Protein AF-A0A4Y7T1L7-F1 (afdb_monomer_lite)

Foldseek 3Di:
DDDDDDDDDDDDDDDDDDDDDDDDDPQDPPQQPFLVVFAFPDFQDPPDPDPPDPDPDDDPDPVSVLVVLLVVLNVVLDRTFTDTDVSNVVSVCPPLDDPVLVVVLLPDVQLQHDPVQRFRHQQDLADPDDVSRLVSVLSNVQSVCCSSPVDDPPFKDWHKDQQQVPWAAAPVRPHTDGFRIFTFITDPQADQDPPQPDPVSDYLRGTQATEHEDEVVVVDPVSSVVSSVSSSFVRNCVNRVVDQFYFYFYHYSVQRRDPDDDDDDDDDDDPPPDDLDPPDDAVLVVLLVVLVVLVCVQQQALDPPHGDPPGDPLVVQLPDPPPVSNVVSSLVCLLDDPPLVSGHCQCPPLSSQLNVQLSVLNNVLVVQLCCLVPPPVDDSVRSSVSVVVSSVCSVVSVVSNVVSNVSSVVVCVVVDHDPSRVVRCVVCPDPPDPPPPPPPPPPPDDDDDDDDDDDDDDDDDDDDDDDDDDDDDDDDDDDDDDDDDDDDDDDDDDDDDDDDDDDDDDDDDDDPDDDDDRDGPRPGRRD

Structure (mmCIF, N/CA/C/O backbone):
data_AF-A0A4Y7T1L7-F1
#
_entry.id   AF-A0A4Y7T1L7-F1
#
loop_
_atom_site.group_PDB
_atom_site.id
_atom_site.type_symbol
_atom_site.label_atom_id
_atom_site.label_alt_id
_atom_site.label_comp_id
_atom_site.label_asym_id
_atom_site.label_entity_id
_atom_site.label_seq_id
_atom_site.pdbx_PDB_ins_code
_atom_site.Cartn_x
_atom_site.Cartn_y
_atom_site.Cartn_z
_atom_site.occupancy
_atom_site.B_iso_or_equiv
_atom_site.auth_seq_id
_atom_site.auth_comp_id
_atom_site.auth_asym_id
_atom_site.auth_atom_id
_atom_site.pdbx_PDB_model_num
ATOM 1 N N . MET A 1 1 ? 37.940 -4.759 72.956 1.00 43.38 1 MET A N 1
ATOM 2 C CA . MET A 1 1 ? 38.416 -6.156 72.943 1.00 43.38 1 MET A CA 1
ATOM 3 C C . MET A 1 1 ? 37.622 -6.902 71.882 1.00 43.38 1 MET A C 1
ATOM 5 O O . MET A 1 1 ? 36.420 -7.043 72.042 1.00 43.38 1 MET A O 1
ATOM 9 N N . SER A 1 2 ? 38.275 -7.265 70.775 1.00 38.12 2 SER A N 1
ATOM 10 C CA . SER A 1 2 ? 37.839 -8.273 69.780 1.00 38.12 2 SER A CA 1
ATOM 11 C C . SER A 1 2 ? 37.661 -9.660 70.447 1.00 38.12 2 SER A C 1
ATOM 13 O O . SER A 1 2 ? 38.105 -9.765 71.596 1.00 38.12 2 SER A O 1
ATOM 15 N N . PRO A 1 3 ? 37.135 -10.740 69.805 1.00 59.94 3 PRO A N 1
ATOM 16 C CA . PRO A 1 3 ? 36.920 -11.038 68.363 1.00 59.94 3 PRO A CA 1
ATOM 17 C C . PRO A 1 3 ? 35.475 -11.577 68.076 1.00 59.94 3 PRO A C 1
ATOM 19 O O . PRO A 1 3 ? 34.640 -11.496 68.963 1.00 59.94 3 PRO A O 1
ATOM 22 N N . SER A 1 4 ? 35.001 -12.071 66.918 1.00 38.78 4 SER A N 1
ATOM 23 C CA . SER A 1 4 ? 35.562 -12.951 65.880 1.00 38.78 4 SER A CA 1
ATOM 24 C C . SER A 1 4 ? 34.602 -13.086 64.670 1.00 38.78 4 SER A C 1
ATOM 26 O O . SER A 1 4 ? 33.408 -13.281 64.864 1.00 38.78 4 SER A O 1
ATOM 28 N N . ASN A 1 5 ? 35.175 -13.040 63.459 1.00 41.25 5 ASN A N 1
ATOM 29 C CA . ASN A 1 5 ? 34.887 -13.743 62.189 1.00 41.25 5 ASN A CA 1
ATOM 30 C C . ASN A 1 5 ? 33.507 -14.370 61.890 1.00 41.25 5 ASN A C 1
ATOM 32 O O . ASN A 1 5 ? 33.087 -15.290 62.584 1.00 41.25 5 ASN A O 1
ATOM 36 N N . ALA A 1 6 ? 32.964 -14.067 60.699 1.00 36.16 6 ALA A N 1
ATOM 37 C CA . ALA A 1 6 ? 32.980 -14.983 59.538 1.00 36.16 6 ALA A CA 1
ATOM 38 C C . ALA A 1 6 ? 32.326 -14.337 58.292 1.00 36.16 6 ALA A C 1
ATOM 40 O O . ALA A 1 6 ? 31.174 -13.916 58.334 1.00 36.16 6 ALA A O 1
ATOM 41 N N . SER A 1 7 ? 33.061 -14.307 57.176 1.00 38.28 7 SER A N 1
ATOM 42 C CA . SER A 1 7 ? 32.561 -13.999 55.825 1.00 38.28 7 SER A CA 1
ATOM 43 C C . SER A 1 7 ? 32.241 -15.293 55.066 1.00 38.28 7 SER A C 1
ATOM 45 O O . SER A 1 7 ? 32.977 -16.265 55.248 1.00 38.28 7 SER A O 1
ATOM 47 N N . PRO A 1 8 ? 31.268 -15.308 54.134 1.00 46.00 8 PRO A N 1
ATOM 48 C CA . PRO A 1 8 ? 31.211 -16.314 53.087 1.00 46.00 8 PRO A CA 1
ATOM 49 C C . PRO A 1 8 ? 31.636 -15.747 51.725 1.00 46.00 8 PRO A C 1
ATOM 51 O O . PRO A 1 8 ? 31.198 -14.691 51.269 1.00 46.00 8 PRO A O 1
ATOM 54 N N . SER A 1 9 ? 32.511 -16.510 51.086 1.00 35.97 9 SER A N 1
ATOM 55 C CA . SER A 1 9 ? 33.048 -16.368 49.739 1.00 35.97 9 SER A CA 1
ATOM 56 C C . SER A 1 9 ? 31.954 -16.596 48.689 1.00 35.97 9 SER A C 1
ATOM 58 O O . SER A 1 9 ? 31.306 -17.640 48.698 1.00 35.97 9 SER A O 1
ATOM 60 N N . SER A 1 10 ? 31.780 -15.660 47.755 1.00 39.03 10 SER A N 1
ATOM 61 C CA . SER A 1 10 ? 30.961 -15.863 46.551 1.00 39.03 10 SER A CA 1
ATOM 62 C C . SER A 1 10 ? 31.859 -16.317 45.401 1.00 39.03 10 SER A C 1
ATOM 64 O O . SER A 1 10 ? 32.809 -15.623 45.044 1.00 39.03 10 SER A O 1
ATOM 66 N N . GLN A 1 11 ? 31.580 -17.502 44.857 1.00 37.25 11 GLN A N 1
ATOM 67 C CA . GLN A 1 11 ? 32.229 -18.043 43.665 1.00 37.25 11 GLN A CA 1
ATOM 68 C C . GLN A 1 11 ? 31.556 -17.480 42.407 1.00 37.25 11 GLN A C 1
ATOM 70 O O . GLN A 1 11 ? 30.334 -17.514 42.278 1.00 37.25 11 GLN A O 1
ATOM 75 N N . SER A 1 12 ? 32.369 -16.967 41.487 1.00 34.66 12 SER A N 1
ATOM 76 C CA . SER A 1 12 ? 31.983 -16.532 40.148 1.00 34.66 12 SER A CA 1
ATOM 77 C C . SER A 1 12 ? 31.831 -17.738 39.217 1.00 34.66 12 SER A C 1
ATOM 79 O O . SER A 1 12 ? 32.800 -18.466 39.001 1.00 34.66 12 SER A O 1
ATOM 81 N N . LEU A 1 13 ? 30.646 -17.918 38.633 1.00 33.69 13 LEU A N 1
ATOM 82 C CA . LEU A 1 13 ? 30.423 -18.793 37.481 1.00 33.69 13 LEU A CA 1
ATOM 83 C C . LEU A 1 13 ? 30.445 -17.941 36.209 1.00 33.69 13 LEU A C 1
ATOM 85 O O . LEU A 1 13 ? 29.581 -17.097 35.995 1.00 33.69 13 LEU A O 1
ATOM 89 N N . THR A 1 14 ? 31.464 -18.161 35.387 1.00 33.03 14 THR A N 1
ATOM 90 C CA . THR A 1 14 ? 31.585 -17.648 34.022 1.00 33.03 14 THR A CA 1
ATOM 91 C C . THR A 1 14 ? 30.814 -18.565 33.077 1.00 33.03 14 THR A C 1
ATOM 93 O O . THR A 1 14 ? 31.232 -19.701 32.849 1.00 33.03 14 THR A O 1
ATOM 96 N N . THR A 1 15 ? 29.703 -18.084 32.524 1.00 33.53 15 THR A N 1
ATOM 97 C CA . THR A 1 15 ? 29.021 -18.690 31.376 1.00 33.53 15 THR A CA 1
ATOM 98 C C . THR A 1 15 ? 29.541 -18.055 30.091 1.00 33.53 15 THR A C 1
ATOM 100 O O . THR A 1 15 ? 29.417 -16.853 29.874 1.00 33.53 15 THR A O 1
ATOM 103 N N . THR A 1 16 ? 30.177 -18.878 29.264 1.00 38.88 16 THR A N 1
ATOM 104 C CA . THR A 1 16 ? 30.551 -18.589 27.879 1.00 38.88 16 THR A CA 1
ATOM 105 C C . THR A 1 16 ? 29.333 -18.796 26.987 1.00 38.88 16 THR A C 1
ATOM 107 O O . THR A 1 16 ? 28.993 -19.944 26.698 1.00 38.88 16 THR A O 1
ATOM 110 N N . ASP A 1 17 ? 28.698 -17.712 26.546 1.00 32.78 17 ASP A N 1
ATOM 111 C CA . ASP A 1 17 ? 27.679 -17.772 25.499 1.00 32.78 17 ASP A CA 1
ATOM 112 C C . ASP A 1 17 ? 28.313 -17.542 24.129 1.00 32.78 17 ASP A C 1
ATOM 114 O O . ASP A 1 17 ? 29.103 -16.625 23.907 1.00 32.78 17 ASP A O 1
ATOM 118 N N . SER A 1 18 ? 27.992 -18.478 23.243 1.00 36.84 18 SER A N 1
ATOM 119 C CA . SER A 1 18 ? 28.512 -18.618 21.892 1.00 36.84 18 SER A CA 1
ATOM 120 C C . SER A 1 18 ? 27.734 -17.728 20.927 1.00 36.84 18 SER A C 1
ATOM 122 O O . SER A 1 18 ? 26.504 -17.709 20.923 1.00 36.84 18 SER A O 1
ATOM 124 N N . GLU A 1 19 ? 28.481 -17.014 20.093 1.00 36.91 19 GLU A N 1
ATOM 125 C CA . GLU A 1 19 ? 27.997 -16.179 19.002 1.00 36.91 19 GLU A CA 1
ATOM 126 C C . GLU A 1 19 ? 27.159 -16.988 17.999 1.00 36.91 19 GLU A C 1
ATOM 128 O O . GLU A 1 19 ? 27.603 -17.996 17.451 1.00 36.91 19 GLU A O 1
ATOM 133 N N . SER A 1 20 ? 25.954 -16.502 17.703 1.00 34.25 20 SER A N 1
ATOM 134 C CA . SER A 1 20 ? 25.217 -16.849 16.484 1.00 34.25 20 SER A CA 1
ATOM 135 C C . SER A 1 20 ? 24.661 -15.571 15.853 1.00 34.25 20 SER A C 1
ATOM 137 O O . SER A 1 20 ? 23.473 -15.266 15.907 1.00 34.25 20 SER A O 1
ATOM 139 N N . SER A 1 21 ? 25.565 -14.791 15.257 1.00 30.98 21 SER A N 1
ATOM 140 C CA . SER A 1 21 ? 25.216 -13.679 14.368 1.00 30.98 21 SER A CA 1
ATOM 141 C C . SER A 1 21 ? 24.580 -14.232 13.095 1.00 30.98 21 SER A C 1
ATOM 143 O O . SER A 1 21 ? 25.266 -14.775 12.231 1.00 30.98 21 SER A O 1
ATOM 145 N N . SER A 1 22 ? 23.259 -14.097 12.990 1.00 30.70 22 SER A N 1
ATOM 146 C CA . SER A 1 22 ? 22.513 -14.323 11.753 1.00 30.70 22 SER A CA 1
ATOM 147 C C . SER A 1 22 ? 22.394 -13.000 11.003 1.00 30.70 22 SER A C 1
ATOM 149 O O . SER A 1 22 ? 21.803 -12.037 11.485 1.00 30.70 22 SER A O 1
ATOM 151 N N . THR A 1 23 ? 23.006 -12.953 9.828 1.00 32.03 23 THR A N 1
ATOM 152 C CA . THR A 1 23 ? 23.003 -11.837 8.888 1.00 32.03 23 THR A CA 1
ATOM 153 C C . THR A 1 23 ? 21.677 -11.777 8.128 1.00 32.03 23 THR A C 1
ATOM 155 O O . THR A 1 23 ? 21.432 -12.561 7.217 1.00 32.03 23 THR A O 1
ATOM 158 N N . SER A 1 24 ? 20.824 -10.807 8.462 1.00 32.50 24 SER A N 1
ATOM 159 C CA . SER A 1 24 ? 19.698 -10.389 7.616 1.00 32.50 24 SER A CA 1
ATOM 160 C C . SER A 1 24 ? 19.613 -8.860 7.574 1.00 32.50 24 SER A C 1
ATOM 162 O O . SER A 1 24 ? 18.838 -8.246 8.300 1.00 32.50 24 SER A O 1
ATOM 164 N N . SER A 1 25 ? 20.457 -8.231 6.756 1.00 38.38 25 SER A N 1
ATOM 165 C CA . SER A 1 25 ? 20.365 -6.801 6.431 1.00 38.38 25 SER A CA 1
ATOM 166 C C . SER A 1 25 ? 21.045 -6.540 5.089 1.00 38.38 25 SER A C 1
ATOM 168 O O . SER A 1 25 ? 22.234 -6.247 5.028 1.00 38.38 25 SER A O 1
ATOM 170 N N . LEU A 1 26 ? 20.304 -6.732 3.999 1.00 33.00 26 LEU A N 1
ATOM 171 C CA . LEU A 1 26 ? 20.725 -6.394 2.638 1.00 33.00 26 LEU A CA 1
ATOM 172 C C . LEU A 1 26 ? 19.472 -6.048 1.822 1.00 33.00 26 LEU A C 1
ATOM 174 O O . LEU A 1 26 ? 19.001 -6.891 1.072 1.00 33.00 26 LEU A O 1
ATOM 178 N N . CYS A 1 27 ? 18.899 -4.855 2.021 1.00 35.22 27 CYS A N 1
ATOM 179 C CA . CYS A 1 27 ? 17.984 -4.172 1.084 1.00 35.22 27 CYS A CA 1
ATOM 180 C C . CYS A 1 27 ? 17.623 -2.765 1.616 1.00 35.22 27 CYS A C 1
ATOM 182 O O . CYS A 1 27 ? 16.499 -2.560 2.067 1.00 35.22 27 CYS A O 1
ATOM 184 N N . SER A 1 28 ? 18.540 -1.785 1.592 1.00 40.44 28 SER A N 1
ATOM 185 C CA . SER A 1 28 ? 18.136 -0.395 1.921 1.00 40.44 28 SER A CA 1
ATOM 186 C C . SER A 1 28 ? 18.940 0.750 1.290 1.00 40.44 28 SER A C 1
ATOM 188 O O . SER A 1 28 ? 18.587 1.903 1.510 1.00 40.44 28 SER A O 1
ATOM 190 N N . ASP A 1 29 ? 19.973 0.498 0.479 1.00 38.16 29 ASP A N 1
ATOM 191 C CA . ASP A 1 29 ? 20.993 1.535 0.222 1.00 38.16 29 ASP A CA 1
ATOM 192 C C . ASP A 1 29 ? 21.019 2.127 -1.204 1.00 38.16 29 ASP A C 1
ATOM 194 O O . ASP A 1 29 ? 22.077 2.456 -1.730 1.00 38.16 29 ASP A O 1
ATOM 198 N N . GLY A 1 30 ? 19.870 2.276 -1.880 1.00 41.94 30 GLY A N 1
ATOM 199 C CA . GLY A 1 30 ? 19.885 2.827 -3.250 1.00 41.94 30 GLY A CA 1
ATOM 200 C C . GLY A 1 30 ? 18.612 3.452 -3.823 1.00 41.94 30 GLY A C 1
ATOM 201 O O . GLY A 1 30 ? 18.607 3.773 -5.007 1.00 41.94 30 GLY A O 1
ATOM 202 N N . SER A 1 31 ? 17.529 3.617 -3.058 1.00 47.72 31 SER A N 1
ATOM 203 C CA . SER A 1 31 ? 16.258 4.151 -3.592 1.00 47.72 31 SER A CA 1
ATOM 204 C C . SER A 1 31 ? 16.154 5.683 -3.578 1.00 47.72 31 SER A C 1
ATOM 206 O O . SER A 1 31 ? 15.406 6.247 -4.370 1.00 47.72 31 SER A O 1
ATOM 208 N N . SER A 1 32 ? 16.920 6.358 -2.719 1.00 44.12 32 SER A N 1
ATOM 209 C CA . SER A 1 32 ? 16.652 7.744 -2.312 1.00 44.12 32 SER A CA 1
ATOM 210 C C . SER A 1 32 ? 17.112 8.825 -3.304 1.00 44.12 32 SER A C 1
ATOM 212 O O . SER A 1 32 ? 16.471 9.862 -3.403 1.00 44.12 32 SER A O 1
ATOM 214 N N . GLU A 1 33 ? 18.191 8.591 -4.058 1.00 47.06 33 GLU A N 1
ATOM 215 C CA . GLU A 1 33 ? 18.783 9.581 -4.986 1.00 47.06 33 GLU A CA 1
ATOM 216 C C . GLU A 1 33 ? 18.027 9.659 -6.333 1.00 47.06 33 GLU A C 1
ATOM 218 O O . GLU A 1 33 ? 18.233 10.557 -7.143 1.00 47.06 33 GLU A O 1
ATOM 223 N N . LEU A 1 34 ? 17.121 8.710 -6.597 1.00 48.72 34 LEU A N 1
ATOM 224 C CA . LEU A 1 34 ? 16.487 8.539 -7.909 1.00 48.72 34 LEU A CA 1
ATOM 225 C C . LEU A 1 34 ? 15.006 8.962 -7.952 1.00 48.72 34 LEU A C 1
ATOM 227 O O . LEU A 1 34 ? 14.408 8.959 -9.027 1.00 48.72 34 LEU A O 1
ATOM 231 N N . SER A 1 35 ? 14.412 9.370 -6.825 1.00 48.88 35 SER A N 1
ATOM 232 C CA . SER A 1 35 ? 13.037 9.905 -6.797 1.00 48.88 35 SER A CA 1
ATOM 233 C C . SER A 1 35 ? 12.949 11.299 -7.451 1.00 48.88 35 SER A C 1
ATOM 235 O O . SER A 1 35 ? 12.020 11.582 -8.208 1.00 48.88 35 SER A O 1
ATOM 237 N N . GLU A 1 36 ? 13.988 12.134 -7.306 1.00 49.66 36 GLU A N 1
ATOM 238 C CA . GLU A 1 36 ? 14.064 13.481 -7.911 1.00 49.66 36 GLU A CA 1
ATOM 239 C C . GLU A 1 36 ? 14.163 13.484 -9.445 1.00 49.66 36 GLU A C 1
ATOM 241 O O . GLU A 1 36 ? 13.985 14.514 -10.098 1.00 49.66 36 GLU A O 1
ATOM 246 N N . THR A 1 37 ? 14.426 12.324 -10.045 1.00 56.38 37 THR A N 1
ATOM 247 C CA . THR A 1 37 ? 14.560 12.162 -11.498 1.00 56.38 37 THR A CA 1
ATOM 248 C C . THR A 1 37 ? 13.312 11.562 -12.141 1.00 56.38 37 THR A C 1
ATOM 250 O O . THR A 1 37 ? 13.334 11.248 -13.335 1.00 56.38 37 THR A O 1
ATOM 253 N N . ALA A 1 38 ? 12.203 11.459 -11.395 1.00 57.66 38 ALA A N 1
ATOM 254 C CA . ALA A 1 38 ? 10.905 11.092 -11.940 1.00 57.66 38 ALA A CA 1
ATOM 255 C C . ALA A 1 38 ? 10.479 12.097 -13.029 1.00 57.66 38 ALA A C 1
ATOM 257 O O . ALA A 1 38 ? 9.974 13.193 -12.774 1.00 57.66 38 ALA A O 1
ATOM 258 N N . GLN A 1 39 ? 10.696 11.728 -14.289 1.00 62.09 39 GLN A N 1
ATOM 259 C CA . GLN A 1 39 ? 10.333 12.544 -15.432 1.00 62.09 39 GLN A CA 1
ATOM 260 C C . GLN A 1 39 ? 8.840 12.417 -15.673 1.00 62.09 39 GLN A C 1
ATOM 262 O O . GLN A 1 39 ? 8.314 11.349 -15.974 1.00 62.09 39 GLN A O 1
ATOM 267 N N . HIS A 1 40 ? 8.140 13.537 -15.602 1.00 68.06 40 HIS A N 1
ATOM 268 C CA . HIS A 1 40 ? 6.760 13.613 -16.044 1.00 68.06 40 HIS A CA 1
ATOM 269 C C . HIS A 1 40 ? 6.625 13.101 -17.496 1.00 68.06 40 HIS A C 1
ATOM 271 O O . HIS A 1 40 ? 7.109 13.745 -18.430 1.00 68.06 40 HIS A O 1
ATOM 277 N N . ILE A 1 41 ? 5.953 11.960 -17.703 1.00 62.78 41 ILE A N 1
ATOM 278 C CA . ILE A 1 41 ? 5.804 11.364 -19.045 1.00 62.78 41 ILE A CA 1
ATOM 279 C C . ILE A 1 41 ? 4.713 12.111 -19.801 1.00 62.78 41 ILE A C 1
ATOM 281 O O . ILE A 1 41 ? 4.901 12.555 -20.934 1.00 62.78 41 ILE A O 1
ATOM 285 N N . PHE A 1 42 ? 3.544 12.241 -19.182 1.00 59.94 42 PHE A N 1
ATOM 286 C CA . PHE A 1 42 ? 2.435 12.990 -19.742 1.00 59.94 42 PHE A CA 1
ATOM 287 C C . PHE A 1 42 ? 1.476 13.437 -18.643 1.00 59.94 42 PHE A C 1
ATOM 289 O O . PHE A 1 42 ? 1.242 12.755 -17.646 1.00 59.94 42 PHE A O 1
ATOM 296 N N . SER A 1 43 ? 0.869 14.595 -18.887 1.00 60.66 43 SER A N 1
ATOM 297 C CA . SER A 1 43 ? -0.248 15.082 -18.098 1.00 60.66 43 SER A CA 1
ATOM 298 C C . SER A 1 43 ? -1.512 14.610 -18.777 1.00 60.66 43 SER A C 1
ATOM 300 O O . SER A 1 43 ? -1.700 14.809 -19.985 1.00 60.66 43 SER A O 1
ATOM 302 N N . LEU A 1 44 ? -2.417 14.053 -17.995 1.00 54.81 44 LEU A N 1
ATOM 303 C CA . LEU A 1 44 ? -3.752 13.745 -18.457 1.00 54.81 44 LEU A CA 1
ATOM 304 C C . LEU A 1 44 ? -4.550 15.056 -18.454 1.00 54.81 44 LEU A C 1
ATOM 306 O O . LEU A 1 44 ? -5.281 15.375 -17.522 1.00 54.81 44 LEU A O 1
ATOM 310 N N . HIS A 1 45 ? -4.349 15.883 -19.485 1.00 48.56 45 HIS A N 1
ATOM 311 C CA . HIS A 1 45 ? -5.069 17.147 -19.617 1.00 48.56 45 HIS A CA 1
ATOM 312 C C . HIS A 1 45 ? -6.555 16.869 -19.852 1.00 48.56 45 HIS A C 1
ATOM 314 O O . HIS A 1 45 ? -6.956 16.502 -20.957 1.00 48.56 45 HIS A O 1
ATOM 320 N N . GLY A 1 46 ? -7.364 17.087 -18.818 1.00 45.31 46 GLY A N 1
ATOM 321 C CA . GLY A 1 46 ? -8.812 17.209 -18.916 1.00 45.31 46 GLY A CA 1
ATOM 322 C C . GLY A 1 46 ? -9.188 18.608 -19.389 1.00 45.31 46 GLY A C 1
ATOM 323 O O . GLY A 1 46 ? -9.663 19.424 -18.601 1.00 45.31 46 GLY A O 1
ATOM 324 N N . LYS A 1 47 ? -8.929 18.938 -20.659 1.00 40.94 47 LYS A N 1
ATOM 325 C CA . LYS A 1 47 ? -9.532 20.140 -21.250 1.00 40.94 47 LYS A CA 1
ATOM 326 C C . LYS A 1 47 ? -11.027 19.834 -21.398 1.00 40.94 47 LYS A C 1
ATOM 328 O O . LYS A 1 47 ? -11.404 19.202 -22.374 1.00 40.94 47 LYS A O 1
ATOM 333 N N . ASN A 1 48 ? -11.810 20.243 -20.393 1.00 38.12 48 ASN A N 1
ATOM 334 C CA . ASN A 1 48 ? -13.255 20.026 -20.173 1.00 38.12 48 ASN A CA 1
ATOM 335 C C . ASN A 1 48 ? -13.655 18.951 -19.147 1.00 38.12 48 ASN A C 1
ATOM 337 O O . ASN A 1 48 ? -14.665 18.283 -19.327 1.00 38.12 48 ASN A O 1
ATOM 341 N N . LEU A 1 49 ? -12.957 18.839 -18.013 1.00 39.41 49 LEU A N 1
ATOM 342 C CA . LEU A 1 49 ? -13.565 18.207 -16.833 1.00 39.41 49 LEU A CA 1
ATOM 343 C C . LEU A 1 49 ? -14.573 19.179 -16.192 1.00 39.41 49 LEU A C 1
ATOM 345 O O . LEU A 1 49 ? -14.282 19.805 -15.174 1.00 39.41 49 LEU A O 1
ATOM 349 N N . GLN A 1 50 ? -15.753 19.339 -16.799 1.00 37.44 50 GLN A N 1
ATOM 350 C CA . GLN A 1 50 ? -16.923 19.664 -15.983 1.00 37.44 50 GLN A CA 1
ATOM 351 C C . GLN A 1 50 ? -17.223 18.439 -15.105 1.00 37.44 50 GLN A C 1
ATOM 353 O O . GLN A 1 50 ? -16.976 17.314 -15.547 1.00 37.44 50 GLN A O 1
ATOM 358 N N . PRO A 1 51 ? -17.726 18.612 -13.870 1.00 35.06 51 PRO A N 1
ATOM 359 C CA . PRO A 1 51 ? -18.227 17.487 -13.093 1.00 35.06 51 PRO A CA 1
ATOM 360 C C . PRO A 1 51 ? -19.200 16.714 -13.980 1.00 35.06 51 PRO A C 1
ATOM 362 O O . PRO A 1 51 ? -20.105 17.331 -14.548 1.00 35.06 51 PRO A O 1
ATOM 365 N N . LEU A 1 52 ? -18.998 15.402 -14.141 1.00 36.62 52 LEU A N 1
ATOM 366 C CA . LEU A 1 52 ? -19.995 14.548 -14.778 1.00 36.62 52 LEU A CA 1
ATOM 367 C C . LEU A 1 52 ? -21.303 14.796 -14.030 1.00 36.62 52 LEU A C 1
ATOM 369 O O . LEU A 1 52 ? -21.461 14.393 -12.880 1.00 36.62 52 LEU A O 1
ATOM 373 N N . SER A 1 53 ? -22.215 15.543 -14.658 1.00 35.47 53 SER A N 1
ATOM 374 C CA . SER A 1 53 ? -23.578 15.660 -14.160 1.00 35.47 53 SER A CA 1
ATOM 375 C C . SER A 1 53 ? -24.109 14.238 -13.998 1.00 35.47 53 SER A C 1
ATOM 377 O O . SER A 1 53 ? -23.747 13.380 -14.805 1.00 35.47 53 SER A O 1
ATOM 379 N N . ASN A 1 54 ? -24.958 13.993 -12.998 1.00 36.62 54 ASN A N 1
ATOM 380 C CA . ASN A 1 54 ? -25.594 12.700 -12.702 1.00 36.62 54 ASN A CA 1
ATOM 381 C C . ASN A 1 54 ? -26.557 12.231 -13.823 1.00 36.62 54 ASN A C 1
ATOM 383 O O . ASN A 1 54 ? -27.695 11.839 -13.570 1.00 36.62 54 ASN A O 1
ATOM 387 N N . SER A 1 55 ? -26.145 12.333 -15.084 1.00 37.03 55 SER A N 1
ATOM 388 C CA . SER A 1 55 ? -26.920 11.997 -16.258 1.00 37.03 55 SER A CA 1
ATOM 389 C C . SER A 1 55 ? -27.010 10.484 -16.351 1.00 37.03 55 SER A C 1
ATOM 391 O O . SER A 1 55 ? -26.065 9.797 -16.714 1.00 37.03 55 SER A O 1
ATOM 393 N N . THR A 1 56 ? -28.190 9.966 -16.045 1.00 37.41 56 THR A N 1
ATOM 394 C CA . THR A 1 56 ? -28.588 8.555 -16.121 1.00 37.41 56 THR A CA 1
ATOM 395 C C . THR A 1 56 ? -28.700 8.019 -17.557 1.00 37.41 56 THR A C 1
ATOM 397 O O . THR A 1 56 ? -29.412 7.047 -17.810 1.00 37.41 56 THR A O 1
ATOM 400 N N . LYS A 1 57 ? -28.037 8.641 -18.539 1.00 45.56 57 LYS A N 1
ATOM 401 C CA . LYS A 1 57 ? -28.098 8.193 -19.933 1.00 45.56 57 LYS A CA 1
ATOM 402 C C . LYS A 1 57 ? -27.044 7.118 -20.171 1.00 45.56 57 LYS A C 1
ATOM 404 O O . LYS A 1 57 ? -25.858 7.411 -20.175 1.00 45.56 57 LYS A O 1
ATOM 409 N N . ASN A 1 58 ? -27.504 5.891 -20.425 1.00 48.19 58 ASN A N 1
ATOM 410 C CA . ASN A 1 58 ? -26.657 4.797 -20.898 1.00 48.19 58 ASN A CA 1
ATOM 411 C C . ASN A 1 58 ? -25.818 5.261 -22.110 1.00 48.19 58 ASN A C 1
ATOM 413 O O . ASN A 1 58 ? -26.416 5.739 -23.084 1.00 48.19 58 ASN A O 1
ATOM 417 N N . PRO A 1 59 ? -24.480 5.119 -22.085 1.00 50.88 59 PRO A N 1
ATOM 418 C CA . PRO A 1 59 ? -23.625 5.467 -23.218 1.00 50.88 59 PRO A CA 1
ATOM 419 C C . PRO A 1 59 ? -24.057 4.675 -24.458 1.00 50.88 59 PRO A C 1
ATOM 421 O O . PRO A 1 59 ? -24.268 3.459 -24.404 1.00 50.88 59 PRO A O 1
ATOM 424 N N . ARG A 1 60 ? -24.289 5.401 -25.559 1.00 50.66 60 ARG A N 1
ATOM 425 C CA . ARG A 1 60 ? -24.985 4.898 -26.757 1.00 50.66 60 ARG A CA 1
ATOM 426 C C . ARG A 1 60 ? -24.066 4.132 -27.711 1.00 50.66 60 ARG A C 1
ATOM 428 O O . ARG A 1 60 ? -24.583 3.407 -28.557 1.00 50.66 60 ARG A O 1
ATOM 435 N N . THR A 1 61 ? -22.745 4.264 -27.580 1.00 69.12 61 THR A N 1
ATOM 436 C CA . THR A 1 61 ? -21.753 3.580 -28.426 1.00 69.12 61 THR A CA 1
ATOM 437 C C . THR A 1 61 ? -20.619 2.963 -27.597 1.00 69.12 61 THR A C 1
ATOM 439 O O . THR A 1 61 ? -20.433 3.313 -26.432 1.00 69.12 61 THR A O 1
ATOM 442 N N . SER A 1 62 ? -19.871 2.008 -28.167 1.00 65.44 62 SER A N 1
ATOM 443 C CA . SER A 1 62 ? -18.713 1.390 -27.495 1.00 65.44 62 SER A CA 1
ATOM 444 C C . SER A 1 62 ? -17.588 2.394 -27.238 1.00 65.44 62 SER A C 1
ATOM 446 O O . SER A 1 62 ? -16.938 2.321 -26.203 1.00 65.44 62 SER A O 1
ATOM 448 N N . THR A 1 63 ? -17.412 3.365 -28.136 1.00 71.88 63 THR A N 1
ATOM 449 C CA . THR A 1 63 ? -16.403 4.423 -28.010 1.00 71.88 63 THR A CA 1
ATOM 450 C C . THR A 1 63 ? -16.689 5.339 -26.820 1.00 71.88 63 THR A C 1
ATOM 452 O O . THR A 1 63 ? -15.778 5.613 -26.050 1.00 71.88 63 THR A O 1
ATOM 455 N N . ASP A 1 64 ? -17.955 5.710 -26.587 1.00 74.44 64 ASP A N 1
ATOM 456 C CA . ASP A 1 64 ? -18.326 6.543 -25.430 1.00 74.44 64 ASP A CA 1
ATOM 457 C C . ASP A 1 64 ? -17.989 5.855 -24.092 1.00 74.44 64 ASP A C 1
ATOM 459 O O . ASP A 1 64 ? -17.579 6.511 -23.138 1.00 74.44 64 ASP A O 1
ATOM 463 N N . LYS A 1 65 ? -18.139 4.523 -24.020 1.00 71.38 65 LYS A N 1
ATOM 464 C CA . LYS A 1 65 ? -17.792 3.731 -22.825 1.00 71.38 65 LYS A CA 1
ATOM 465 C C . LYS A 1 65 ? -16.286 3.649 -22.598 1.00 71.38 65 LYS A C 1
ATOM 467 O O . LYS A 1 65 ? -15.840 3.709 -21.455 1.00 71.38 65 LYS A O 1
ATOM 472 N N . GLU A 1 66 ? -15.514 3.474 -23.668 1.00 67.38 66 GLU A N 1
ATOM 473 C CA . GLU A 1 66 ? -14.050 3.470 -23.591 1.00 67.38 66 GLU A CA 1
ATOM 474 C C . GLU A 1 66 ? -13.524 4.827 -23.124 1.00 67.38 66 GLU A C 1
ATOM 476 O O . GLU A 1 66 ? -12.649 4.876 -22.260 1.00 67.38 66 GLU A O 1
ATOM 481 N N . ASP A 1 67 ? -14.097 5.918 -23.634 1.00 74.31 67 ASP A N 1
ATOM 482 C CA . ASP A 1 67 ? -13.734 7.273 -23.228 1.00 74.31 67 ASP A CA 1
ATOM 483 C C . ASP A 1 67 ? -14.133 7.555 -21.769 1.00 74.31 67 ASP A C 1
ATOM 485 O O . ASP A 1 67 ? -13.329 8.113 -21.024 1.00 74.31 67 ASP A O 1
ATOM 489 N N . GLU A 1 68 ? -15.308 7.103 -21.314 1.00 77.31 68 GLU A N 1
ATOM 490 C CA . GLU A 1 68 ? -15.741 7.229 -19.912 1.00 77.31 68 GLU A CA 1
ATOM 491 C C . GLU A 1 68 ? -14.821 6.458 -18.951 1.00 77.31 68 GLU A C 1
ATOM 493 O O . GLU A 1 68 ? -14.350 7.012 -17.954 1.00 77.31 68 GLU A O 1
ATOM 498 N N . LEU A 1 69 ? -14.506 5.193 -19.255 1.00 68.94 69 LEU A N 1
ATOM 499 C CA . LEU A 1 69 ? -13.576 4.393 -18.450 1.00 68.94 69 LEU A CA 1
ATOM 500 C C . LEU A 1 69 ? -12.173 5.001 -18.447 1.00 68.94 69 LEU A C 1
ATOM 502 O O . LEU A 1 69 ? -11.507 5.022 -17.411 1.00 68.94 69 LEU A O 1
ATOM 506 N N . HIS A 1 70 ? -11.739 5.540 -19.585 1.00 69.88 70 HIS A N 1
ATOM 507 C CA . HIS A 1 70 ? -10.480 6.256 -19.692 1.00 69.88 70 HIS A CA 1
ATOM 508 C C . HIS A 1 70 ? -10.494 7.542 -18.852 1.00 69.88 70 HIS A C 1
ATOM 510 O O . HIS A 1 70 ? -9.508 7.829 -18.180 1.00 69.88 70 HIS A O 1
ATOM 516 N N . GLU A 1 71 ? -11.588 8.305 -18.823 1.00 74.69 71 GLU A N 1
ATOM 517 C CA . GLU A 1 71 ? -11.722 9.486 -17.961 1.00 74.69 71 GLU A CA 1
ATOM 518 C C . GLU A 1 71 ? -11.733 9.146 -16.468 1.00 74.69 71 GLU A C 1
ATOM 520 O O . GLU A 1 71 ? -11.141 9.879 -15.671 1.00 74.69 71 GLU A O 1
ATOM 525 N N . ILE A 1 72 ? -12.377 8.044 -16.076 1.00 71.81 72 ILE A N 1
ATOM 526 C CA . ILE A 1 72 ? -12.359 7.554 -14.693 1.00 71.81 72 ILE A CA 1
ATOM 527 C C . ILE A 1 72 ? -10.935 7.157 -14.306 1.00 71.81 72 ILE A C 1
ATOM 529 O O . ILE A 1 72 ? -10.420 7.665 -13.311 1.00 71.81 72 ILE A O 1
ATOM 533 N N . ALA A 1 73 ? -10.267 6.346 -15.133 1.00 68.19 73 ALA A N 1
ATOM 534 C CA . ALA A 1 73 ? -8.878 5.962 -14.909 1.00 68.19 73 ALA A CA 1
ATOM 535 C C . ALA A 1 73 ? -7.977 7.199 -14.818 1.00 68.19 73 ALA A C 1
ATOM 537 O O . ALA A 1 73 ? -7.174 7.315 -13.906 1.00 68.19 73 ALA A O 1
ATOM 538 N N . VAL A 1 74 ? -8.161 8.185 -15.699 1.00 68.31 74 VAL A N 1
ATOM 539 C CA . VAL A 1 74 ? -7.438 9.465 -15.659 1.00 68.31 74 VAL A CA 1
ATOM 540 C C . VAL A 1 74 ? -7.647 10.223 -14.352 1.00 68.31 74 VAL A C 1
ATOM 542 O O . VAL A 1 74 ? -6.717 10.849 -13.850 1.00 68.31 74 VAL A O 1
ATOM 545 N N . ARG A 1 75 ? -8.869 10.220 -13.819 1.00 69.19 75 ARG A N 1
ATOM 546 C CA . ARG A 1 75 ? -9.181 10.906 -12.565 1.00 69.19 75 ARG A CA 1
ATOM 547 C C . ARG A 1 75 ? -8.483 10.239 -11.385 1.00 69.19 75 ARG A C 1
ATOM 549 O O . ARG A 1 75 ? -7.983 10.944 -10.516 1.00 69.19 75 ARG A O 1
ATOM 556 N N . GLU A 1 76 ? -8.449 8.913 -11.379 1.00 68.44 76 GLU A N 1
ATOM 557 C CA . GLU A 1 76 ? -7.867 8.101 -10.308 1.00 68.44 76 GLU A CA 1
ATOM 558 C C . GLU A 1 76 ? -6.337 8.040 -10.373 1.00 68.44 76 GLU A C 1
ATOM 560 O O . GLU A 1 76 ? -5.688 8.117 -9.339 1.00 68.44 76 GLU A O 1
ATOM 565 N N . LEU A 1 77 ? -5.754 8.014 -11.578 1.00 65.12 77 LEU A N 1
ATOM 566 C CA . LEU A 1 77 ? -4.309 8.132 -11.824 1.00 65.12 77 LEU A CA 1
ATOM 567 C C . LEU A 1 77 ? -3.711 9.468 -11.357 1.00 65.12 77 LEU A C 1
ATOM 569 O O . LEU A 1 77 ? -2.498 9.664 -11.412 1.00 65.12 77 LEU A O 1
ATOM 573 N N . GLY A 1 78 ? -4.557 10.429 -10.989 1.00 69.06 78 GLY A N 1
ATOM 574 C CA . GLY A 1 78 ? -4.159 11.815 -10.855 1.00 69.06 78 GLY A CA 1
ATOM 575 C C . GLY A 1 78 ? -3.845 12.454 -12.212 1.00 69.06 78 GLY A C 1
ATOM 576 O O . GLY A 1 78 ? -3.821 11.842 -13.279 1.00 69.06 78 GLY A O 1
ATOM 577 N N . ARG A 1 79 ? -3.607 13.768 -12.198 1.00 68.94 79 ARG A N 1
ATOM 578 C CA . ARG A 1 79 ? -3.396 14.534 -13.441 1.00 68.94 79 ARG A CA 1
ATOM 579 C C . ARG A 1 79 ? -2.047 14.262 -14.106 1.00 68.94 79 ARG A C 1
ATOM 581 O O . ARG A 1 79 ? -1.837 14.713 -15.234 1.00 68.94 79 ARG A O 1
ATOM 588 N N . LYS A 1 80 ? -1.132 13.586 -13.415 1.00 70.81 80 LYS A N 1
ATOM 589 C CA . LYS A 1 80 ? 0.266 13.437 -13.806 1.00 70.81 80 LYS A CA 1
ATOM 590 C C . LYS A 1 80 ? 0.666 11.977 -13.660 1.00 70.81 80 LYS A C 1
ATOM 592 O O . LYS A 1 80 ? 0.595 11.435 -12.568 1.00 70.81 80 LYS A O 1
ATOM 597 N N . VAL A 1 81 ? 1.102 11.379 -14.765 1.00 71.75 81 VAL A N 1
ATOM 598 C CA . VAL A 1 81 ? 1.782 10.084 -14.744 1.00 71.75 81 VAL A CA 1
ATOM 599 C C . VAL A 1 81 ? 3.273 10.361 -14.820 1.00 71.75 81 VAL A C 1
ATOM 601 O O . VAL A 1 81 ? 3.760 10.979 -15.778 1.00 71.75 81 VAL A O 1
ATOM 604 N N . TYR A 1 82 ? 3.984 9.925 -13.791 1.00 79.31 82 TYR A N 1
ATOM 605 C CA . TYR A 1 82 ? 5.423 10.082 -13.691 1.00 79.31 82 TYR A CA 1
ATOM 606 C C . TYR A 1 82 ? 6.114 8.827 -14.202 1.00 79.31 82 TYR A C 1
ATOM 608 O O . TYR A 1 82 ? 5.670 7.702 -13.988 1.00 79.31 82 TYR A O 1
ATOM 616 N N . GLY A 1 83 ? 7.187 9.046 -14.939 1.00 80.19 83 GLY A N 1
ATOM 617 C CA . GLY A 1 83 ? 8.093 8.019 -15.398 1.00 80.19 83 GLY A CA 1
ATOM 618 C C . GLY A 1 83 ? 9.253 7.998 -14.450 1.00 80.19 83 GLY A C 1
ATOM 619 O O . GLY A 1 83 ? 9.870 9.028 -14.206 1.00 80.19 83 GLY A O 1
ATOM 620 N N . VAL A 1 84 ? 9.534 6.828 -13.918 1.00 78.94 84 VAL A N 1
ATOM 621 C CA . VAL A 1 84 ? 10.696 6.631 -13.069 1.00 78.94 84 VAL A CA 1
ATOM 622 C C . VAL A 1 84 ? 11.923 6.341 -13.938 1.00 78.94 84 VAL A C 1
ATOM 624 O O . VAL A 1 84 ? 11.779 5.746 -15.015 1.00 78.94 84 VAL A O 1
ATOM 627 N N . PRO A 1 85 ? 13.126 6.749 -13.510 1.00 82.31 85 PRO A N 1
ATOM 628 C CA . PRO A 1 85 ? 14.365 6.323 -14.151 1.00 82.31 85 PRO A CA 1
ATOM 629 C C . PRO A 1 85 ? 14.455 4.797 -14.201 1.00 82.31 85 PRO A C 1
ATOM 631 O O . PRO A 1 85 ? 13.996 4.103 -13.287 1.00 82.31 85 PRO A O 1
ATOM 634 N N . MET A 1 86 ? 15.080 4.262 -15.250 1.00 76.62 86 MET A N 1
ATOM 635 C CA . MET A 1 86 ? 15.248 2.813 -15.397 1.00 76.62 86 MET A CA 1
ATOM 636 C C . MET A 1 86 ? 16.101 2.239 -14.261 1.00 76.62 86 MET A C 1
ATOM 638 O O . MET A 1 86 ? 15.856 1.130 -13.796 1.00 76.62 86 MET A O 1
ATOM 642 N N . GLU A 1 87 ? 17.074 3.006 -13.780 1.00 82.19 87 GLU A N 1
ATOM 643 C CA . GLU A 1 87 ? 17.948 2.663 -12.665 1.00 82.19 87 GLU A CA 1
ATOM 644 C C . GLU A 1 87 ? 17.125 2.400 -11.403 1.00 82.19 87 GLU A C 1
ATOM 646 O O . GLU A 1 87 ? 17.311 1.366 -10.762 1.00 82.19 87 GLU A O 1
ATOM 651 N N . TRP A 1 88 ? 16.157 3.275 -11.107 1.00 83.81 88 TRP A N 1
ATOM 652 C CA . TRP A 1 88 ? 15.229 3.104 -9.988 1.00 83.81 88 TRP A CA 1
ATOM 653 C C . TRP A 1 88 ? 14.287 1.933 -10.225 1.00 83.81 88 TRP A C 1
ATOM 655 O O . TRP A 1 88 ? 14.127 1.079 -9.361 1.00 83.81 88 TRP A O 1
ATOM 665 N N . ALA A 1 89 ? 13.716 1.818 -11.426 1.00 79.12 89 ALA A N 1
ATOM 666 C CA . ALA A 1 89 ? 12.865 0.677 -11.743 1.00 79.12 89 ALA A CA 1
ATOM 667 C C . ALA A 1 89 ? 13.612 -0.658 -11.552 1.00 79.12 89 ALA A C 1
ATOM 669 O O . ALA A 1 89 ? 13.024 -1.643 -11.113 1.00 79.12 89 ALA A O 1
ATOM 670 N N . THR A 1 90 ? 14.917 -0.679 -11.832 1.00 77.56 90 THR A N 1
ATOM 671 C CA . THR A 1 90 ? 15.789 -1.842 -11.643 1.00 77.56 90 THR A CA 1
ATOM 672 C C . THR A 1 90 ? 16.069 -2.119 -10.165 1.00 77.56 90 THR A C 1
ATOM 674 O O . THR A 1 90 ? 16.166 -3.286 -9.786 1.00 77.56 90 THR A O 1
ATOM 677 N N . THR A 1 91 ? 16.159 -1.099 -9.298 1.00 82.06 91 THR A N 1
ATOM 678 C CA . THR A 1 91 ? 16.385 -1.325 -7.856 1.00 82.06 91 THR A CA 1
ATOM 679 C C . THR A 1 91 ? 15.241 -2.097 -7.202 1.00 82.06 91 THR A C 1
ATOM 681 O O . THR A 1 91 ? 15.505 -2.913 -6.325 1.00 82.06 91 THR A O 1
ATOM 684 N N . LEU A 1 92 ? 14.007 -1.945 -7.691 1.00 78.88 92 LEU A N 1
ATOM 685 C CA . LEU A 1 92 ? 12.827 -2.684 -7.216 1.00 78.88 92 LEU A CA 1
ATOM 686 C C . LEU A 1 92 ? 12.926 -4.203 -7.382 1.00 78.88 92 LEU A C 1
ATOM 688 O O . LEU A 1 92 ? 12.241 -4.954 -6.688 1.00 78.88 92 LEU A O 1
ATOM 692 N N . TYR A 1 93 ? 13.724 -4.648 -8.352 1.00 82.38 93 TYR A N 1
ATOM 693 C CA . TYR A 1 93 ? 13.915 -6.060 -8.677 1.00 82.38 93 TYR A CA 1
ATOM 694 C C . TYR A 1 93 ? 15.342 -6.529 -8.390 1.00 82.38 93 TYR A C 1
ATOM 696 O O . TYR A 1 93 ? 15.665 -7.697 -8.617 1.00 82.38 93 TYR A O 1
ATOM 704 N N . ARG A 1 94 ? 16.201 -5.642 -7.873 1.00 84.06 94 ARG A N 1
ATOM 705 C CA . ARG A 1 94 ? 17.580 -5.975 -7.527 1.00 84.06 94 ARG A CA 1
ATOM 706 C C . ARG A 1 94 ? 17.576 -7.054 -6.445 1.00 84.06 94 ARG A C 1
ATOM 708 O O . ARG A 1 94 ? 16.908 -6.919 -5.428 1.00 84.06 94 ARG A O 1
ATOM 715 N N . GLY A 1 95 ? 18.328 -8.126 -6.679 1.00 85.19 95 GLY A N 1
ATOM 716 C CA . GLY A 1 95 ? 18.435 -9.252 -5.748 1.00 85.19 95 GLY A CA 1
ATOM 717 C C . GLY A 1 95 ? 17.292 -10.271 -5.820 1.00 85.19 95 GLY A C 1
ATOM 718 O O . GLY A 1 95 ? 17.363 -11.274 -5.121 1.00 85.19 95 GLY A O 1
ATOM 719 N N . MET A 1 96 ? 16.273 -10.074 -6.672 1.00 87.12 96 MET A N 1
ATOM 720 C CA . MET A 1 96 ? 15.235 -11.097 -6.911 1.00 87.12 96 MET A CA 1
ATOM 721 C C . MET A 1 96 ? 15.783 -12.309 -7.680 1.00 87.12 96 MET A C 1
ATOM 723 O O . MET A 1 96 ? 15.295 -13.422 -7.511 1.00 87.12 96 MET A O 1
ATOM 727 N N . ALA A 1 97 ? 16.784 -12.073 -8.524 1.00 92.06 97 ALA A N 1
ATOM 728 C CA . ALA A 1 97 ? 17.624 -13.074 -9.164 1.00 92.06 97 ALA A CA 1
ATOM 729 C C . ALA A 1 97 ? 19.019 -12.469 -9.348 1.00 92.06 97 ALA A C 1
ATOM 731 O O . ALA A 1 97 ? 19.146 -11.269 -9.610 1.00 92.06 97 ALA A O 1
ATOM 732 N N . SER A 1 98 ? 20.058 -13.281 -9.190 1.00 91.81 98 SER A N 1
ATOM 733 C CA . SER A 1 98 ? 21.429 -12.874 -9.504 1.00 91.81 98 SER A CA 1
ATOM 734 C C . SER A 1 98 ? 21.668 -12.832 -11.018 1.00 91.81 98 SER A C 1
ATOM 736 O O . SER A 1 98 ? 21.024 -13.558 -11.779 1.00 91.81 98 SER A O 1
ATOM 738 N N . ASP A 1 99 ? 22.628 -12.017 -11.463 1.00 90.00 99 ASP A N 1
ATOM 739 C CA . ASP A 1 99 ? 23.026 -11.957 -12.878 1.00 90.00 99 ASP A CA 1
ATOM 740 C C . ASP A 1 99 ? 23.477 -13.335 -13.399 1.00 90.00 99 ASP A C 1
ATOM 742 O O . ASP A 1 99 ? 23.179 -13.697 -14.540 1.00 90.00 99 ASP A O 1
ATOM 746 N N . ASP A 1 100 ? 24.116 -14.142 -12.547 1.00 95.50 100 ASP A N 1
ATOM 747 C CA . ASP A 1 100 ? 24.522 -15.515 -12.860 1.00 95.50 100 ASP A CA 1
ATOM 748 C C . ASP A 1 100 ? 23.312 -16.442 -13.054 1.00 95.50 100 ASP A C 1
ATOM 750 O O . ASP A 1 100 ? 23.290 -17.248 -13.984 1.00 95.50 100 ASP A O 1
ATOM 754 N N . GLU A 1 101 ? 22.273 -16.330 -12.220 1.00 95.38 101 GLU A N 1
ATOM 755 C CA . GLU A 1 101 ? 21.038 -17.111 -12.375 1.00 95.38 101 GLU A CA 1
ATOM 756 C C . GLU A 1 101 ? 20.254 -16.715 -13.625 1.00 95.38 101 GLU A C 1
ATOM 758 O O . GLU A 1 101 ? 19.696 -17.592 -14.290 1.00 95.38 101 GLU A O 1
ATOM 763 N N . ILE A 1 102 ? 20.224 -15.419 -13.950 1.00 94.25 102 ILE A N 1
ATOM 764 C CA . ILE A 1 102 ? 19.610 -14.894 -15.175 1.00 94.25 102 ILE A CA 1
ATOM 765 C C . ILE A 1 102 ? 20.375 -15.398 -16.398 1.00 94.25 102 ILE A C 1
ATOM 767 O O . ILE A 1 102 ? 19.760 -15.894 -17.340 1.00 94.25 102 ILE A O 1
ATOM 771 N N . THR A 1 103 ? 21.705 -15.329 -16.370 1.00 95.44 103 THR A N 1
ATOM 772 C CA . THR A 1 103 ? 22.561 -15.835 -17.452 1.00 95.44 103 THR A CA 1
ATOM 773 C C . THR A 1 103 ? 22.354 -17.332 -17.634 1.00 95.44 103 THR A C 1
ATOM 775 O O . THR A 1 103 ? 22.036 -17.782 -18.733 1.00 95.44 103 THR A O 1
ATOM 778 N N . LYS A 1 104 ? 22.389 -18.094 -16.535 1.00 97.19 104 LYS A N 1
ATOM 779 C CA . LYS A 1 104 ? 22.114 -19.530 -16.543 1.00 97.19 104 LYS A CA 1
ATOM 780 C C . LYS A 1 104 ? 20.733 -19.840 -17.111 1.00 97.19 104 LYS A C 1
ATOM 782 O O . LYS A 1 104 ? 20.613 -20.778 -17.885 1.00 97.19 104 LYS A O 1
ATOM 787 N N . PHE A 1 105 ? 19.702 -19.072 -16.750 1.00 97.06 105 PHE A N 1
ATOM 788 C CA . PHE A 1 105 ? 18.362 -19.236 -17.309 1.00 97.06 105 PHE A CA 1
ATOM 789 C C . PHE A 1 105 ? 18.350 -19.019 -18.820 1.00 97.06 105 PHE A C 1
ATOM 791 O O . PHE A 1 105 ? 17.837 -19.859 -19.550 1.00 97.06 105 PHE A O 1
ATOM 798 N N . ILE A 1 106 ? 18.918 -17.905 -19.278 1.00 96.56 106 ILE A N 1
ATOM 799 C CA . ILE A 1 106 ? 18.956 -17.519 -20.689 1.00 96.56 106 ILE A CA 1
ATOM 800 C C . ILE A 1 106 ? 19.691 -18.573 -21.533 1.00 96.56 106 ILE A C 1
ATOM 802 O O . ILE A 1 106 ? 19.245 -18.894 -22.632 1.00 96.56 106 ILE A O 1
ATOM 806 N N . GLU A 1 107 ? 20.767 -19.158 -21.007 1.00 96.06 107 GLU A N 1
ATOM 807 C CA . GLU A 1 107 ? 21.543 -20.212 -21.672 1.00 96.06 107 GLU A CA 1
ATOM 808 C C . GLU A 1 107 ? 20.825 -21.570 -21.742 1.00 96.06 107 GLU A C 1
ATOM 810 O O . GLU A 1 107 ? 21.222 -22.434 -22.529 1.00 96.06 107 GLU A O 1
ATOM 815 N N . LEU A 1 108 ? 19.760 -21.791 -20.959 1.00 95.94 108 LEU A N 1
ATOM 816 C CA . LEU A 1 108 ? 18.970 -23.016 -21.071 1.00 95.94 108 LEU A CA 1
ATOM 817 C C . LEU A 1 108 ? 18.232 -23.051 -22.405 1.00 95.94 108 LEU A C 1
ATOM 819 O O . LEU A 1 108 ? 17.450 -22.157 -22.710 1.00 95.94 108 LEU A O 1
ATOM 823 N N . GLU A 1 109 ? 18.341 -24.167 -23.124 1.00 94.88 109 GLU A N 1
ATOM 824 C CA . GLU A 1 109 ? 17.543 -24.423 -24.333 1.00 94.88 109 GLU A CA 1
ATOM 825 C C . GLU A 1 109 ? 16.034 -24.251 -24.071 1.00 94.88 109 GLU A C 1
ATOM 827 O O . GLU A 1 109 ? 15.295 -23.710 -24.893 1.00 94.88 109 GLU A O 1
ATOM 832 N N . ALA A 1 110 ? 15.580 -24.645 -22.876 1.00 94.31 110 ALA A N 1
ATOM 833 C CA . ALA A 1 110 ? 14.186 -24.530 -22.462 1.00 94.31 110 ALA A CA 1
ATOM 834 C C . ALA A 1 110 ? 13.694 -23.079 -22.323 1.00 94.31 110 ALA A C 1
ATOM 836 O O . ALA A 1 110 ? 12.485 -22.863 -22.421 1.00 94.31 110 ALA A O 1
ATOM 837 N N . SER A 1 111 ? 14.591 -22.102 -22.112 1.00 95.00 111 SER A N 1
ATOM 838 C CA . SER A 1 111 ? 14.228 -20.679 -22.036 1.00 95.00 111 SER A CA 1
ATOM 839 C C . SER A 1 111 ? 13.605 -20.196 -23.344 1.00 95.00 111 SER A C 1
ATOM 841 O O . SER A 1 111 ? 12.749 -19.314 -23.340 1.00 95.00 111 SER A O 1
ATOM 843 N N . GLY A 1 112 ? 13.994 -20.815 -24.464 1.00 94.44 112 GLY A N 1
ATOM 844 C CA . GLY A 1 112 ? 13.643 -20.340 -25.790 1.00 94.44 112 GLY A CA 1
ATOM 845 C C . GLY A 1 112 ? 14.338 -19.027 -26.137 1.00 94.44 112 GLY A C 1
ATOM 846 O O . GLY A 1 112 ? 13.871 -18.343 -27.035 1.00 94.44 112 GLY A O 1
ATOM 847 N N . PHE A 1 113 ? 15.413 -18.632 -25.453 1.00 95.94 113 PHE A N 1
ATOM 848 C CA . PHE A 1 113 ? 16.233 -17.489 -25.846 1.00 95.94 113 PHE A CA 1
ATOM 849 C C . PHE A 1 113 ? 17.380 -17.935 -26.761 1.00 95.94 113 PHE A C 1
ATOM 851 O O . PHE A 1 113 ? 18.160 -18.821 -26.424 1.00 95.94 113 PHE A O 1
ATOM 858 N N . ASP A 1 114 ? 17.500 -17.314 -27.933 1.00 94.75 114 ASP A N 1
ATOM 859 C CA . ASP A 1 114 ? 18.632 -17.506 -28.838 1.00 94.75 114 ASP A CA 1
ATOM 860 C C . ASP A 1 114 ? 19.747 -16.532 -28.443 1.00 94.75 114 ASP A C 1
ATOM 862 O O . ASP A 1 114 ? 19.734 -15.360 -28.827 1.00 94.75 114 ASP A O 1
ATOM 866 N N . VAL A 1 115 ? 20.718 -17.024 -27.667 1.00 93.19 115 VAL A N 1
ATOM 867 C CA . VAL A 1 115 ? 21.877 -16.242 -27.198 1.00 93.19 115 VAL A CA 1
ATOM 868 C C . VAL A 1 115 ? 22.695 -15.683 -28.368 1.00 93.19 115 VAL A C 1
ATOM 870 O O . VAL A 1 115 ? 23.183 -14.557 -28.296 1.00 93.19 115 VAL A O 1
ATOM 873 N N . GLY A 1 116 ? 22.814 -16.431 -29.471 1.00 93.69 116 GLY A N 1
ATOM 874 C CA . GLY A 1 116 ? 23.600 -16.021 -30.636 1.00 93.69 116 GLY A CA 1
ATOM 875 C C . GLY A 1 116 ? 22.958 -14.876 -31.419 1.00 93.69 116 GLY A C 1
ATOM 876 O O . GLY A 1 116 ? 23.660 -14.030 -31.971 1.00 93.69 116 GLY A O 1
ATOM 877 N N . ARG A 1 117 ? 21.623 -14.832 -31.458 1.00 90.81 117 ARG A N 1
ATOM 878 C CA . ARG A 1 117 ? 20.852 -13.767 -32.120 1.00 90.81 117 ARG A CA 1
ATOM 879 C C . ARG A 1 117 ? 20.360 -12.683 -31.164 1.00 90.81 117 ARG A C 1
ATOM 881 O O . ARG A 1 117 ? 19.885 -11.654 -31.636 1.00 90.81 117 ARG A O 1
ATOM 888 N N . ASN A 1 118 ? 20.486 -12.901 -29.857 1.00 89.94 118 ASN A N 1
ATOM 889 C CA . ASN A 1 118 ? 19.970 -12.038 -28.801 1.00 89.94 118 ASN A CA 1
ATOM 890 C C . ASN A 1 118 ? 18.457 -11.761 -28.947 1.00 89.94 118 ASN A C 1
ATOM 892 O O . ASN A 1 118 ? 18.006 -10.619 -28.842 1.00 89.94 118 ASN A O 1
ATOM 896 N N . VAL A 1 119 ? 17.676 -12.806 -29.244 1.00 90.62 119 VAL A N 1
ATOM 897 C CA . VAL A 1 119 ? 16.214 -12.738 -29.429 1.00 90.62 119 VAL A CA 1
ATOM 898 C C . VAL A 1 119 ? 15.532 -13.949 -28.801 1.00 90.62 119 VAL A C 1
ATOM 900 O O . VAL A 1 119 ? 16.111 -15.028 -28.735 1.00 90.62 119 VAL A O 1
ATOM 903 N N . TRP A 1 120 ? 14.269 -13.812 -28.399 1.00 92.88 120 TRP A N 1
ATOM 904 C CA . TRP A 1 120 ? 13.463 -14.971 -28.014 1.00 92.88 120 TRP A CA 1
ATOM 905 C C . TRP A 1 120 ? 13.062 -15.773 -29.256 1.00 92.88 120 TRP A C 1
ATOM 907 O O . TRP A 1 120 ? 12.345 -15.283 -30.132 1.00 92.88 120 TRP A O 1
ATOM 917 N N . ALA A 1 121 ? 13.516 -17.020 -29.327 1.00 90.44 121 ALA A N 1
ATOM 918 C CA . ALA A 1 121 ? 13.100 -17.991 -30.318 1.00 90.44 121 ALA A CA 1
ATOM 919 C C . ALA A 1 121 ? 11.584 -18.225 -30.223 1.00 90.44 121 ALA A C 1
ATOM 921 O O . ALA A 1 121 ? 11.030 -18.510 -29.163 1.00 90.44 121 ALA A O 1
ATOM 922 N N . GLY A 1 122 ? 10.903 -18.100 -31.361 1.00 88.62 122 GLY A N 1
ATOM 923 C CA . GLY A 1 122 ? 9.454 -18.281 -31.463 1.00 88.62 122 GLY A CA 1
ATOM 924 C C . GLY A 1 122 ? 8.636 -16.991 -31.429 1.00 88.62 122 GLY A C 1
ATOM 925 O O . GLY A 1 122 ? 7.465 -17.050 -31.790 1.00 88.62 122 GLY A O 1
ATOM 926 N N . LEU A 1 123 ? 9.218 -15.831 -31.086 1.00 92.88 123 LEU A N 1
ATOM 927 C CA . LEU A 1 123 ? 8.545 -14.553 -31.342 1.00 92.88 123 LEU A CA 1
ATOM 928 C C . LEU A 1 123 ? 8.656 -14.192 -32.837 1.00 92.88 123 LEU A C 1
ATOM 930 O O . LEU A 1 123 ? 9.771 -14.149 -33.366 1.00 92.88 123 LEU A O 1
ATOM 934 N N . PRO A 1 124 ? 7.534 -13.933 -33.538 1.00 91.88 124 PRO A N 1
ATOM 935 C CA . PRO A 1 124 ? 7.567 -13.515 -34.937 1.00 91.88 124 PRO A CA 1
ATOM 936 C C . PRO A 1 124 ? 8.186 -12.117 -35.067 1.00 91.88 124 PRO A C 1
ATOM 938 O O . PRO A 1 124 ? 7.927 -11.235 -34.254 1.00 91.88 124 PRO A O 1
ATOM 941 N N . THR A 1 125 ? 8.984 -11.902 -36.115 1.00 88.88 125 THR A N 1
ATOM 942 C CA . THR A 1 125 ? 9.610 -10.595 -36.392 1.00 88.88 125 THR A CA 1
ATOM 943 C C . THR A 1 125 ? 8.630 -9.574 -36.980 1.00 88.88 125 THR A C 1
ATOM 945 O O . THR A 1 125 ? 8.833 -8.380 -36.807 1.00 88.88 125 THR A O 1
ATOM 948 N N . ASP A 1 126 ? 7.586 -10.039 -37.669 1.00 89.44 126 ASP A N 1
ATOM 949 C CA . ASP A 1 126 ? 6.507 -9.216 -38.237 1.00 89.44 126 ASP A CA 1
ATOM 950 C C . ASP A 1 126 ? 5.169 -9.941 -38.007 1.00 89.44 126 ASP A C 1
ATOM 952 O O . ASP A 1 126 ? 4.663 -10.626 -38.904 1.00 89.44 126 ASP A O 1
ATOM 956 N N . PRO A 1 127 ? 4.629 -9.912 -36.773 1.00 91.19 127 PRO A N 1
ATOM 957 C CA . PRO A 1 127 ? 3.337 -10.507 -36.483 1.00 91.19 127 PRO A CA 1
ATOM 958 C C . PRO A 1 127 ? 2.233 -9.884 -37.345 1.00 91.19 127 PRO A C 1
ATOM 960 O O . PRO A 1 127 ? 2.070 -8.660 -37.447 1.00 91.19 127 PRO A O 1
ATOM 963 N N . MET A 1 128 ? 1.424 -10.752 -37.949 1.00 90.31 128 MET A N 1
ATOM 964 C CA . MET A 1 128 ? 0.237 -10.334 -38.699 1.00 90.31 128 MET A CA 1
ATOM 965 C C . MET A 1 128 ? -0.941 -10.035 -37.778 1.00 90.31 128 MET A C 1
ATOM 967 O O . MET A 1 128 ? -1.750 -9.154 -38.069 1.00 90.31 128 MET A O 1
ATOM 971 N N . ASP A 1 129 ? -1.022 -10.751 -36.661 1.00 90.38 129 ASP A N 1
ATOM 972 C CA . ASP A 1 129 ? -2.084 -10.610 -35.683 1.00 90.38 129 ASP A CA 1
ATOM 973 C C . ASP A 1 129 ? -1.590 -10.915 -34.268 1.00 90.38 129 ASP A C 1
ATOM 975 O O . ASP A 1 129 ? -0.490 -11.423 -34.035 1.00 90.38 129 ASP A O 1
ATOM 979 N N . PHE A 1 130 ? -2.448 -10.569 -33.314 1.00 88.19 130 PHE A N 1
ATOM 980 C CA . PHE A 1 130 ? -2.179 -10.635 -31.890 1.00 88.19 130 PHE A CA 1
ATOM 981 C C . PHE A 1 130 ? -1.867 -12.042 -31.369 1.00 88.19 130 PHE A C 1
ATOM 983 O O . PHE A 1 130 ? -1.069 -12.205 -30.443 1.00 88.19 130 PHE A O 1
ATOM 990 N N . SER A 1 131 ? -2.485 -13.063 -31.963 1.00 89.88 131 SER A N 1
ATOM 991 C CA . SER A 1 131 ? -2.342 -14.445 -31.511 1.00 89.88 131 SER A CA 1
ATOM 992 C C . SER A 1 131 ? -0.928 -14.976 -31.745 1.00 89.88 131 SER A C 1
ATOM 994 O O . SER A 1 131 ? -0.403 -15.684 -30.887 1.00 89.88 131 SER A O 1
ATOM 996 N N . GLN A 1 132 ? -0.270 -14.534 -32.825 1.00 92.56 132 GLN A N 1
ATOM 997 C CA . GLN A 1 132 ? 1.089 -14.956 -33.181 1.00 92.56 132 GLN A CA 1
ATOM 998 C C . GLN A 1 132 ? 2.150 -14.529 -32.158 1.00 92.56 132 GLN A C 1
ATOM 1000 O O . GLN A 1 132 ? 3.191 -15.168 -32.056 1.00 92.56 132 GLN A O 1
ATOM 1005 N N . VAL A 1 133 ? 1.908 -13.450 -31.408 1.00 92.81 133 VAL A N 1
ATOM 1006 C CA . VAL A 1 133 ? 2.822 -12.970 -30.355 1.00 92.81 133 VAL A CA 1
ATOM 1007 C C . VAL A 1 133 ? 2.431 -13.538 -28.994 1.00 92.81 133 VAL A C 1
ATOM 1009 O O . VAL A 1 133 ? 3.291 -13.886 -28.186 1.00 92.81 133 VAL A O 1
ATOM 1012 N N . ARG A 1 134 ? 1.124 -13.638 -28.731 1.00 93.75 134 ARG A N 1
ATOM 1013 C CA . ARG A 1 134 ? 0.590 -13.992 -27.415 1.00 93.75 134 ARG A CA 1
ATOM 1014 C C . ARG A 1 134 ? 0.975 -15.400 -26.976 1.00 93.75 134 ARG A C 1
ATOM 1016 O O . ARG A 1 134 ? 1.470 -15.553 -25.865 1.00 93.75 134 ARG A O 1
ATOM 1023 N N . GLU A 1 135 ? 0.780 -16.410 -27.821 1.00 94.81 135 GLU A N 1
ATOM 1024 C CA . GLU A 1 135 ? 1.083 -17.800 -27.454 1.00 94.81 135 GLU A CA 1
ATOM 1025 C C . GLU A 1 135 ? 2.578 -18.000 -27.115 1.00 94.81 135 GLU A C 1
ATOM 1027 O O . GLU A 1 135 ? 2.876 -18.517 -26.030 1.00 94.81 135 GLU A O 1
ATOM 1032 N N . PRO A 1 136 ? 3.538 -17.521 -27.935 1.00 95.50 136 PRO A N 1
ATOM 1033 C CA . PRO A 1 136 ? 4.947 -17.539 -27.552 1.00 95.50 136 PRO A CA 1
ATOM 1034 C C . PRO A 1 136 ? 5.237 -16.788 -26.246 1.00 95.50 136 PRO A C 1
ATOM 1036 O O . PRO A 1 136 ? 6.008 -17.284 -25.427 1.00 95.50 136 PRO A O 1
ATOM 1039 N N . LEU A 1 137 ? 4.608 -15.631 -26.004 1.00 95.81 137 LEU A N 1
ATOM 1040 C CA . LEU A 1 137 ? 4.801 -14.879 -24.758 1.00 95.81 137 LEU A CA 1
ATOM 1041 C C . LEU A 1 137 ? 4.274 -15.619 -23.527 1.00 95.81 137 LEU A C 1
ATOM 1043 O O . LEU A 1 137 ? 4.948 -15.621 -22.499 1.00 95.81 137 LEU A O 1
ATOM 1047 N N . VAL A 1 138 ? 3.118 -16.284 -23.620 1.00 96.75 138 VAL A N 1
ATOM 1048 C CA . VAL A 1 138 ? 2.593 -17.141 -22.543 1.00 96.75 138 VAL A CA 1
ATOM 1049 C C . VAL A 1 138 ? 3.590 -18.252 -22.229 1.00 96.75 138 VAL A C 1
ATOM 1051 O O . VAL A 1 138 ? 3.876 -18.510 -21.058 1.00 96.75 138 VAL A O 1
ATOM 1054 N N . LYS A 1 139 ? 4.172 -18.874 -23.261 1.00 96.88 139 LYS A N 1
ATOM 1055 C CA . LYS A 1 139 ? 5.195 -19.913 -23.101 1.00 96.88 139 LYS A CA 1
ATOM 1056 C C . LYS A 1 139 ? 6.456 -19.370 -22.425 1.00 96.88 139 LYS A C 1
ATOM 1058 O O . LYS A 1 139 ? 6.903 -19.961 -21.446 1.00 96.88 139 LYS A O 1
ATOM 1063 N N . ILE A 1 140 ? 6.987 -18.239 -22.894 1.00 96.06 140 ILE A N 1
ATOM 1064 C CA . ILE A 1 140 ? 8.168 -17.576 -22.314 1.00 96.06 140 ILE A CA 1
ATOM 1065 C C . ILE A 1 140 ? 7.916 -17.229 -20.843 1.00 96.06 140 ILE A C 1
ATOM 1067 O O . ILE A 1 140 ? 8.676 -17.644 -19.969 1.00 96.06 140 ILE A O 1
ATOM 1071 N N . ALA A 1 141 ? 6.814 -16.538 -20.544 1.00 96.44 141 ALA A N 1
ATOM 1072 C CA . ALA A 1 141 ? 6.460 -16.156 -19.181 1.00 96.44 141 ALA A CA 1
ATOM 1073 C C . ALA A 1 141 ? 6.247 -17.382 -18.275 1.00 96.44 141 ALA A C 1
ATOM 1075 O O . ALA A 1 141 ? 6.714 -17.387 -17.137 1.00 96.44 141 ALA A O 1
ATOM 1076 N N . SER A 1 142 ? 5.611 -18.448 -18.775 1.00 97.12 142 SER A N 1
ATOM 1077 C CA . SER A 1 142 ? 5.453 -19.710 -18.034 1.00 97.12 142 SER A CA 1
ATOM 1078 C C . SER A 1 142 ? 6.801 -20.331 -17.678 1.00 97.12 142 SER A C 1
ATOM 1080 O O . SER A 1 142 ? 6.993 -20.800 -16.557 1.00 97.12 142 SER A O 1
ATOM 1082 N N . THR A 1 143 ? 7.740 -20.339 -18.624 1.00 97.06 143 THR A N 1
ATOM 1083 C CA . THR A 1 143 ? 9.090 -20.864 -18.411 1.00 97.06 143 THR A CA 1
ATOM 1084 C C . THR A 1 143 ? 9.865 -20.026 -17.393 1.00 97.06 143 THR A C 1
ATOM 1086 O O . THR A 1 143 ? 10.479 -20.599 -16.495 1.00 97.06 143 THR A O 1
ATOM 1089 N N . ILE A 1 144 ? 9.774 -18.692 -17.467 1.00 96.06 144 ILE A N 1
ATOM 1090 C CA . ILE A 1 144 ? 10.362 -17.773 -16.478 1.00 96.06 144 ILE A CA 1
ATOM 1091 C C . ILE A 1 144 ? 9.803 -18.068 -15.080 1.00 96.06 144 ILE A C 1
ATOM 1093 O O . ILE A 1 144 ? 10.569 -18.303 -14.148 1.00 96.06 144 ILE A O 1
ATOM 1097 N N . VAL A 1 145 ? 8.473 -18.111 -14.930 1.00 95.75 145 VAL A N 1
ATOM 1098 C CA . VAL A 1 145 ? 7.823 -18.369 -13.634 1.00 95.75 145 VAL A CA 1
ATOM 1099 C C . VAL A 1 145 ? 8.239 -19.728 -13.070 1.00 95.75 145 VAL A C 1
ATOM 1101 O O . VAL A 1 145 ? 8.570 -19.811 -11.893 1.00 95.75 145 VAL A O 1
ATOM 1104 N N . ARG A 1 146 ? 8.289 -20.786 -13.887 1.00 95.88 146 ARG A N 1
ATOM 1105 C CA . ARG A 1 146 ? 8.717 -22.118 -13.426 1.00 95.88 146 ARG A CA 1
ATOM 1106 C C . ARG A 1 146 ? 10.185 -22.166 -13.015 1.00 95.88 146 ARG A C 1
ATOM 1108 O O . ARG A 1 146 ? 10.508 -22.876 -12.070 1.00 95.88 146 ARG A O 1
ATOM 1115 N N . TYR A 1 147 ? 11.064 -21.449 -13.712 1.00 96.31 147 TYR A N 1
ATOM 1116 C CA . TYR A 1 147 ? 12.493 -21.464 -13.408 1.00 96.31 147 TYR A CA 1
ATOM 1117 C C . TYR A 1 147 ? 12.820 -20.693 -12.127 1.00 96.31 147 TYR A C 1
ATOM 1119 O O . TYR A 1 147 ? 13.495 -21.226 -11.252 1.00 96.31 147 TYR A O 1
ATOM 1127 N N . PHE A 1 148 ? 12.310 -19.466 -11.997 1.00 94.38 148 PHE A N 1
ATOM 1128 C CA . PHE A 1 148 ? 12.576 -18.613 -10.832 1.00 94.38 148 PHE A CA 1
ATOM 1129 C C . PHE A 1 148 ? 11.662 -18.918 -9.637 1.00 94.38 148 PHE A C 1
ATOM 1131 O O . PHE A 1 148 ? 11.868 -18.393 -8.546 1.00 94.38 148 PHE A O 1
ATOM 1138 N N . TYR A 1 149 ? 10.655 -19.778 -9.816 1.00 91.94 149 TYR A N 1
ATOM 1139 C CA . TYR A 1 149 ? 9.747 -20.198 -8.750 1.00 91.94 149 TYR A CA 1
ATOM 1140 C C . TYR A 1 149 ? 9.436 -21.712 -8.798 1.00 91.94 149 TYR A C 1
ATOM 1142 O O . TYR A 1 149 ? 8.273 -22.105 -8.918 1.00 91.94 149 TYR A O 1
ATOM 1150 N N . PRO A 1 150 ? 10.460 -22.589 -8.707 1.00 88.50 150 PRO A N 1
ATOM 1151 C CA . PRO A 1 150 ? 10.332 -24.013 -9.040 1.00 88.50 150 PRO A CA 1
ATOM 1152 C C . PRO A 1 150 ? 9.614 -24.849 -7.973 1.00 88.50 150 PRO A C 1
ATOM 1154 O O . PRO A 1 150 ? 9.057 -25.898 -8.286 1.00 88.50 150 PRO A O 1
ATOM 1157 N N . CYS A 1 151 ? 9.632 -24.412 -6.711 1.00 87.31 151 CYS A N 1
ATOM 1158 C CA . CYS A 1 151 ? 9.035 -25.139 -5.593 1.00 87.31 151 CYS A CA 1
ATOM 1159 C C . CYS A 1 151 ? 8.371 -24.153 -4.623 1.00 87.31 151 CYS A C 1
ATOM 1161 O O . CYS A 1 151 ? 8.967 -23.783 -3.607 1.00 87.31 151 CYS A O 1
ATOM 1163 N N . PRO A 1 152 ? 7.167 -23.653 -4.947 1.00 88.69 152 PRO A N 1
ATOM 1164 C CA . PRO A 1 152 ? 6.442 -22.818 -4.009 1.00 88.69 152 PRO A CA 1
ATOM 1165 C C . PRO A 1 152 ? 6.090 -23.605 -2.736 1.00 88.69 152 PRO A C 1
ATOM 1167 O O . PRO A 1 152 ? 5.850 -24.814 -2.809 1.00 88.69 152 PRO A O 1
ATOM 1170 N N . PRO A 1 153 ? 6.006 -22.942 -1.567 1.00 91.44 153 PRO A N 1
ATOM 1171 C CA . PRO A 1 153 ? 5.459 -23.559 -0.363 1.00 91.44 153 PRO A CA 1
ATOM 1172 C C . PRO A 1 153 ? 4.067 -24.158 -0.611 1.00 91.44 153 PRO A C 1
ATOM 1174 O O . PRO A 1 153 ? 3.320 -23.690 -1.472 1.00 91.44 153 PRO A O 1
ATOM 1177 N N . ALA A 1 154 ? 3.691 -25.173 0.171 1.00 93.69 154 ALA A N 1
ATOM 1178 C CA . ALA A 1 154 ? 2.390 -25.825 0.034 1.00 93.69 154 ALA A CA 1
ATOM 1179 C C . ALA A 1 154 ? 1.234 -24.805 0.092 1.00 93.69 154 ALA A C 1
ATOM 1181 O O . ALA A 1 154 ? 1.177 -23.960 0.984 1.00 93.69 154 ALA A O 1
ATOM 1182 N N . GLY A 1 155 ? 0.314 -24.889 -0.873 1.00 91.00 155 GLY A N 1
ATOM 1183 C CA . GLY A 1 155 ? -0.813 -23.958 -1.004 1.00 91.00 155 GLY A CA 1
ATOM 1184 C C . GLY A 1 155 ? -0.484 -22.642 -1.719 1.00 91.00 155 GLY A C 1
ATOM 1185 O O . GLY A 1 155 ? -1.397 -21.858 -1.975 1.00 91.00 155 GLY A O 1
ATOM 1186 N N . ILE A 1 156 ? 0.778 -22.408 -2.088 1.00 94.00 156 ILE A N 1
ATOM 1187 C CA . ILE A 1 156 ? 1.191 -21.276 -2.916 1.00 94.00 156 ILE A CA 1
ATOM 1188 C C . ILE A 1 156 ? 1.434 -21.766 -4.344 1.00 94.00 156 ILE A C 1
ATOM 1190 O O . ILE A 1 156 ? 2.029 -22.817 -4.563 1.00 94.00 156 ILE A O 1
ATOM 1194 N N . ALA A 1 157 ? 0.965 -21.012 -5.334 1.00 95.25 157 ALA A N 1
ATOM 1195 C CA . ALA A 1 157 ? 1.241 -21.298 -6.738 1.00 95.25 157 ALA A CA 1
ATOM 1196 C C . ALA A 1 157 ? 1.263 -20.008 -7.558 1.00 95.25 157 ALA A C 1
ATOM 1198 O O . ALA A 1 157 ? 0.603 -19.028 -7.204 1.00 95.25 157 ALA A O 1
ATOM 1199 N N . ARG A 1 158 ? 2.011 -20.025 -8.662 1.00 96.00 158 ARG A N 1
ATOM 1200 C CA . ARG A 1 158 ? 1.983 -19.002 -9.709 1.00 96.00 158 ARG A CA 1
ATOM 1201 C C . ARG A 1 158 ? 1.787 -19.707 -11.039 1.00 96.00 158 ARG A C 1
ATOM 1203 O O . ARG A 1 158 ? 2.521 -20.644 -11.342 1.00 96.00 158 ARG A O 1
ATOM 1210 N N . GLU A 1 159 ? 0.825 -19.247 -11.817 1.00 96.38 159 GLU A N 1
ATOM 1211 C CA . GLU A 1 159 ? 0.520 -19.809 -13.126 1.00 96.38 159 GLU A CA 1
ATOM 1212 C C . GLU A 1 159 ? 0.329 -18.680 -14.127 1.00 96.38 159 GLU A C 1
ATOM 1214 O O . GLU A 1 159 ? -0.291 -17.665 -13.818 1.00 96.38 159 GLU A O 1
ATOM 1219 N N . VAL A 1 160 ? 0.908 -18.829 -15.313 1.00 97.62 160 VAL A N 1
ATOM 1220 C CA . VAL A 1 160 ? 0.703 -17.871 -16.397 1.00 97.62 160 VAL A CA 1
ATOM 1221 C C . VAL A 1 160 ? -0.464 -18.365 -17.229 1.00 97.62 160 VAL A C 1
ATOM 1223 O O . VAL A 1 160 ? -0.429 -19.488 -17.726 1.00 97.62 160 VAL A O 1
ATOM 1226 N N . VAL A 1 161 ? -1.479 -17.521 -17.379 1.00 97.06 161 VAL A N 1
ATOM 1227 C CA . VAL A 1 161 ? -2.718 -17.869 -18.072 1.00 97.06 161 VAL A CA 1
ATOM 1228 C C . VAL A 1 161 ? -2.933 -16.918 -19.242 1.00 97.06 161 VAL A C 1
ATOM 1230 O O . VAL A 1 161 ? -2.811 -15.699 -19.097 1.00 97.06 161 VAL A O 1
ATOM 1233 N N . ASP A 1 162 ? -3.257 -17.485 -20.404 1.00 97.00 162 ASP A N 1
ATOM 1234 C CA . ASP A 1 162 ? -3.772 -16.718 -21.535 1.00 97.00 162 ASP A CA 1
ATOM 1235 C C . ASP A 1 162 ? -5.211 -16.275 -21.222 1.00 97.00 162 ASP A C 1
ATOM 1237 O O . ASP A 1 162 ? -6.138 -17.084 -21.214 1.00 97.00 162 ASP A O 1
ATOM 1241 N N . SER A 1 163 ? -5.393 -14.986 -20.939 1.00 95.81 163 SER A N 1
ATOM 1242 C CA . SER A 1 163 ? -6.648 -14.420 -20.435 1.00 95.81 163 SER A CA 1
ATOM 1243 C C . SER A 1 163 ? -7.381 -13.546 -21.447 1.00 95.81 163 SER A C 1
ATOM 1245 O O . SER A 1 163 ? -8.397 -12.952 -21.100 1.00 95.81 163 SER A O 1
ATOM 1247 N N . HIS A 1 164 ? -6.936 -13.484 -22.707 1.00 94.75 164 HIS A N 1
ATOM 1248 C CA . HIS A 1 164 ? -7.504 -12.559 -23.700 1.00 94.75 164 HIS A CA 1
ATOM 1249 C C . HIS A 1 164 ? -9.011 -12.745 -23.976 1.00 94.75 164 HIS A C 1
ATOM 1251 O O . HIS A 1 164 ? -9.653 -11.837 -24.499 1.00 94.75 164 HIS A O 1
ATOM 1257 N N . GLN A 1 165 ? -9.582 -13.913 -23.662 1.00 93.94 165 GLN A N 1
ATOM 1258 C CA . GLN A 1 165 ? -11.025 -14.186 -23.788 1.00 93.94 165 GLN A CA 1
ATOM 1259 C C . GLN A 1 165 ? -11.763 -14.144 -22.448 1.00 93.94 165 GLN A C 1
ATOM 1261 O O . GLN A 1 165 ? -12.988 -14.245 -22.413 1.00 93.94 165 GLN A O 1
ATOM 1266 N N . VAL A 1 166 ? -11.038 -13.986 -21.344 1.00 93.75 166 VAL A N 1
ATOM 1267 C CA . VAL A 1 166 ? -11.588 -14.031 -19.994 1.00 93.75 166 VAL A CA 1
ATOM 1268 C C . VAL A 1 166 ? -11.988 -12.623 -19.578 1.00 93.75 166 VAL A C 1
ATOM 1270 O O . VAL A 1 166 ? -11.175 -11.704 -19.570 1.00 93.75 166 VAL A O 1
ATOM 1273 N N . GLN A 1 167 ? -13.261 -12.451 -19.232 1.00 94.31 167 GLN A N 1
ATOM 1274 C CA . GLN A 1 167 ? -13.777 -11.194 -18.697 1.00 94.31 167 GLN A CA 1
ATOM 1275 C C . GLN A 1 167 ? -13.507 -11.137 -17.193 1.00 94.31 167 GLN A C 1
ATOM 1277 O O . GLN A 1 167 ? -14.149 -11.843 -16.418 1.00 94.31 167 GLN A O 1
ATOM 1282 N N . LEU A 1 168 ? -12.561 -10.297 -16.774 1.00 94.50 168 LEU A N 1
ATOM 1283 C CA . LEU A 1 168 ? -12.290 -10.061 -15.360 1.00 94.50 168 LEU A CA 1
ATOM 1284 C C . LEU A 1 168 ? -13.232 -8.981 -14.837 1.00 94.50 168 LEU A C 1
ATOM 1286 O O . LEU A 1 168 ? -13.131 -7.811 -15.212 1.00 94.50 168 LEU A O 1
ATOM 1290 N N . MET A 1 169 ? -14.160 -9.384 -13.972 1.00 94.69 169 MET A N 1
ATOM 1291 C CA . MET A 1 169 ? -15.167 -8.488 -13.413 1.00 94.69 169 MET A CA 1
ATOM 1292 C C . MET A 1 169 ? -14.546 -7.428 -12.501 1.00 94.69 169 MET A C 1
ATOM 1294 O O . MET A 1 169 ? -13.699 -7.711 -11.651 1.00 94.69 169 MET A O 1
ATOM 1298 N N . HIS A 1 170 ? -14.999 -6.190 -12.673 1.00 93.31 170 HIS A N 1
ATOM 1299 C CA . HIS A 1 170 ? -14.663 -5.080 -11.792 1.00 93.31 170 HIS A CA 1
ATOM 1300 C C . HIS A 1 170 ? -15.454 -5.169 -10.475 1.00 93.31 170 HIS A C 1
ATOM 1302 O O . HIS A 1 170 ? -16.506 -5.803 -10.414 1.00 93.31 170 HIS A O 1
ATOM 1308 N N . ASP A 1 171 ? -14.997 -4.444 -9.455 1.00 89.81 171 ASP A N 1
ATOM 1309 C CA . ASP A 1 171 ? -15.626 -4.298 -8.132 1.00 89.81 171 ASP A CA 1
ATOM 1310 C C . ASP A 1 171 ? -17.115 -3.893 -8.177 1.00 89.81 171 ASP A C 1
ATOM 1312 O O . ASP A 1 171 ? -17.904 -4.256 -7.310 1.00 89.81 171 ASP A O 1
ATOM 1316 N N . ASN A 1 172 ? -17.527 -3.175 -9.223 1.00 87.19 172 ASN A N 1
ATOM 1317 C CA . ASN A 1 172 ? -18.919 -2.763 -9.430 1.00 87.19 172 ASN A CA 1
ATOM 1318 C C . ASN A 1 172 ? -19.843 -3.861 -10.001 1.00 87.19 172 ASN A C 1
ATOM 1320 O O . ASN A 1 172 ? -21.034 -3.600 -10.189 1.00 87.19 172 ASN A O 1
ATOM 1324 N N . GLY A 1 173 ? -19.314 -5.038 -10.352 1.00 88.25 173 GLY A N 1
ATOM 1325 C CA . GLY A 1 173 ? -20.075 -6.171 -10.892 1.00 88.25 173 GLY A CA 1
ATOM 1326 C C . GLY A 1 173 ? -20.742 -5.937 -12.256 1.00 88.25 173 GLY A C 1
ATOM 1327 O O . GLY A 1 173 ? -21.545 -6.757 -12.692 1.00 88.25 173 GLY A O 1
ATOM 1328 N N . ARG A 1 174 ? -20.452 -4.823 -12.940 1.00 88.38 174 ARG A N 1
ATOM 1329 C CA . ARG A 1 174 ? -21.078 -4.440 -14.224 1.00 88.38 174 ARG A CA 1
ATOM 1330 C C . ARG A 1 174 ? -20.080 -4.271 -15.356 1.00 88.38 174 ARG A C 1
ATOM 1332 O O . ARG A 1 174 ? -20.417 -4.504 -16.513 1.00 88.38 174 ARG A O 1
ATOM 1339 N N . HIS A 1 175 ? -18.883 -3.816 -15.022 1.00 89.31 175 HIS A N 1
ATOM 1340 C CA . HIS A 1 175 ? -17.796 -3.615 -15.963 1.00 89.31 175 HIS A CA 1
ATOM 1341 C C . HIS A 1 175 ? -16.805 -4.769 -15.868 1.00 89.31 175 HIS A C 1
ATOM 1343 O O . HIS A 1 175 ? -16.705 -5.434 -14.837 1.00 89.31 175 HIS A O 1
ATOM 1349 N N . TYR A 1 176 ? -16.074 -4.985 -16.952 1.00 93.44 176 TYR A N 1
ATOM 1350 C CA . TYR A 1 176 ? -15.011 -5.968 -17.013 1.00 93.44 176 TYR A CA 1
ATOM 1351 C C . TYR A 1 176 ? -13.867 -5.448 -17.878 1.00 93.44 176 TYR A C 1
ATOM 1353 O O . TYR A 1 176 ? -14.041 -4.536 -18.692 1.00 93.44 176 TYR A O 1
ATOM 1361 N N . SER A 1 177 ? -12.717 -6.083 -17.725 1.00 93.81 177 SER A N 1
ATOM 1362 C CA . SER A 1 177 ? -11.547 -5.946 -18.586 1.00 93.81 177 SER A CA 1
ATOM 1363 C C . SER A 1 177 ? -11.143 -7.324 -19.123 1.00 93.81 177 SER A C 1
ATOM 1365 O O . SER A 1 177 ? -11.614 -8.355 -18.638 1.00 93.81 177 SER A O 1
ATOM 1367 N N . GLN A 1 178 ? -10.298 -7.352 -20.153 1.00 95.38 178 GLN A N 1
ATOM 1368 C CA . GLN A 1 178 ? -9.813 -8.590 -20.775 1.00 95.38 178 GLN A CA 1
ATOM 1369 C C . GLN A 1 178 ? -8.300 -8.486 -21.003 1.00 95.38 178 GLN A C 1
ATOM 1371 O O . GLN A 1 178 ? -7.873 -8.247 -22.135 1.00 95.38 178 GLN A O 1
ATOM 1376 N N . PRO A 1 179 ? -7.480 -8.581 -19.939 1.00 95.69 179 PRO A N 1
ATOM 1377 C CA . PRO A 1 179 ? -6.035 -8.519 -20.097 1.00 95.69 179 PRO A CA 1
ATOM 1378 C C . PRO A 1 179 ? -5.534 -9.656 -20.981 1.00 95.69 179 PRO A C 1
ATOM 1380 O O . PRO A 1 179 ? -6.057 -10.770 -20.920 1.00 95.69 179 PRO A O 1
ATOM 1383 N N . ALA A 1 180 ? -4.503 -9.400 -21.783 1.00 95.81 180 ALA A N 1
ATOM 1384 C CA . ALA A 1 180 ? -3.960 -10.411 -22.686 1.00 95.81 180 ALA A CA 1
ATOM 1385 C C . ALA A 1 180 ? -3.431 -11.653 -21.958 1.00 95.81 180 ALA A C 1
ATOM 1387 O O . ALA A 1 180 ? -3.781 -12.779 -22.308 1.00 95.81 180 ALA A O 1
ATOM 1388 N N . ILE A 1 181 ? -2.568 -11.439 -20.968 1.00 97.69 181 ILE A N 1
ATOM 1389 C CA . ILE A 1 181 ? -1.918 -12.488 -20.189 1.00 97.69 181 ILE A CA 1
ATOM 1390 C C . ILE A 1 181 ? -1.933 -12.055 -18.723 1.00 97.69 181 ILE A C 1
ATOM 1392 O O . ILE A 1 181 ? -1.653 -10.898 -18.395 1.00 97.69 181 ILE A O 1
ATOM 1396 N N . ILE A 1 182 ? -2.207 -12.991 -17.825 1.00 97.81 182 ILE A N 1
ATOM 1397 C CA . ILE A 1 182 ? -2.135 -12.768 -16.380 1.00 97.81 182 ILE A CA 1
ATOM 1398 C C . ILE A 1 182 ? -1.218 -13.786 -15.725 1.00 97.81 182 ILE A C 1
ATOM 1400 O O . ILE A 1 182 ? -1.094 -14.926 -16.166 1.00 97.81 182 ILE A O 1
ATOM 1404 N N . ILE A 1 183 ? -0.604 -13.373 -14.622 1.00 97.69 183 ILE A N 1
ATOM 1405 C CA . ILE A 1 183 ? 0.024 -14.298 -13.684 1.00 97.69 183 ILE A CA 1
ATOM 1406 C C . ILE A 1 183 ? -0.991 -14.541 -12.569 1.00 97.69 183 ILE A C 1
ATOM 1408 O O . ILE A 1 183 ? -1.132 -13.709 -11.672 1.00 97.69 183 ILE A O 1
ATOM 1412 N N . GLN A 1 184 ? -1.722 -15.650 -12.632 1.00 97.06 184 GLN A N 1
ATOM 1413 C CA . GLN A 1 184 ? -2.602 -16.100 -11.559 1.00 97.06 184 GLN A CA 1
ATOM 1414 C C . GLN A 1 184 ? -1.765 -16.549 -10.360 1.00 97.06 184 GLN A C 1
ATOM 1416 O O . GLN A 1 184 ? -0.662 -17.086 -10.504 1.00 97.06 184 GLN A O 1
ATOM 1421 N N . ALA A 1 185 ? -2.286 -16.337 -9.156 1.00 96.06 185 ALA A N 1
ATOM 1422 C CA . ALA A 1 185 ? -1.648 -16.783 -7.936 1.00 96.06 185 ALA A CA 1
ATOM 1423 C C . ALA A 1 185 ? -2.612 -17.433 -6.953 1.00 96.06 185 ALA A C 1
ATOM 1425 O O . ALA A 1 185 ? -3.768 -17.044 -6.828 1.00 96.06 185 ALA A O 1
ATOM 1426 N N . LYS A 1 186 ? -2.088 -18.414 -6.223 1.00 95.12 186 LYS A N 1
ATOM 1427 C CA . LYS A 1 186 ? -2.739 -19.046 -5.073 1.00 95.12 186 LYS A CA 1
ATOM 1428 C C . LYS A 1 186 ? -1.871 -18.813 -3.844 1.00 95.12 186 LYS A C 1
ATOM 1430 O O . LYS A 1 186 ? -0.647 -18.744 -3.964 1.00 95.12 186 LYS A O 1
ATOM 1435 N N . GLY A 1 187 ? -2.498 -18.668 -2.684 1.00 93.75 187 GLY A N 1
ATOM 1436 C CA . GLY A 1 187 ? -1.816 -18.496 -1.405 1.00 93.75 187 GLY A CA 1
ATOM 1437 C C . GLY A 1 187 ? -2.624 -17.637 -0.431 1.00 93.75 187 GLY A C 1
ATOM 1438 O O . GLY A 1 187 ? -3.688 -17.150 -0.798 1.00 93.75 187 GLY A O 1
ATOM 1439 N N . PRO A 1 188 ? -2.113 -17.407 0.791 1.00 91.31 188 PRO A N 1
ATOM 1440 C CA . PRO A 1 188 ? -2.839 -16.698 1.852 1.00 91.31 188 PRO A CA 1
ATOM 1441 C C . PRO A 1 188 ? -3.253 -15.258 1.514 1.00 91.31 188 PRO A C 1
ATOM 1443 O O . PRO A 1 188 ? -4.158 -14.722 2.139 1.00 91.31 188 PRO A O 1
ATOM 1446 N N . SER A 1 189 ? -2.583 -14.628 0.547 1.00 90.81 189 SER A N 1
ATOM 1447 C CA . SER A 1 189 ? -2.859 -13.253 0.109 1.00 90.81 189 SER A CA 1
ATOM 1448 C C . SER A 1 189 ? -3.805 -13.162 -1.095 1.00 90.81 189 SER A C 1
ATOM 1450 O O . SER A 1 189 ? -3.984 -12.069 -1.622 1.00 90.81 189 SER A O 1
ATOM 1452 N N . PHE A 1 190 ? -4.345 -14.287 -1.574 1.00 94.88 190 PHE A N 1
ATOM 1453 C CA . PHE A 1 190 ? -5.180 -14.353 -2.774 1.00 94.88 190 PHE A CA 1
ATOM 1454 C C . PHE A 1 190 ? -6.479 -15.094 -2.482 1.00 94.88 190 PHE A C 1
ATOM 1456 O O . PHE A 1 190 ? -6.474 -16.129 -1.816 1.00 94.88 190 PHE A O 1
ATOM 1463 N N . GLU A 1 191 ? -7.579 -14.603 -3.042 1.00 93.94 191 GLU A N 1
ATOM 1464 C CA . GLU A 1 191 ? -8.901 -15.204 -2.868 1.00 93.94 191 GLU A CA 1
ATOM 1465 C C . GLU A 1 191 ? -9.416 -15.766 -4.190 1.00 93.94 191 GLU A C 1
ATOM 1467 O O . GLU A 1 191 ? -9.227 -15.176 -5.258 1.00 93.94 191 GLU A O 1
ATOM 1472 N N . VAL A 1 192 ? -10.087 -16.916 -4.125 1.00 92.50 192 VAL A N 1
ATOM 1473 C CA . VAL A 1 192 ? -10.779 -17.477 -5.288 1.00 92.50 192 VAL A CA 1
ATOM 1474 C C . VAL A 1 192 ? -12.003 -16.596 -5.573 1.00 92.50 192 VAL A C 1
ATOM 1476 O O . VAL A 1 192 ? -12.837 -16.450 -4.682 1.00 92.50 192 VAL A O 1
ATOM 1479 N N . PRO A 1 193 ? -12.129 -16.002 -6.772 1.00 91.62 193 PRO A N 1
ATOM 1480 C CA . PRO A 1 193 ? -13.224 -15.088 -7.071 1.00 91.62 193 PRO A CA 1
ATOM 1481 C C . PRO A 1 193 ? -14.580 -15.802 -7.014 1.00 91.62 193 PRO A C 1
ATOM 1483 O O . PRO A 1 193 ? -14.758 -16.851 -7.633 1.00 91.62 193 PRO A O 1
ATOM 1486 N N . GLU A 1 194 ? -15.559 -15.201 -6.333 1.00 86.62 194 GLU A N 1
ATOM 1487 C CA . GLU A 1 194 ? -16.883 -15.803 -6.089 1.00 86.62 194 GLU A CA 1
ATOM 1488 C C . GLU A 1 194 ? -17.662 -16.130 -7.372 1.00 86.62 194 GLU A C 1
ATOM 1490 O O . GLU A 1 194 ? -18.454 -17.069 -7.414 1.00 86.62 194 GLU A O 1
ATOM 1495 N N . HIS A 1 195 ? -17.457 -15.343 -8.429 1.00 80.00 195 HIS A N 1
ATOM 1496 C CA . HIS A 1 195 ? -18.203 -15.458 -9.686 1.00 80.00 195 HIS A CA 1
ATOM 1497 C C . HIS A 1 195 ? -17.535 -16.366 -10.719 1.00 80.00 195 HIS A C 1
ATOM 1499 O O . HIS A 1 195 ? -18.069 -16.557 -11.814 1.00 80.00 195 HIS A O 1
ATOM 1505 N N . ALA A 1 196 ? -16.357 -16.902 -10.409 1.00 78.12 196 ALA A N 1
ATOM 1506 C CA . ALA A 1 196 ? -15.569 -17.616 -11.388 1.00 78.12 196 ALA A CA 1
ATOM 1507 C C . ALA A 1 196 ? -15.992 -19.095 -11.433 1.00 78.12 196 ALA A C 1
ATOM 1509 O O . ALA A 1 196 ? -15.505 -19.942 -10.689 1.00 78.12 196 ALA A O 1
ATOM 1510 N N . ASN A 1 197 ? -16.938 -19.397 -12.326 1.00 74.19 197 ASN A N 1
ATOM 1511 C CA . ASN A 1 197 ? -17.369 -20.763 -12.606 1.00 74.19 197 ASN A CA 1
ATOM 1512 C C . ASN A 1 197 ? -16.372 -21.430 -13.558 1.00 74.19 197 ASN A C 1
ATOM 1514 O O . ASN A 1 197 ? -16.311 -21.082 -14.735 1.00 74.19 197 ASN A O 1
ATOM 1518 N N . GLY A 1 198 ? -15.618 -22.408 -13.067 1.00 77.31 198 GLY A N 1
ATOM 1519 C CA . GLY A 1 198 ? -14.758 -23.233 -13.908 1.00 77.31 198 GLY A CA 1
ATOM 1520 C C . GLY A 1 198 ? -13.430 -23.592 -13.251 1.00 77.31 198 GLY A C 1
ATOM 1521 O O . GLY A 1 198 ? -13.105 -23.072 -12.184 1.00 77.31 198 GLY A O 1
ATOM 1522 N N . PRO A 1 199 ? -12.659 -24.485 -13.892 1.00 66.44 199 PRO A N 1
ATOM 1523 C CA . PRO A 1 199 ? -11.366 -24.939 -13.383 1.00 66.44 199 PRO A CA 1
ATOM 1524 C C . PRO A 1 199 ? -10.351 -23.798 -13.208 1.00 66.44 199 PRO A C 1
ATOM 1526 O O . PRO A 1 199 ? -9.493 -23.890 -12.333 1.00 66.44 199 PRO A O 1
ATOM 1529 N N . ASP A 1 200 ? -10.496 -22.709 -13.969 1.00 76.12 200 ASP A N 1
ATOM 1530 C CA . ASP A 1 200 ? -9.513 -21.621 -13.989 1.00 76.12 200 ASP A CA 1
ATOM 1531 C C . ASP A 1 200 ? -9.826 -20.494 -12.995 1.00 76.12 200 ASP A C 1
ATOM 1533 O O . ASP A 1 200 ? -8.944 -19.697 -12.689 1.00 76.12 200 ASP A O 1
ATOM 1537 N N . ALA A 1 201 ? -11.057 -20.442 -12.467 1.00 90.62 201 ALA A N 1
ATOM 1538 C CA . ALA A 1 201 ? -11.562 -19.482 -11.482 1.00 90.62 201 ALA A CA 1
ATOM 1539 C C . ALA A 1 201 ? -10.797 -18.130 -11.430 1.00 90.62 201 ALA A C 1
ATOM 1541 O O . ALA A 1 201 ? -10.163 -17.802 -10.425 1.00 90.62 201 ALA A O 1
ATOM 1542 N N . LEU A 1 202 ? -10.783 -17.372 -12.532 1.00 95.50 202 LEU A N 1
ATOM 1543 C CA . LEU A 1 202 ? -9.968 -16.159 -12.687 1.00 95.50 202 LEU A CA 1
ATOM 1544 C C . LEU A 1 202 ? -10.707 -14.888 -12.263 1.00 95.50 202 LEU A C 1
ATOM 1546 O O . LEU A 1 202 ? -11.864 -14.682 -12.622 1.00 95.50 202 LEU A O 1
ATOM 1550 N N . GLY A 1 203 ? -10.018 -14.002 -11.544 1.00 96.62 203 GLY A N 1
ATOM 1551 C CA . GLY A 1 203 ? -10.549 -12.700 -11.147 1.00 96.62 203 GLY A CA 1
ATOM 1552 C C . GLY A 1 203 ? -9.485 -11.821 -10.505 1.00 96.62 203 GLY A C 1
ATOM 1553 O O . GLY A 1 203 ? -8.402 -12.274 -10.144 1.00 96.62 203 GLY A O 1
ATOM 1554 N N . TYR A 1 204 ? -9.778 -10.534 -10.339 1.00 97.06 204 TYR A N 1
ATOM 1555 C CA . TYR A 1 204 ? -8.792 -9.606 -9.793 1.00 97.06 204 TYR A CA 1
ATOM 1556 C C . TYR A 1 204 ? -8.393 -9.901 -8.348 1.00 97.06 204 TYR A C 1
ATOM 1558 O O . TYR A 1 204 ? -7.366 -9.387 -7.934 1.00 97.06 204 TYR A O 1
ATOM 1566 N N . THR A 1 205 ? -9.102 -10.761 -7.615 1.00 96.50 205 THR A N 1
ATOM 1567 C CA . THR A 1 205 ? -8.722 -11.265 -6.283 1.00 96.50 205 THR A CA 1
ATOM 1568 C C . THR A 1 205 ? -7.563 -12.276 -6.299 1.00 96.50 205 THR A C 1
ATOM 1570 O O . THR A 1 205 ? -6.910 -12.472 -5.273 1.00 96.50 205 THR A O 1
ATOM 1573 N N . ASN A 1 206 ? -7.274 -12.909 -7.446 1.00 96.75 206 ASN A N 1
ATOM 1574 C CA . ASN A 1 206 ? -6.187 -13.887 -7.606 1.00 96.75 206 ASN A CA 1
ATOM 1575 C C . ASN A 1 206 ? -5.192 -13.566 -8.735 1.00 96.75 206 ASN A C 1
ATOM 1577 O O . ASN A 1 206 ? -4.355 -14.402 -9.082 1.00 96.75 206 ASN A O 1
ATOM 1581 N N . VAL A 1 207 ? -5.224 -12.349 -9.283 1.00 97.50 207 VAL A N 1
ATOM 1582 C CA . VAL A 1 207 ? -4.236 -11.865 -10.261 1.00 97.50 207 VAL A CA 1
ATOM 1583 C C . VAL A 1 207 ? -3.033 -11.255 -9.547 1.00 97.50 207 VAL A C 1
ATOM 1585 O O . VAL A 1 207 ? -3.160 -10.394 -8.681 1.00 97.50 207 VAL A O 1
ATOM 1588 N N . ALA A 1 208 ? -1.831 -11.682 -9.916 1.00 96.50 208 ALA A N 1
ATOM 1589 C CA . ALA A 1 208 ? -0.596 -11.186 -9.329 1.00 96.50 208 ALA A CA 1
ATOM 1590 C C . ALA A 1 208 ? 0.097 -10.091 -10.122 1.00 96.50 208 ALA A C 1
ATOM 1592 O O . ALA A 1 208 ? 0.745 -9.223 -9.526 1.00 96.50 208 ALA A O 1
ATOM 1593 N N . ALA A 1 209 ? 0.007 -10.212 -11.441 1.00 96.94 209 ALA A N 1
ATOM 1594 C CA . ALA A 1 209 ? 0.559 -9.305 -12.421 1.00 96.94 209 ALA A CA 1
ATOM 1595 C C . ALA A 1 209 ? -0.230 -9.435 -13.726 1.00 96.94 209 ALA A C 1
ATOM 1597 O O . ALA A 1 209 ? -0.782 -10.502 -14.017 1.00 96.94 209 ALA A O 1
ATOM 1598 N N . VAL A 1 210 ? -0.236 -8.362 -14.510 1.00 97.38 210 VAL A N 1
ATOM 1599 C CA . VAL A 1 210 ? -0.863 -8.304 -15.834 1.00 97.38 210 VAL A CA 1
ATOM 1600 C C . VAL A 1 210 ? 0.207 -8.040 -16.886 1.00 97.38 210 VAL A C 1
ATOM 1602 O O . VAL A 1 210 ? 1.059 -7.171 -16.708 1.00 97.38 210 VAL A O 1
ATOM 1605 N N . ILE A 1 211 ? 0.171 -8.778 -17.989 1.00 96.88 211 ILE A N 1
ATOM 1606 C CA . ILE A 1 211 ? 1.019 -8.542 -19.154 1.00 96.88 211 ILE A CA 1
ATOM 1607 C C . ILE A 1 211 ? 0.090 -8.242 -20.326 1.00 96.88 211 ILE A C 1
ATOM 1609 O O . ILE A 1 211 ? -0.606 -9.121 -20.829 1.00 96.88 211 ILE A O 1
ATOM 1613 N N . GLU A 1 212 ? 0.081 -6.987 -20.754 1.00 94.94 212 GLU A N 1
ATOM 1614 C CA . GLU A 1 212 ? -0.574 -6.573 -21.982 1.00 94.94 212 GLU A CA 1
ATOM 1615 C C . GLU A 1 212 ? 0.372 -6.715 -23.161 1.00 94.94 212 GLU A C 1
ATOM 1617 O O . GLU A 1 212 ? 1.578 -6.485 -23.069 1.00 94.94 212 GLU A O 1
ATOM 1622 N N . VAL A 1 213 ? -0.193 -7.071 -24.302 1.00 92.50 213 VAL A N 1
ATOM 1623 C CA . VAL A 1 213 ? 0.557 -7.224 -25.541 1.00 92.50 213 VAL A CA 1
ATOM 1624 C C . VAL A 1 213 ? -0.086 -6.287 -26.557 1.00 92.50 213 VAL A C 1
ATOM 1626 O O . VAL A 1 213 ? -1.309 -6.150 -26.603 1.00 92.50 213 VAL A O 1
ATOM 1629 N N . GLN A 1 214 ? 0.716 -5.605 -27.367 1.00 89.94 214 GLN A N 1
ATOM 1630 C CA . GLN A 1 214 ? 0.219 -4.752 -28.441 1.00 89.94 214 GLN A CA 1
ATOM 1631 C C . GLN A 1 214 ? 1.117 -4.854 -29.672 1.00 89.94 214 GLN A C 1
ATOM 1633 O O . GLN A 1 214 ? 2.338 -4.893 -29.569 1.00 89.94 214 GLN A O 1
ATOM 1638 N N . ILE A 1 215 ? 0.503 -4.870 -30.854 1.00 89.25 215 ILE A N 1
ATOM 1639 C CA . ILE A 1 215 ? 1.221 -4.838 -32.134 1.00 89.25 215 ILE A CA 1
ATOM 1640 C C . ILE A 1 215 ? 1.334 -3.383 -32.579 1.00 89.25 215 ILE A C 1
ATOM 1642 O O . ILE A 1 215 ? 0.354 -2.636 -32.509 1.00 89.25 215 ILE A O 1
ATOM 1646 N N . ASP A 1 216 ? 2.502 -2.972 -33.070 1.00 80.12 216 ASP A N 1
ATOM 1647 C CA . ASP A 1 216 ? 2.790 -1.574 -33.422 1.00 80.12 216 ASP A CA 1
ATOM 1648 C C . ASP A 1 216 ? 1.810 -1.021 -34.469 1.00 80.12 216 ASP A C 1
ATOM 1650 O O . ASP A 1 216 ? 1.448 0.161 -34.444 1.00 80.12 216 ASP A O 1
ATOM 1654 N N . LYS A 1 217 ? 1.318 -1.894 -35.360 1.00 77.25 217 LYS A N 1
ATOM 1655 C CA . LYS A 1 217 ? 0.292 -1.583 -36.369 1.00 77.25 217 LYS A CA 1
ATOM 1656 C C . LYS A 1 217 ? -0.981 -0.989 -35.749 1.00 77.25 217 LYS A C 1
ATOM 1658 O O . LYS A 1 217 ? -1.613 -0.146 -36.384 1.00 77.25 217 LYS A O 1
ATOM 1663 N N . ALA A 1 218 ? -1.320 -1.350 -34.508 1.00 72.38 218 ALA A N 1
ATOM 1664 C CA . ALA A 1 218 ? -2.488 -0.826 -33.799 1.00 72.38 218 ALA A CA 1
ATOM 1665 C C . ALA A 1 218 ? -2.324 0.637 -33.333 1.00 72.38 218 ALA A C 1
ATOM 1667 O O . ALA A 1 218 ? -3.320 1.277 -33.001 1.00 72.38 218 ALA A O 1
ATOM 1668 N N . LYS A 1 219 ? -1.095 1.192 -33.332 1.00 68.25 219 LYS A N 1
ATOM 1669 C CA . LYS A 1 219 ? -0.764 2.595 -32.993 1.00 68.25 219 LYS A CA 1
ATOM 1670 C C . LYS A 1 219 ? -1.489 3.144 -31.755 1.00 68.25 219 LYS A C 1
ATOM 1672 O O . LYS A 1 219 ? -1.836 4.329 -31.713 1.00 68.25 219 LYS A O 1
ATOM 1677 N N . ALA A 1 220 ? -1.726 2.321 -30.733 1.00 78.94 220 ALA A N 1
ATOM 1678 C CA . ALA A 1 220 ? -2.257 2.853 -29.489 1.00 78.94 220 ALA A CA 1
ATOM 1679 C C . ALA A 1 220 ? -1.215 3.813 -28.901 1.00 78.94 220 ALA A C 1
ATOM 1681 O O . ALA A 1 220 ? -0.024 3.508 -28.830 1.00 78.94 220 ALA A O 1
ATOM 1682 N N . SER A 1 221 ? -1.644 5.015 -28.523 1.00 84.56 221 SER A N 1
ATOM 1683 C CA . SER A 1 221 ? -0.735 5.955 -27.877 1.00 84.56 221 SER A CA 1
ATOM 1684 C C . SER A 1 221 ? -0.305 5.399 -26.516 1.00 84.56 221 SER A C 1
ATOM 1686 O O . SER A 1 221 ? -1.088 4.720 -25.848 1.00 84.56 221 SER A O 1
ATOM 1688 N N . ARG A 1 222 ? 0.904 5.751 -26.054 1.00 80.50 222 ARG A N 1
ATOM 1689 C CA . ARG A 1 222 ? 1.384 5.404 -24.698 1.00 80.50 222 ARG A CA 1
ATOM 1690 C C . ARG A 1 222 ? 0.374 5.758 -23.600 1.00 80.50 222 ARG A C 1
ATOM 1692 O O . ARG A 1 222 ? 0.284 5.071 -22.594 1.00 80.50 222 ARG A O 1
ATOM 1699 N N . ARG A 1 223 ? -0.421 6.811 -23.816 1.00 79.69 223 ARG A N 1
ATOM 1700 C CA . ARG A 1 223 ? -1.508 7.217 -22.920 1.00 79.69 223 ARG A CA 1
ATOM 1701 C C . ARG A 1 223 ? -2.627 6.174 -22.848 1.00 79.69 223 ARG A C 1
ATOM 1703 O O . ARG A 1 223 ? -3.050 5.842 -21.750 1.00 79.69 223 ARG A O 1
ATOM 1710 N N . LYS A 1 224 ? -3.089 5.651 -23.990 1.00 83.31 224 LYS A N 1
ATOM 1711 C CA . LYS A 1 224 ? -4.120 4.597 -24.029 1.00 83.31 224 LYS A CA 1
ATOM 1712 C C . LYS A 1 224 ? -3.618 3.310 -23.375 1.00 83.31 224 LYS A C 1
ATOM 1714 O O . LYS A 1 224 ? -4.323 2.716 -22.573 1.00 83.31 224 LYS A O 1
ATOM 1719 N N . GLN A 1 225 ? -2.374 2.948 -23.671 1.00 86.19 225 GLN A N 1
ATOM 1720 C CA . GLN A 1 225 ? -1.647 1.845 -23.042 1.00 86.19 225 GLN A CA 1
ATOM 1721 C C . GLN A 1 225 ? -1.595 1.972 -21.510 1.00 86.19 225 GLN A C 1
ATOM 1723 O O . GLN A 1 225 ? -2.018 1.069 -20.793 1.00 86.19 225 GLN A O 1
ATOM 1728 N N . ALA A 1 226 ? -1.134 3.118 -21.004 1.00 84.38 226 ALA A N 1
ATOM 1729 C CA . ALA A 1 226 ? -1.065 3.378 -19.571 1.00 84.38 226 ALA A CA 1
ATOM 1730 C C . ALA A 1 226 ? -2.453 3.387 -18.913 1.00 84.38 226 ALA A C 1
ATOM 1732 O O . ALA A 1 226 ? -2.610 2.834 -17.832 1.00 84.38 226 ALA A O 1
ATOM 1733 N N . ALA A 1 227 ? -3.466 3.963 -19.568 1.00 83.31 227 ALA A N 1
ATOM 1734 C CA . ALA A 1 227 ? -4.836 3.967 -19.060 1.00 83.31 227 ALA A CA 1
ATOM 1735 C C . ALA A 1 227 ? -5.428 2.550 -18.964 1.00 83.31 227 ALA A C 1
ATOM 1737 O O . ALA A 1 227 ? -6.077 2.228 -17.974 1.00 83.31 227 ALA A O 1
ATOM 1738 N N . GLN A 1 228 ? -5.162 1.683 -19.945 1.00 87.62 228 GLN A N 1
ATOM 1739 C CA . GLN A 1 228 ? -5.583 0.280 -19.898 1.00 87.62 228 GLN A CA 1
ATOM 1740 C C . GLN A 1 228 ? -4.948 -0.460 -18.712 1.00 87.62 228 GLN A C 1
ATOM 1742 O O . GLN A 1 228 ? -5.648 -1.133 -17.953 1.00 87.62 228 GLN A O 1
ATOM 1747 N N . LEU A 1 229 ? -3.637 -0.292 -18.501 1.00 91.44 229 LEU A N 1
ATOM 1748 C CA . LEU A 1 229 ? -2.968 -0.875 -17.336 1.00 91.44 229 LEU A CA 1
ATOM 1749 C C . LEU A 1 229 ? -3.466 -0.290 -16.015 1.00 91.44 229 LEU A C 1
ATOM 1751 O O . LEU A 1 229 ? -3.600 -1.026 -15.043 1.00 91.44 229 LEU A O 1
ATOM 1755 N N . ALA A 1 230 ? -3.770 1.006 -15.977 1.00 89.06 230 ALA A N 1
ATOM 1756 C CA . ALA A 1 230 ? -4.292 1.667 -14.791 1.00 89.06 230 ALA A CA 1
ATOM 1757 C C . ALA A 1 230 ? -5.623 1.070 -14.333 1.00 89.06 230 ALA A C 1
ATOM 1759 O O . ALA A 1 230 ? -5.807 0.849 -13.139 1.00 89.06 230 ALA A O 1
ATOM 1760 N N . ILE A 1 231 ? -6.515 0.739 -15.274 1.00 90.50 231 ILE A N 1
ATOM 1761 C CA . ILE A 1 231 ? -7.769 0.037 -14.971 1.00 90.50 231 ILE A CA 1
ATOM 1762 C C . ILE A 1 231 ? -7.466 -1.300 -14.284 1.00 90.50 231 ILE A C 1
ATOM 1764 O O . ILE A 1 231 ? -8.070 -1.613 -13.258 1.00 90.50 231 ILE A O 1
ATOM 1768 N N . CYS A 1 232 ? -6.495 -2.061 -14.796 1.00 94.31 232 CYS A N 1
ATOM 1769 C CA . CYS A 1 232 ? -6.093 -3.325 -14.184 1.00 94.31 232 CYS A CA 1
ATOM 1770 C C . CYS A 1 232 ? -5.490 -3.137 -12.788 1.00 94.31 232 CYS A C 1
ATOM 1772 O O . CYS A 1 232 ? -5.887 -3.836 -11.857 1.00 94.31 232 CYS A O 1
ATOM 1774 N N . CYS A 1 233 ? -4.576 -2.178 -12.620 1.00 93.56 233 CYS A N 1
ATOM 1775 C CA . CYS A 1 233 ? -3.977 -1.859 -11.324 1.00 93.56 233 CYS A CA 1
ATOM 1776 C C . CYS A 1 233 ? -5.041 -1.477 -10.294 1.00 93.56 233 CYS A C 1
ATOM 1778 O O . CYS A 1 233 ? -5.068 -2.044 -9.206 1.00 93.56 233 CYS A O 1
ATOM 1780 N N . ARG A 1 234 ? -5.955 -0.571 -10.658 1.00 91.25 234 ARG A N 1
ATOM 1781 C CA . ARG A 1 234 ? -7.065 -0.132 -9.809 1.00 91.25 234 ARG A CA 1
ATOM 1782 C C . ARG A 1 234 ? -7.886 -1.314 -9.305 1.00 91.25 234 ARG A C 1
ATOM 1784 O O . ARG A 1 234 ? -8.147 -1.418 -8.112 1.00 91.25 234 ARG A O 1
ATOM 1791 N N . GLN A 1 235 ? -8.282 -2.216 -10.202 1.00 94.81 235 GLN A N 1
ATOM 1792 C CA . GLN A 1 235 ? -9.073 -3.383 -9.816 1.00 94.81 235 GLN A CA 1
ATOM 1793 C C . GLN A 1 235 ? -8.297 -4.339 -8.907 1.00 94.81 235 GLN A C 1
ATOM 1795 O O . GLN A 1 235 ? -8.875 -4.870 -7.962 1.00 94.81 235 GLN A O 1
ATOM 1800 N N . MET A 1 236 ? -6.989 -4.502 -9.125 1.00 95.44 236 MET A N 1
ATOM 1801 C CA . MET A 1 236 ? -6.140 -5.268 -8.211 1.00 95.44 236 MET A CA 1
ATOM 1802 C C . MET A 1 236 ? -6.072 -4.638 -6.817 1.00 95.44 236 MET A C 1
ATOM 1804 O O . MET A 1 236 ? -6.181 -5.371 -5.844 1.00 95.44 236 MET A O 1
ATOM 1808 N N . PHE A 1 237 ? -5.936 -3.315 -6.689 1.00 93.12 237 PHE A N 1
ATOM 1809 C CA . PHE A 1 237 ? -5.915 -2.662 -5.372 1.00 93.12 237 PHE A CA 1
ATOM 1810 C C . PHE A 1 237 ? -7.256 -2.755 -4.644 1.00 93.12 237 PHE A C 1
ATOM 1812 O O . PHE A 1 237 ? -7.288 -3.045 -3.452 1.00 93.12 237 PHE A O 1
ATOM 1819 N N . LEU A 1 238 ? -8.367 -2.556 -5.358 1.00 91.12 238 LEU A N 1
ATOM 1820 C CA . LEU A 1 238 ? -9.703 -2.625 -4.760 1.00 91.12 238 LEU A CA 1
ATOM 1821 C C . LEU A 1 238 ? -10.060 -4.032 -4.279 1.00 91.12 238 LEU A C 1
ATOM 1823 O O . LEU A 1 238 ? -10.679 -4.179 -3.230 1.00 91.12 238 LEU A O 1
ATOM 1827 N N . GLN A 1 239 ? -9.684 -5.058 -5.046 1.00 94.88 239 GLN A N 1
ATOM 1828 C CA . GLN A 1 239 ? -10.039 -6.449 -4.753 1.00 94.88 239 GLN A CA 1
ATOM 1829 C C . GLN A 1 239 ? -8.947 -7.201 -3.972 1.00 94.88 239 GLN A C 1
ATOM 1831 O O . GLN A 1 239 ? -9.171 -8.328 -3.543 1.00 94.88 239 GLN A O 1
ATOM 1836 N N . GLN A 1 240 ? -7.769 -6.600 -3.773 1.00 94.69 240 GLN A N 1
ATOM 1837 C CA . GLN A 1 240 ? -6.686 -7.135 -2.942 1.00 94.69 240 GLN A CA 1
ATOM 1838 C C . GLN A 1 240 ? -6.173 -6.034 -1.996 1.00 94.69 240 GLN A C 1
ATOM 1840 O O . GLN A 1 240 ? -5.096 -5.478 -2.228 1.00 94.69 240 GLN A O 1
ATOM 1845 N N . PRO A 1 241 ? -6.905 -5.724 -0.907 1.00 87.62 241 PRO A N 1
ATOM 1846 C CA . PRO A 1 241 ? -6.603 -4.586 -0.030 1.00 87.62 241 PRO A CA 1
ATOM 1847 C C . PRO A 1 241 ? -5.245 -4.690 0.682 1.00 87.62 241 PRO A C 1
ATOM 1849 O O . PRO A 1 241 ? -4.718 -3.693 1.155 1.00 87.62 241 PRO A O 1
ATOM 1852 N N . ASN A 1 242 ? -4.647 -5.883 0.721 1.00 86.56 242 ASN A N 1
ATOM 1853 C CA . ASN A 1 242 ? -3.325 -6.123 1.304 1.00 86.56 242 ASN A CA 1
ATOM 1854 C C . ASN A 1 242 ? -2.162 -5.796 0.340 1.00 86.56 242 ASN A C 1
ATOM 1856 O O . ASN A 1 242 ? -1.032 -6.230 0.573 1.00 86.56 242 ASN A O 1
ATOM 1860 N N . ARG A 1 243 ? -2.416 -5.111 -0.785 1.00 87.88 243 ARG A N 1
ATOM 1861 C CA . ARG A 1 243 ? -1.384 -4.727 -1.759 1.00 87.88 243 ARG A CA 1
ATOM 1862 C C . ARG A 1 243 ? -1.029 -3.255 -1.686 1.00 87.88 243 ARG A C 1
ATOM 1864 O O . ARG A 1 243 ? -1.887 -2.398 -1.833 1.00 87.88 243 ARG A O 1
ATOM 1871 N N . HIS A 1 244 ? 0.275 -3.003 -1.660 1.00 82.75 244 HIS A N 1
ATOM 1872 C CA . HIS A 1 244 ? 0.851 -1.664 -1.794 1.00 82.75 244 HIS A CA 1
ATOM 1873 C C . HIS A 1 244 ? 1.326 -1.353 -3.218 1.00 82.75 244 HIS A C 1
ATOM 1875 O O . HIS A 1 244 ? 1.552 -0.204 -3.561 1.00 82.75 244 HIS A O 1
ATOM 1881 N N . PHE A 1 245 ? 1.484 -2.367 -4.075 1.00 87.62 245 PHE A N 1
ATOM 1882 C CA . PHE A 1 245 ? 1.848 -2.164 -5.476 1.00 87.62 245 PHE A CA 1
ATOM 1883 C C . PHE A 1 245 ? 1.237 -3.238 -6.387 1.00 87.62 245 PHE A C 1
ATOM 1885 O O . PHE A 1 245 ? 0.944 -4.372 -5.976 1.00 87.62 245 PHE A O 1
ATOM 1892 N N . SER A 1 246 ? 1.098 -2.891 -7.665 1.00 90.12 246 SER A N 1
ATOM 1893 C CA . SER A 1 246 ? 0.705 -3.803 -8.737 1.00 90.12 246 SER A CA 1
ATOM 1894 C C . SER A 1 246 ? 1.803 -3.869 -9.796 1.00 90.12 246 SER A C 1
ATOM 1896 O O . SER A 1 246 ? 2.488 -2.883 -10.058 1.00 90.12 246 SER A O 1
ATOM 1898 N N . ARG A 1 247 ? 1.994 -5.046 -10.400 1.00 92.56 247 ARG A N 1
ATOM 1899 C CA . ARG A 1 247 ? 2.974 -5.249 -11.473 1.00 92.56 247 ARG A CA 1
ATOM 1900 C C . ARG A 1 247 ? 2.243 -5.399 -12.793 1.00 92.56 247 ARG A C 1
ATOM 1902 O O . ARG A 1 247 ? 1.476 -6.344 -12.971 1.00 92.56 247 ARG A O 1
ATOM 1909 N N . CYS A 1 248 ? 2.537 -4.499 -13.718 1.00 93.88 248 CYS A N 1
ATOM 1910 C CA . CYS A 1 248 ? 1.994 -4.527 -15.062 1.00 93.88 248 CYS A CA 1
ATOM 1911 C C . CYS A 1 248 ? 3.121 -4.378 -16.086 1.00 93.88 248 CYS A C 1
ATOM 1913 O O . CYS A 1 248 ? 4.062 -3.613 -15.882 1.00 93.88 248 CYS A O 1
ATOM 1915 N N . LEU A 1 249 ? 3.024 -5.106 -17.193 1.00 92.81 249 LEU A N 1
ATOM 1916 C CA . LEU A 1 249 ? 3.976 -5.052 -18.299 1.00 92.81 249 LEU A CA 1
ATOM 1917 C C . LEU A 1 249 ? 3.213 -4.819 -19.602 1.00 92.81 249 LEU A C 1
ATOM 1919 O O . LEU A 1 249 ? 2.152 -5.400 -19.796 1.00 92.81 249 LEU A O 1
ATOM 1923 N N . ILE A 1 250 ? 3.759 -3.994 -20.498 1.00 91.38 250 ILE A N 1
ATOM 1924 C CA . ILE A 1 250 ? 3.283 -3.894 -21.883 1.00 91.38 250 ILE A CA 1
ATOM 1925 C C . ILE A 1 250 ? 4.399 -4.366 -22.801 1.00 91.38 250 ILE A C 1
ATOM 1927 O O . ILE A 1 250 ? 5.501 -3.820 -22.766 1.00 91.38 250 ILE A O 1
ATOM 1931 N N . VAL A 1 251 ? 4.099 -5.345 -23.646 1.00 90.75 251 VAL A N 1
ATOM 1932 C CA . VAL A 1 251 ? 5.009 -5.849 -24.674 1.00 90.75 251 VAL A CA 1
ATOM 1933 C C . VAL A 1 251 ? 4.580 -5.308 -26.036 1.00 90.75 251 VAL A C 1
ATOM 1935 O O . VAL A 1 251 ? 3.409 -5.399 -26.402 1.00 90.75 251 VAL A O 1
ATOM 1938 N N . THR A 1 252 ? 5.530 -4.738 -26.785 1.00 87.75 252 THR A N 1
ATOM 1939 C CA . THR A 1 252 ? 5.317 -4.200 -28.142 1.00 87.75 252 THR A CA 1
ATOM 1940 C C . THR A 1 252 ? 6.304 -4.799 -29.142 1.00 87.75 252 THR A C 1
ATOM 1942 O O . THR A 1 252 ? 7.410 -5.184 -28.765 1.00 87.75 252 THR A O 1
ATOM 1945 N N . GLU A 1 253 ? 5.918 -4.861 -30.418 1.00 77.12 253 GLU A N 1
ATOM 1946 C CA . GLU A 1 253 ? 6.690 -5.481 -31.510 1.00 77.12 253 GLU A CA 1
ATOM 1947 C C . GLU A 1 253 ? 8.086 -4.855 -31.690 1.00 77.12 253 GLU A C 1
ATOM 1949 O O . GLU A 1 253 ? 9.083 -5.560 -31.827 1.00 77.12 253 GLU A O 1
ATOM 1954 N N . LYS A 1 254 ? 8.212 -3.523 -31.604 1.00 65.88 254 LYS A N 1
ATOM 1955 C CA . LYS A 1 254 ? 9.512 -2.851 -31.794 1.00 65.88 254 LYS A CA 1
ATOM 1956 C C . LYS A 1 254 ? 10.571 -3.179 -30.743 1.00 65.88 254 LYS A C 1
ATOM 1958 O O . LYS A 1 254 ? 11.757 -2.938 -30.989 1.00 65.88 254 LYS A O 1
ATOM 1963 N N . GLN A 1 255 ? 10.163 -3.691 -29.583 1.00 54.69 255 GLN A N 1
ATOM 1964 C CA . GLN A 1 255 ? 11.058 -3.960 -28.455 1.00 54.69 255 GLN A CA 1
ATOM 1965 C C . GLN A 1 255 ? 11.717 -5.341 -28.513 1.00 54.69 255 GLN A C 1
ATOM 1967 O O . GLN A 1 255 ? 12.704 -5.552 -27.816 1.00 54.69 255 GLN A O 1
ATOM 1972 N N . SER A 1 256 ? 11.261 -6.256 -29.376 1.00 44.28 256 SER A N 1
ATOM 1973 C CA . SER A 1 256 ? 11.876 -7.585 -29.511 1.00 44.28 256 SER A CA 1
ATOM 1974 C C . SER A 1 256 ? 13.060 -7.642 -30.483 1.00 44.28 256 SER A C 1
ATOM 1976 O O . SER A 1 256 ? 13.702 -8.685 -30.577 1.00 44.28 256 SER A O 1
ATOM 1978 N N . SER A 1 257 ? 13.355 -6.572 -31.237 1.00 37.41 257 SER A N 1
ATOM 1979 C CA . SER A 1 257 ? 14.316 -6.659 -32.357 1.00 37.41 257 SER A CA 1
ATOM 1980 C C . SER A 1 257 ? 15.249 -5.455 -32.563 1.00 37.41 257 SER A C 1
ATOM 1982 O O . SER A 1 257 ? 16.047 -5.481 -33.496 1.00 37.41 257 SER A O 1
ATOM 1984 N N . SER A 1 258 ? 15.210 -4.413 -31.721 1.00 33.06 258 SER A N 1
ATOM 1985 C CA . SER A 1 258 ? 16.015 -3.195 -31.941 1.00 33.06 258 SER A CA 1
ATOM 1986 C C . SER A 1 258 ? 16.991 -2.911 -30.796 1.00 33.06 258 SER A C 1
ATOM 1988 O O . SER A 1 258 ? 16.583 -2.479 -29.720 1.00 33.06 258 SER A O 1
ATOM 1990 N N . THR A 1 259 ? 18.296 -3.053 -31.046 1.00 32.50 259 THR A N 1
ATOM 1991 C CA . THR A 1 259 ? 19.351 -2.399 -30.256 1.00 32.50 259 THR A CA 1
ATOM 1992 C C . THR A 1 259 ? 19.149 -0.879 -30.333 1.00 32.50 259 THR A C 1
ATOM 1994 O O . THR A 1 259 ? 19.355 -0.277 -31.385 1.00 32.50 259 THR A O 1
ATOM 1997 N N . LEU A 1 260 ? 18.701 -0.251 -29.243 1.00 26.86 260 LEU A N 1
ATOM 1998 C CA . LEU A 1 260 ? 18.419 1.188 -29.177 1.00 26.86 260 LEU A CA 1
ATOM 1999 C C . LEU A 1 260 ? 19.508 1.928 -28.390 1.00 26.86 260 LEU A C 1
ATOM 2001 O O . LEU A 1 260 ? 19.558 1.891 -27.165 1.00 26.86 260 LEU A O 1
ATOM 2005 N N . THR A 1 261 ? 20.350 2.664 -29.113 1.00 23.34 261 THR A N 1
ATOM 2006 C CA . THR A 1 261 ? 21.051 3.851 -28.606 1.00 23.34 261 THR A CA 1
ATOM 2007 C C . THR A 1 261 ? 20.047 4.991 -28.413 1.00 23.34 261 THR A C 1
ATOM 2009 O O . THR A 1 261 ? 19.381 5.397 -29.367 1.00 23.34 261 THR A O 1
ATOM 2012 N N . TRP A 1 262 ? 19.952 5.522 -27.194 1.00 27.17 262 TRP A N 1
ATOM 2013 C CA . TRP A 1 262 ? 19.142 6.695 -26.850 1.00 27.17 262 TRP A CA 1
ATOM 2014 C C . TRP A 1 262 ? 19.830 8.000 -27.294 1.00 27.17 262 TRP A C 1
ATOM 2016 O O . TRP A 1 262 ? 20.985 8.211 -26.926 1.00 27.17 262 TRP A O 1
ATOM 2026 N N . PRO A 1 263 ? 19.163 8.921 -28.018 1.00 25.42 263 PRO A N 1
ATOM 2027 C CA . PRO A 1 263 ? 19.666 10.270 -28.225 1.00 25.42 263 PRO A CA 1
ATOM 2028 C C . PRO A 1 263 ? 18.919 11.237 -27.297 1.00 25.42 263 PRO A C 1
ATOM 2030 O O . PRO A 1 263 ? 17.838 11.710 -27.634 1.00 25.42 263 PRO A O 1
ATOM 2033 N N . PHE A 1 264 ? 19.492 11.563 -26.139 1.00 28.28 264 PHE A N 1
ATOM 2034 C CA . PHE A 1 264 ? 19.097 12.761 -25.391 1.00 28.28 264 PHE A CA 1
ATOM 2035 C C . PHE A 1 264 ? 20.338 13.602 -25.096 1.00 28.28 264 PHE A C 1
ATOM 2037 O O . PHE A 1 264 ? 21.041 13.420 -24.108 1.00 28.28 264 PHE A O 1
ATOM 2044 N N . GLY A 1 265 ? 20.627 14.507 -26.032 1.00 25.41 265 GLY A N 1
ATOM 2045 C CA . GLY A 1 265 ? 21.582 15.589 -25.859 1.00 25.41 265 GLY A CA 1
ATOM 2046 C C . GLY A 1 265 ? 20.907 16.792 -25.204 1.00 25.41 265 GLY A C 1
ATOM 2047 O O . GLY A 1 265 ? 19.865 17.250 -25.666 1.00 25.41 265 GLY A O 1
ATOM 2048 N N . GLN A 1 266 ? 21.538 17.263 -24.129 1.00 36.25 266 GLN A N 1
ATOM 2049 C CA . GLN A 1 266 ? 21.510 18.606 -23.544 1.00 36.25 266 GLN A CA 1
ATOM 2050 C C . GLN A 1 266 ? 20.694 19.671 -24.303 1.00 36.25 266 GLN A C 1
ATOM 2052 O O . GLN A 1 266 ? 21.033 20.004 -25.439 1.00 36.25 266 GLN A O 1
ATOM 2057 N N . ARG A 1 267 ? 19.750 20.335 -23.612 1.00 27.67 267 ARG A N 1
ATOM 2058 C CA . ARG A 1 267 ? 19.590 21.804 -23.677 1.00 27.67 267 ARG A CA 1
ATOM 2059 C C . ARG A 1 267 ? 18.682 22.378 -22.572 1.00 27.67 267 ARG A C 1
ATOM 2061 O O . ARG A 1 267 ? 17.501 22.072 -22.496 1.00 27.67 267 ARG A O 1
ATOM 2068 N N . THR A 1 268 ? 19.309 23.275 -21.802 1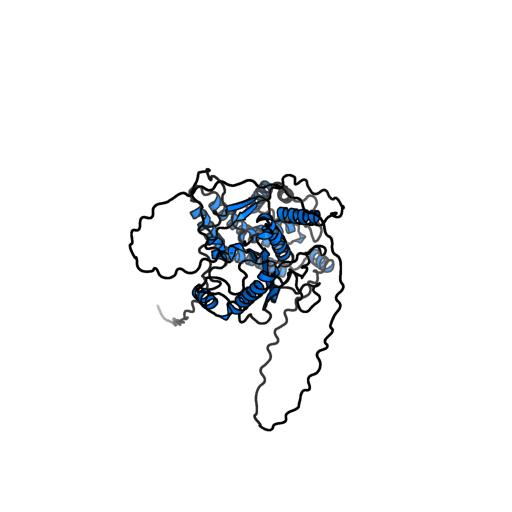.00 32.28 268 THR A N 1
ATOM 2069 C CA . THR A 1 268 ? 18.812 24.519 -21.172 1.00 32.28 268 THR A CA 1
ATOM 2070 C C . THR A 1 268 ? 17.702 24.464 -20.114 1.00 32.28 268 THR A C 1
ATOM 2072 O O . THR A 1 268 ? 16.524 24.563 -20.430 1.00 32.28 268 THR A O 1
ATOM 2075 N N . GLY A 1 269 ? 18.132 24.476 -18.848 1.00 34.88 269 GLY A N 1
ATOM 2076 C CA . GLY A 1 269 ? 17.990 25.637 -17.955 1.00 34.88 269 GLY A CA 1
ATOM 2077 C C . GLY A 1 269 ? 16.580 26.153 -17.662 1.00 34.88 269 GLY A C 1
ATOM 2078 O O . GLY A 1 269 ? 16.149 27.130 -18.266 1.00 34.88 269 GLY A O 1
ATOM 2079 N N . PHE A 1 270 ? 15.948 25.583 -16.637 1.00 30.75 270 PHE A N 1
ATOM 2080 C CA . PHE A 1 270 ? 14.955 26.265 -15.804 1.00 30.75 270 PHE A CA 1
ATOM 2081 C C . PHE A 1 270 ? 15.478 26.300 -14.360 1.00 30.75 270 PHE A C 1
ATOM 2083 O O . PHE A 1 270 ? 16.100 25.324 -13.937 1.00 30.75 270 PHE A O 1
ATOM 2090 N N . PRO A 1 271 ? 15.273 27.389 -13.598 1.00 36.88 271 PRO A N 1
ATOM 2091 C CA . PRO A 1 271 ? 15.658 27.425 -12.195 1.00 36.88 271 PRO A CA 1
ATOM 2092 C C . PRO A 1 271 ? 14.734 26.496 -11.400 1.00 36.88 271 PRO A C 1
ATOM 2094 O O . PRO A 1 271 ? 13.543 26.751 -11.235 1.00 36.88 271 PRO A O 1
ATOM 2097 N N . GLN A 1 272 ? 15.313 25.389 -10.951 1.00 37.31 272 GLN A N 1
ATOM 2098 C CA . GLN A 1 272 ? 14.710 24.353 -10.125 1.00 37.31 272 GLN A CA 1
ATOM 2099 C C . GLN A 1 272 ? 14.744 24.800 -8.661 1.00 37.31 272 GLN A C 1
ATOM 2101 O O . GLN A 1 272 ? 15.501 24.289 -7.849 1.00 37.31 272 GLN A O 1
ATOM 2106 N N . SER A 1 273 ? 13.974 25.835 -8.339 1.00 36.59 273 SER A N 1
ATOM 2107 C CA . SER A 1 273 ? 13.778 26.272 -6.960 1.00 36.59 273 SER A CA 1
ATOM 2108 C C . SER A 1 273 ? 12.407 25.811 -6.468 1.00 36.59 273 SER A C 1
ATOM 2110 O O . SER A 1 273 ? 11.395 26.222 -7.033 1.00 36.59 273 SER A O 1
ATOM 2112 N N . GLN A 1 274 ? 12.412 25.036 -5.377 1.00 38.97 274 GLN A N 1
ATOM 2113 C CA . GLN A 1 274 ? 11.284 24.756 -4.471 1.00 38.97 274 GLN A CA 1
ATOM 2114 C C . GLN A 1 274 ? 10.290 23.656 -4.864 1.00 38.97 274 GLN A C 1
ATOM 2116 O O . GLN A 1 274 ? 9.077 23.849 -4.806 1.00 38.97 274 GLN A O 1
ATOM 2121 N N . LEU A 1 275 ? 10.784 22.457 -5.150 1.00 37.41 275 LEU A N 1
ATOM 2122 C CA . LEU A 1 275 ? 10.009 21.252 -4.861 1.00 37.41 275 LEU A CA 1
ATOM 2123 C C . LEU A 1 275 ? 10.829 20.441 -3.867 1.00 37.41 275 LEU A C 1
ATOM 2125 O O . LEU A 1 275 ? 11.712 19.698 -4.269 1.00 37.41 275 LEU A O 1
ATOM 2129 N N . ILE A 1 276 ? 10.567 20.647 -2.573 1.00 45.44 276 ILE A N 1
ATOM 2130 C CA . ILE A 1 276 ? 10.963 19.666 -1.561 1.00 45.44 276 ILE A CA 1
ATOM 2131 C C . ILE A 1 276 ? 10.264 18.372 -2.000 1.00 45.44 276 ILE A C 1
ATOM 2133 O O . ILE A 1 276 ? 9.035 18.417 -2.138 1.00 45.44 276 ILE A O 1
ATOM 2137 N N . PRO A 1 277 ? 10.988 17.280 -2.310 1.00 44.75 277 PRO A N 1
ATOM 2138 C CA . PRO A 1 277 ? 10.351 16.029 -2.691 1.00 44.75 277 PRO A CA 1
ATOM 2139 C C . PRO A 1 277 ? 9.315 15.671 -1.625 1.00 44.75 277 PRO A C 1
ATOM 2141 O O . PRO A 1 277 ? 9.609 15.717 -0.427 1.00 44.75 277 PRO A O 1
ATOM 2144 N N . GLU A 1 278 ? 8.076 15.412 -2.055 1.00 47.69 278 GLU A N 1
ATOM 2145 C CA . GLU A 1 278 ? 7.037 14.908 -1.157 1.00 47.69 278 GLU A CA 1
ATOM 2146 C C . GLU A 1 278 ? 7.621 13.671 -0.469 1.00 47.69 278 GLU A C 1
ATOM 2148 O O . GLU A 1 278 ? 8.066 12.741 -1.143 1.00 47.69 278 GLU A O 1
ATOM 2153 N N . SER A 1 279 ? 7.728 13.710 0.863 1.00 53.50 279 SER A N 1
ATOM 2154 C CA . SER A 1 279 ? 8.320 12.611 1.618 1.00 53.50 279 SER A CA 1
ATOM 2155 C C . SER A 1 279 ? 7.519 11.349 1.328 1.00 53.50 279 SER A C 1
ATOM 2157 O O . SER A 1 279 ? 6.295 11.365 1.476 1.00 53.50 279 SER A O 1
ATOM 2159 N N . GLU A 1 280 ? 8.201 10.280 0.907 1.00 66.94 280 GLU A N 1
ATOM 2160 C CA . GLU A 1 280 ? 7.593 8.960 0.753 1.00 66.94 280 GLU A CA 1
ATOM 2161 C C . GLU A 1 280 ? 6.788 8.644 2.015 1.00 66.94 280 GLU A C 1
ATOM 2163 O O . GLU A 1 280 ? 7.298 8.802 3.128 1.00 66.94 280 GLU A O 1
ATOM 2168 N N . HIS A 1 281 ? 5.522 8.260 1.835 1.00 70.56 281 HIS A N 1
ATOM 2169 C CA . HIS A 1 281 ? 4.642 7.922 2.945 1.00 70.56 281 HIS A CA 1
ATOM 2170 C C . HIS A 1 281 ? 5.329 6.871 3.820 1.00 70.56 281 HIS A C 1
ATOM 2172 O O . HIS A 1 281 ? 5.643 5.771 3.362 1.00 70.56 281 HIS A O 1
ATOM 2178 N N . SER A 1 282 ? 5.621 7.239 5.060 1.00 80.75 282 SER A N 1
ATOM 2179 C CA . SER A 1 282 ? 6.386 6.422 5.990 1.00 80.75 282 SER A CA 1
ATOM 2180 C C . SER A 1 282 ? 5.456 5.755 6.997 1.00 80.75 282 SER A C 1
ATOM 2182 O O . SER A 1 282 ? 4.378 6.259 7.303 1.00 80.75 282 SER A O 1
ATOM 2184 N N . TYR A 1 283 ? 5.905 4.665 7.620 1.00 82.94 283 TYR A N 1
ATOM 2185 C CA . TYR A 1 283 ? 5.179 4.046 8.738 1.00 82.94 283 TYR A CA 1
ATOM 2186 C C . TYR A 1 283 ? 4.918 5.018 9.910 1.00 82.94 283 TYR A C 1
ATOM 2188 O O . TYR A 1 283 ? 4.051 4.775 10.749 1.00 82.94 283 TYR A O 1
ATOM 2196 N N . LEU A 1 284 ? 5.653 6.136 9.989 1.00 89.31 284 LEU A N 1
ATOM 2197 C CA . LEU A 1 284 ? 5.410 7.182 10.984 1.00 89.31 284 LEU A CA 1
ATOM 2198 C C . LEU A 1 284 ? 4.135 7.982 10.671 1.00 89.31 284 LEU A C 1
ATOM 2200 O O . LEU A 1 284 ? 3.428 8.370 11.603 1.00 89.31 284 LEU A O 1
ATOM 2204 N N . ASP A 1 285 ? 3.797 8.144 9.389 1.00 88.12 285 ASP A N 1
ATOM 2205 C CA . ASP A 1 285 ? 2.548 8.775 8.949 1.00 88.12 285 ASP A CA 1
ATOM 2206 C C . ASP A 1 285 ? 1.334 7.892 9.285 1.00 88.12 285 ASP A C 1
ATOM 2208 O O . ASP A 1 285 ? 0.247 8.399 9.579 1.00 88.12 285 ASP A O 1
ATOM 2212 N N . GLU A 1 286 ? 1.505 6.564 9.295 1.00 90.75 286 GLU A N 1
ATOM 2213 C CA . GLU A 1 286 ? 0.473 5.623 9.746 1.00 90.75 286 GLU A CA 1
ATOM 2214 C C . GLU A 1 286 ? 0.200 5.775 11.248 1.00 90.75 286 GLU A C 1
ATOM 2216 O O . GLU A 1 286 ? -0.961 5.821 11.662 1.00 90.75 286 GLU A O 1
ATOM 2221 N N . LEU A 1 287 ? 1.250 5.909 12.070 1.00 95.94 287 LEU A N 1
ATOM 2222 C CA . LEU A 1 287 ? 1.111 6.158 13.509 1.00 95.94 287 LEU A CA 1
ATOM 2223 C C . LEU A 1 287 ? 0.408 7.491 13.791 1.00 95.94 287 LEU A C 1
ATOM 2225 O O . LEU A 1 287 ? -0.490 7.546 14.636 1.00 95.94 287 LEU A O 1
ATOM 2229 N N . GLU A 1 288 ? 0.784 8.550 13.073 1.00 95.62 288 GLU A N 1
ATOM 2230 C CA . GLU A 1 288 ? 0.130 9.858 13.147 1.00 95.62 288 GLU A CA 1
ATOM 2231 C C . GLU A 1 288 ? -1.349 9.771 12.737 1.00 95.62 288 GLU A C 1
ATOM 2233 O O . GLU A 1 288 ? -2.239 10.229 13.463 1.00 95.62 288 GLU A O 1
ATOM 2238 N N . SER A 1 289 ? -1.637 9.116 11.612 1.00 94.56 289 SER A N 1
ATOM 2239 C CA . SER A 1 289 ? -3.002 8.925 11.115 1.00 94.56 289 SER A CA 1
ATOM 2240 C C . SER A 1 289 ? -3.856 8.129 12.101 1.00 94.56 289 SER A C 1
ATOM 2242 O O . SER A 1 289 ? -4.989 8.516 12.403 1.00 94.56 289 SER A O 1
ATOM 2244 N N . PHE A 1 290 ? -3.306 7.050 12.660 1.00 96.88 290 PHE A N 1
ATOM 2245 C CA . PHE A 1 290 ? -3.972 6.234 13.668 1.00 96.88 290 PHE A CA 1
ATOM 2246 C C . PHE A 1 290 ? -4.272 7.033 14.940 1.00 96.88 290 PHE A C 1
ATOM 2248 O O . PHE A 1 290 ? -5.383 6.954 15.473 1.00 96.88 290 PHE A O 1
ATOM 2255 N N . PHE A 1 291 ? -3.331 7.864 15.391 1.00 98.00 291 PHE A N 1
ATOM 2256 C CA . PHE A 1 291 ? -3.548 8.776 16.509 1.00 98.00 291 PHE A CA 1
ATOM 2257 C C . PHE A 1 291 ? -4.697 9.759 16.233 1.00 98.00 291 PHE A C 1
ATOM 2259 O O . PHE A 1 291 ? -5.584 9.914 17.076 1.00 98.00 291 PHE A O 1
ATOM 2266 N N . TYR A 1 292 ? -4.754 10.377 15.050 1.00 97.31 292 TYR A N 1
ATOM 2267 C CA . TYR A 1 292 ? -5.847 11.294 14.707 1.00 97.31 292 TYR A CA 1
ATOM 2268 C C . TYR A 1 292 ? -7.207 10.611 14.605 1.00 97.31 292 TYR A C 1
ATOM 2270 O O . TYR A 1 292 ? -8.207 11.188 15.038 1.00 97.31 292 TYR A O 1
ATOM 2278 N N . ILE A 1 293 ? -7.259 9.382 14.090 1.00 97.06 293 ILE A N 1
ATOM 2279 C CA . ILE A 1 293 ? -8.484 8.574 14.078 1.00 97.06 293 ILE A CA 1
ATOM 2280 C C . ILE A 1 293 ? -8.932 8.281 15.513 1.00 97.06 293 ILE A C 1
ATOM 2282 O O . ILE A 1 293 ? -10.104 8.466 15.839 1.00 97.06 293 ILE A O 1
ATOM 2286 N N . LEU A 1 294 ? -8.005 7.885 16.388 1.00 97.69 294 LEU A N 1
ATOM 2287 C CA . LEU A 1 294 ? -8.295 7.609 17.793 1.00 97.69 294 LEU A CA 1
ATOM 2288 C C . LEU A 1 294 ? -8.849 8.848 18.513 1.00 97.69 294 LEU A C 1
ATOM 2290 O O . LEU A 1 294 ? -9.872 8.760 19.194 1.00 97.69 294 LEU A O 1
ATOM 2294 N N . VAL A 1 295 ? -8.214 10.011 18.324 1.00 97.81 295 VAL A N 1
ATOM 2295 C CA . VAL A 1 295 ? -8.689 11.297 18.855 1.00 97.81 295 VAL A CA 1
ATOM 2296 C C . VAL A 1 295 ? -10.080 11.618 18.312 1.00 97.81 295 VAL A C 1
ATOM 2298 O O . VAL A 1 295 ? -10.983 11.911 19.092 1.00 97.81 295 VAL A O 1
ATOM 2301 N N . ASN A 1 296 ? -10.290 11.516 16.998 1.00 96.56 296 ASN A N 1
ATOM 2302 C CA . ASN A 1 296 ? -11.592 11.773 16.388 1.00 96.56 296 ASN A CA 1
ATOM 2303 C C . ASN A 1 296 ? -12.679 10.890 17.023 1.00 96.56 296 ASN A C 1
ATOM 2305 O O . ASN A 1 296 ? -13.678 11.408 17.509 1.00 96.56 296 ASN A O 1
ATOM 2309 N N . ILE A 1 297 ? -12.440 9.583 17.153 1.00 96.44 297 ILE A N 1
ATOM 2310 C CA . ILE A 1 297 ? -13.385 8.650 17.779 1.00 96.44 297 ILE A CA 1
ATOM 2311 C C . ILE A 1 297 ? -13.693 9.048 19.233 1.00 96.44 297 ILE A C 1
ATOM 2313 O O . ILE A 1 297 ? -14.861 9.137 19.620 1.00 96.44 297 ILE A O 1
ATOM 2317 N N . MET A 1 298 ? -12.673 9.313 20.052 1.00 97.00 298 MET A N 1
ATOM 2318 C CA . MET A 1 298 ? -12.885 9.606 21.474 1.00 97.00 298 MET A CA 1
ATOM 2319 C C . MET A 1 298 ? -13.617 10.929 21.717 1.00 97.00 298 MET A C 1
ATOM 2321 O O . MET A 1 298 ? -14.384 11.042 22.674 1.00 97.00 298 MET A O 1
ATOM 2325 N N . PHE A 1 299 ? -13.412 11.925 20.856 1.00 96.75 299 PHE A N 1
ATOM 2326 C CA . PHE A 1 299 ? -14.025 13.245 20.996 1.00 96.75 299 PHE A CA 1
ATOM 2327 C C . PHE A 1 299 ? -15.354 13.386 20.233 1.00 96.75 299 PHE A C 1
ATOM 2329 O O . PHE A 1 299 ? -16.220 14.156 20.653 1.00 96.75 299 PHE A O 1
ATOM 2336 N N . SER A 1 300 ? -15.577 12.603 19.173 1.00 95.88 300 SER A N 1
ATOM 2337 C CA . SER A 1 300 ? -16.825 12.621 18.402 1.00 95.88 300 SER A CA 1
ATOM 2338 C C . SER A 1 300 ? -17.933 11.745 18.971 1.00 95.88 300 SER A C 1
ATOM 2340 O O . SER A 1 300 ? -19.079 11.909 18.556 1.00 95.88 300 SER A O 1
ATOM 2342 N N . PHE A 1 301 ? -17.660 10.844 19.921 1.00 95.75 301 PHE A N 1
ATOM 2343 C CA . PHE A 1 301 ? -18.685 9.950 20.468 1.00 95.75 301 PHE A CA 1
ATOM 2344 C C . PHE A 1 301 ? -18.758 10.006 21.995 1.00 95.75 301 PHE A C 1
ATOM 2346 O O . PHE A 1 301 ? -17.790 9.726 22.691 1.00 95.75 301 PHE A O 1
ATOM 2353 N N . HIS A 1 302 ? -19.949 10.305 22.528 1.00 93.75 302 HIS A N 1
ATOM 2354 C CA . HIS A 1 302 ? -20.240 10.192 23.965 1.00 93.75 302 HIS A CA 1
ATOM 2355 C C . HIS A 1 302 ? -20.403 8.751 24.428 1.00 93.75 302 HIS A C 1
ATOM 2357 O O . HIS A 1 302 ? -20.171 8.462 25.590 1.00 93.75 302 HIS A O 1
ATOM 2363 N N . LYS A 1 303 ? -20.877 7.891 23.529 1.00 91.56 303 LYS A N 1
ATOM 2364 C CA . LYS A 1 303 ? -21.061 6.441 23.652 1.00 91.56 303 LYS A CA 1
ATOM 2365 C C . LYS A 1 303 ? -21.363 5.905 22.243 1.00 91.56 303 LYS A C 1
ATOM 2367 O O . LYS A 1 303 ? -21.574 6.724 21.336 1.00 91.56 303 LYS A O 1
ATOM 2372 N N . PRO A 1 304 ? -21.444 4.583 22.011 1.00 90.06 304 PRO A N 1
ATOM 2373 C CA . PRO A 1 304 ? -21.679 4.041 20.680 1.00 90.06 304 PRO A CA 1
ATOM 2374 C C . PRO A 1 304 ? -22.885 4.693 19.997 1.00 90.06 304 PRO A C 1
ATOM 2376 O O . PRO A 1 304 ? -23.983 4.760 20.559 1.00 90.06 304 PRO A O 1
ATOM 2379 N N . ARG A 1 305 ? -22.655 5.202 18.779 1.00 88.12 305 ARG A N 1
ATOM 2380 C CA . ARG A 1 305 ? -23.650 5.878 17.924 1.00 88.12 305 ARG A CA 1
ATOM 2381 C C . ARG A 1 305 ? -24.252 7.169 18.497 1.00 88.12 305 ARG A C 1
ATOM 2383 O O . ARG A 1 305 ? -25.261 7.642 17.985 1.00 88.12 305 ARG A O 1
ATOM 2390 N N . THR A 1 306 ? -23.666 7.745 19.546 1.00 94.12 306 THR A N 1
ATOM 2391 C CA . THR A 1 306 ? -24.138 9.004 20.141 1.00 94.12 306 THR A CA 1
ATOM 2392 C C . THR A 1 306 ? -23.097 10.095 19.941 1.00 94.12 306 THR A C 1
ATOM 2394 O O . THR A 1 306 ? -22.071 10.109 20.618 1.00 94.12 306 THR A O 1
ATOM 2397 N N . VAL A 1 307 ? -23.380 11.009 19.018 1.00 93.06 307 VAL A N 1
ATOM 2398 C CA . VAL A 1 307 ? -22.516 12.143 18.671 1.00 93.06 307 VAL A CA 1
ATOM 2399 C C . VAL A 1 307 ? -22.962 13.372 19.477 1.00 93.06 307 VAL A C 1
ATOM 2401 O O . VAL A 1 307 ? -24.142 13.728 19.391 1.00 93.06 307 VAL A O 1
ATOM 2404 N N . PRO A 1 308 ? -22.089 14.023 20.273 1.00 87.25 308 PRO A N 1
ATOM 2405 C CA . PRO A 1 308 ? -22.448 15.258 20.954 1.00 87.25 308 PRO A CA 1
ATOM 2406 C C . PRO A 1 308 ? -22.728 16.394 19.983 1.00 87.25 308 PRO A C 1
ATOM 2408 O O . PRO A 1 308 ? -22.137 16.478 18.904 1.00 87.25 308 PRO A O 1
ATOM 2411 N N . LYS A 1 309 ? -23.611 17.292 20.422 1.00 89.50 309 LYS A N 1
ATOM 2412 C CA . LYS A 1 309 ? -23.849 18.593 19.803 1.00 89.50 309 LYS A CA 1
ATOM 2413 C C . LYS A 1 309 ? -23.734 19.670 20.891 1.00 89.50 309 LYS A C 1
ATOM 2415 O O . LYS A 1 309 ? -24.503 19.589 21.852 1.00 89.50 309 LYS A O 1
ATOM 2420 N N . PRO A 1 310 ? -22.827 20.655 20.758 1.00 92.62 310 PRO A N 1
ATOM 2421 C CA . PRO A 1 310 ? -21.888 20.857 19.642 1.00 92.62 310 PRO A CA 1
ATOM 2422 C C . PRO A 1 310 ? -20.714 19.855 19.636 1.00 92.62 310 PRO A C 1
ATOM 2424 O O . PRO A 1 310 ? -20.438 19.216 20.652 1.00 92.62 310 PRO A O 1
ATOM 2427 N N . GLN A 1 311 ? -20.045 19.702 18.485 1.00 93.56 311 GLN A N 1
ATOM 2428 C CA . GLN A 1 311 ? -18.749 19.016 18.416 1.00 93.56 311 GLN A CA 1
ATOM 2429 C C . GLN A 1 311 ? -17.653 19.926 18.995 1.00 93.56 311 GLN A C 1
ATOM 2431 O O . GLN A 1 311 ? -17.800 21.150 18.976 1.00 93.56 311 GLN A O 1
ATOM 2436 N N . PRO A 1 312 ? -16.544 19.365 19.505 1.00 95.44 312 PRO A N 1
ATOM 2437 C CA . PRO A 1 312 ? -15.382 20.163 19.871 1.00 95.44 312 PRO A CA 1
ATOM 2438 C C . PRO A 1 312 ? -14.874 20.984 18.680 1.00 95.44 312 PRO A C 1
ATOM 2440 O O . PRO A 1 312 ? -14.672 20.444 17.591 1.00 95.44 312 PRO A O 1
ATOM 2443 N N . LEU A 1 313 ? -14.621 22.278 18.901 1.00 95.38 313 LEU A N 1
ATOM 2444 C CA . LEU A 1 313 ? -14.247 23.225 17.842 1.00 95.38 313 LEU A CA 1
ATOM 2445 C C . LEU A 1 313 ? -13.032 22.754 17.028 1.00 95.38 313 LEU A C 1
ATOM 2447 O O . LEU A 1 313 ? -12.986 22.939 15.817 1.00 95.38 313 LEU A O 1
ATOM 2451 N N . PHE A 1 314 ? -12.048 22.116 17.666 1.00 96.25 314 PHE A N 1
ATOM 2452 C CA . PHE A 1 314 ? -10.857 21.641 16.961 1.00 96.25 314 PHE A CA 1
ATOM 2453 C C . PHE A 1 314 ? -11.169 20.540 15.933 1.00 96.25 314 PHE A C 1
ATOM 2455 O O . PHE A 1 314 ? -10.546 20.524 14.876 1.00 96.25 314 PHE A O 1
ATOM 2462 N N . LEU A 1 315 ? -12.160 19.673 16.183 1.00 96.19 315 LEU A N 1
ATOM 2463 C CA . LEU A 1 315 ? -12.582 1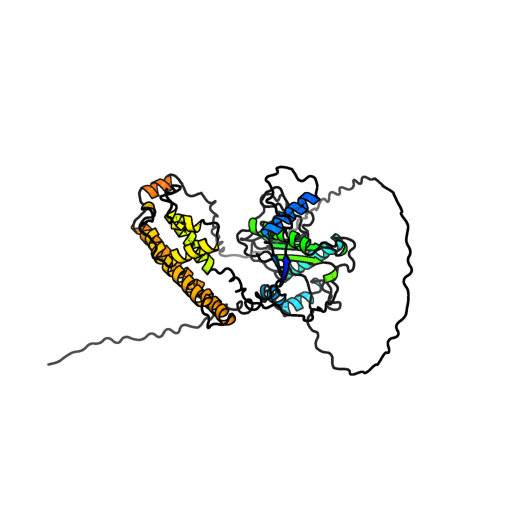8.657 15.212 1.00 96.19 315 LEU A CA 1
ATOM 2464 C C . LEU A 1 315 ? -13.307 19.280 14.018 1.00 96.19 315 LEU A C 1
ATOM 2466 O O . LEU A 1 315 ? -13.109 18.844 12.886 1.00 96.19 315 LEU A O 1
ATOM 2470 N N . GLU A 1 316 ? -14.104 20.326 14.247 1.00 95.62 316 GLU A N 1
ATOM 2471 C CA . GLU A 1 316 ? -14.724 21.089 13.157 1.00 95.62 316 GLU A CA 1
ATOM 2472 C C . GLU A 1 316 ? -13.652 21.752 12.278 1.00 95.62 316 GLU A C 1
ATOM 2474 O O . GLU A 1 316 ? -13.748 21.734 11.052 1.00 95.62 316 GLU A O 1
ATOM 2479 N N . LEU A 1 317 ? -12.579 22.261 12.892 1.00 94.44 317 LEU A N 1
ATOM 2480 C CA . LEU A 1 317 ? -11.442 22.839 12.172 1.00 94.44 317 LEU A CA 1
ATOM 2481 C C . LEU A 1 317 ? -10.633 21.793 11.384 1.00 94.44 317 LEU A C 1
ATOM 2483 O O . LEU A 1 317 ? -10.096 22.116 10.324 1.00 94.44 317 LEU A O 1
ATOM 2487 N N . TRP A 1 318 ? -10.571 20.542 11.850 1.00 95.75 318 TRP A N 1
ATOM 2488 C CA . TRP A 1 318 ? -9.947 19.443 11.100 1.00 95.75 318 TRP A CA 1
ATOM 2489 C C . TRP A 1 318 ? -10.744 19.051 9.852 1.00 95.75 318 TRP A C 1
ATOM 2491 O O . TRP A 1 318 ? -10.153 18.582 8.881 1.00 95.75 318 TRP A O 1
ATOM 2501 N N . ALA A 1 319 ? -12.063 19.254 9.858 1.00 92.31 319 ALA A N 1
ATOM 2502 C CA . ALA A 1 319 ? -12.955 18.936 8.742 1.00 92.31 319 ALA A CA 1
ATOM 2503 C C . ALA A 1 319 ? -13.025 20.041 7.667 1.00 92.31 319 ALA A C 1
ATOM 2505 O O . ALA A 1 319 ? -13.875 19.984 6.779 1.00 92.31 319 ALA A O 1
ATOM 2506 N N . THR A 1 320 ? -12.166 21.061 7.745 1.00 91.69 320 THR A N 1
ATOM 2507 C CA . THR A 1 320 ? -12.105 22.125 6.735 1.00 91.69 320 THR A CA 1
ATOM 2508 C C . THR A 1 320 ? -11.606 21.589 5.387 1.00 91.69 320 THR A C 1
ATOM 2510 O O . THR A 1 320 ? -10.729 20.732 5.341 1.00 91.69 320 THR A O 1
ATOM 2513 N N . GLU A 1 321 ? -12.158 22.101 4.279 1.00 85.44 321 GLU A N 1
ATOM 2514 C CA . GLU A 1 321 ? -11.775 21.684 2.912 1.00 85.44 321 GLU A CA 1
ATOM 2515 C C . GLU A 1 321 ? -10.328 22.069 2.547 1.00 85.44 321 GLU A C 1
ATOM 2517 O O . GLU A 1 321 ? -9.729 21.495 1.640 1.00 85.44 321 GLU A O 1
ATOM 2522 N N . ASP A 1 322 ? -9.758 23.044 3.255 1.00 90.19 322 ASP A N 1
ATOM 2523 C CA . ASP A 1 322 ? -8.376 23.481 3.084 1.00 90.19 322 ASP A CA 1
ATOM 2524 C C . ASP A 1 322 ? -7.428 22.515 3.813 1.00 90.19 322 ASP A C 1
ATOM 2526 O O . ASP A 1 322 ? -7.256 22.580 5.033 1.00 90.19 322 ASP A O 1
ATOM 2530 N N . ALA A 1 323 ? -6.804 21.619 3.044 1.00 80.62 323 ALA A N 1
ATOM 2531 C CA . ALA A 1 323 ? -5.887 20.603 3.556 1.00 80.62 323 ALA A CA 1
ATOM 2532 C C . ALA A 1 323 ? -4.704 21.196 4.341 1.00 80.62 323 ALA A C 1
ATOM 2534 O O . ALA A 1 323 ? -4.298 20.613 5.346 1.00 80.62 323 ALA A O 1
ATOM 2535 N N . SER A 1 324 ? -4.190 22.366 3.935 1.00 84.62 324 SER A N 1
ATOM 2536 C CA . SER A 1 324 ? -3.088 23.035 4.638 1.00 84.62 324 SER A CA 1
ATOM 2537 C C . SER A 1 324 ? -3.544 23.484 6.020 1.00 84.62 324 SER A C 1
ATOM 2539 O O . SER A 1 324 ? -2.911 23.162 7.021 1.00 84.62 324 SER A O 1
ATOM 2541 N N . ARG A 1 325 ? -4.696 24.163 6.093 1.00 88.88 325 ARG A N 1
ATOM 2542 C CA . ARG A 1 325 ? -5.259 24.603 7.377 1.00 88.88 325 ARG A CA 1
ATOM 2543 C C . ARG A 1 325 ? -5.630 23.424 8.266 1.00 88.88 325 ARG A C 1
ATOM 2545 O O . ARG A 1 325 ? -5.395 23.492 9.467 1.00 88.88 325 ARG A O 1
ATOM 2552 N N . SER A 1 326 ? -6.202 22.358 7.711 1.00 92.12 326 SER A N 1
ATOM 2553 C CA . SER A 1 326 ? -6.497 21.137 8.470 1.00 92.12 326 SER A CA 1
ATOM 2554 C C . SER A 1 326 ? -5.215 20.534 9.060 1.00 92.12 326 SER A C 1
ATOM 2556 O O . SER A 1 326 ? -5.181 20.228 10.254 1.00 92.12 326 SER A O 1
ATOM 2558 N N . GLY A 1 327 ? -4.142 20.457 8.263 1.00 90.88 327 GLY A N 1
ATOM 2559 C CA . GLY A 1 327 ? -2.811 20.029 8.698 1.00 90.88 327 GLY A CA 1
ATOM 2560 C C . GLY A 1 327 ? -2.265 20.874 9.850 1.00 90.88 327 GLY A C 1
ATOM 2561 O O . GLY A 1 327 ? -1.960 20.334 10.911 1.00 90.88 327 GLY A O 1
ATOM 2562 N N . ASP A 1 328 ? -2.254 22.202 9.710 1.00 92.00 328 ASP A N 1
ATOM 2563 C CA . ASP A 1 328 ? -1.771 23.115 10.757 1.00 92.00 328 ASP A CA 1
ATOM 2564 C C . ASP A 1 328 ? -2.548 22.955 12.074 1.00 92.00 328 ASP A C 1
ATOM 2566 O O . ASP A 1 328 ? -1.983 23.008 13.168 1.00 92.00 328 ASP A O 1
ATOM 2570 N N . ARG A 1 329 ? -3.866 22.731 11.992 1.00 96.00 329 ARG A N 1
ATOM 2571 C CA . ARG A 1 329 ? -4.729 22.532 13.170 1.00 96.00 329 ARG A CA 1
ATOM 2572 C C . ARG A 1 329 ? -4.505 21.181 13.835 1.00 96.00 329 ARG A C 1
ATOM 2574 O O . ARG A 1 329 ? -4.621 21.087 15.057 1.00 96.00 329 ARG A O 1
ATOM 2581 N N . LYS A 1 330 ? -4.201 20.147 13.056 1.00 96.25 330 LYS A N 1
ATOM 2582 C CA . LYS A 1 330 ? -3.821 18.824 13.556 1.00 96.25 330 LYS A CA 1
ATOM 2583 C C . LYS A 1 330 ? -2.459 18.860 14.241 1.00 96.25 330 LYS A C 1
ATOM 2585 O O . LYS A 1 330 ? -2.350 18.371 15.363 1.00 96.25 330 LYS A O 1
ATOM 2590 N N . ILE A 1 331 ? -1.467 19.507 13.629 1.00 95.12 331 ILE A N 1
ATOM 2591 C CA . ILE A 1 331 ? -0.137 19.706 14.221 1.00 95.12 331 ILE A CA 1
ATOM 2592 C C . ILE A 1 331 ? -0.258 20.510 15.517 1.00 95.12 331 ILE A C 1
ATOM 2594 O O . ILE A 1 331 ? 0.242 20.070 16.549 1.00 95.12 331 ILE A O 1
ATOM 2598 N N . GLY A 1 332 ? -0.979 21.637 15.496 1.00 95.94 332 GLY A N 1
ATOM 2599 C CA . GLY A 1 332 ? -1.209 22.461 16.686 1.00 95.94 332 GLY A CA 1
ATOM 2600 C C . GLY A 1 332 ? -1.848 21.671 17.829 1.00 95.94 332 GLY A C 1
ATOM 2601 O O . GLY A 1 332 ? -1.333 21.677 18.942 1.00 95.94 332 GLY A O 1
ATOM 2602 N N . PHE A 1 333 ? -2.898 20.896 17.539 1.00 96.56 333 PHE A N 1
ATOM 2603 C CA . PHE A 1 333 ? -3.521 20.019 18.534 1.00 96.56 333 PHE A CA 1
ATOM 2604 C C . PHE A 1 333 ? -2.544 18.981 19.104 1.00 96.56 333 PHE A C 1
ATOM 2606 O O . PHE A 1 333 ? -2.532 18.761 20.313 1.00 96.56 333 PHE A O 1
ATOM 2613 N N . THR A 1 334 ? -1.731 18.334 18.261 1.00 96.81 334 THR A N 1
ATOM 2614 C CA . THR A 1 334 ? -0.758 17.340 18.736 1.00 96.81 334 THR A CA 1
ATOM 2615 C C . THR A 1 334 ? 0.320 17.987 19.602 1.00 96.81 334 THR A C 1
ATOM 2617 O O . THR A 1 334 ? 0.744 17.379 20.584 1.00 96.81 334 THR A O 1
ATOM 2620 N N . MET A 1 335 ? 0.766 19.198 19.265 1.00 96.88 335 MET A N 1
ATOM 2621 C CA . MET A 1 335 ? 1.814 19.913 20.002 1.00 96.88 335 MET A CA 1
ATOM 2622 C C . MET A 1 335 ? 1.325 20.506 21.329 1.00 96.88 335 MET A C 1
ATOM 2624 O O . MET A 1 335 ? 2.117 20.624 22.264 1.00 96.88 335 MET A O 1
ATOM 2628 N N . ASP A 1 336 ? 0.035 20.817 21.438 1.00 96.25 336 ASP A N 1
ATOM 2629 C CA . ASP A 1 336 ? -0.591 21.325 22.659 1.00 96.25 336 ASP A CA 1
ATOM 2630 C C . ASP A 1 336 ? -0.944 20.215 23.662 1.00 96.25 336 ASP A C 1
ATOM 2632 O O . ASP A 1 336 ? -0.886 19.023 23.380 1.00 96.25 336 ASP A O 1
ATOM 2636 N N . VAL A 1 337 ? -1.334 20.585 24.883 1.00 95.62 337 VAL A N 1
ATOM 2637 C CA . VAL A 1 337 ? -1.828 19.618 25.876 1.00 95.62 337 VAL A CA 1
ATOM 2638 C C . VAL A 1 337 ? -3.223 19.136 25.470 1.00 95.62 337 VAL A C 1
ATOM 2640 O O . VAL A 1 337 ? -4.152 19.942 25.413 1.00 95.62 337 VAL A O 1
ATOM 2643 N N . ILE A 1 338 ? -3.413 17.822 25.267 1.00 94.75 338 ILE A N 1
ATOM 2644 C CA . ILE A 1 338 ? -4.744 17.284 24.932 1.00 94.75 338 ILE A CA 1
ATOM 2645 C C . ILE A 1 338 ? -5.735 17.620 26.052 1.00 94.75 338 ILE A C 1
ATOM 2647 O O . ILE A 1 338 ? -5.471 17.295 27.222 1.00 94.75 338 ILE A O 1
ATOM 2651 N N . PRO A 1 339 ? -6.922 18.167 25.721 1.00 96.06 339 PRO A N 1
ATOM 2652 C CA . PRO A 1 339 ? -7.974 18.461 26.685 1.00 96.06 339 PRO A CA 1
ATOM 2653 C C . PRO A 1 339 ? -8.668 17.168 27.131 1.00 96.06 339 PRO A C 1
ATOM 2655 O O . PRO A 1 339 ? -9.861 16.959 26.945 1.00 96.06 339 PRO A O 1
ATOM 2658 N N . THR A 1 340 ? -7.926 16.269 27.781 1.00 96.19 340 THR A N 1
ATOM 2659 C CA . THR A 1 340 ? -8.409 14.941 28.187 1.00 96.19 340 THR A CA 1
ATOM 2660 C C . THR A 1 340 ? -9.604 14.994 29.127 1.00 96.19 340 THR A C 1
ATOM 2662 O O . THR A 1 340 ? -10.238 13.966 29.325 1.00 96.19 340 THR A O 1
ATOM 2665 N N . ARG A 1 341 ? -9.927 16.156 29.709 1.00 94.50 341 ARG A N 1
ATOM 2666 C CA . ARG A 1 341 ? -11.133 16.396 30.514 1.00 94.50 341 ARG A CA 1
ATOM 2667 C C . ARG A 1 341 ? -12.408 16.449 29.670 1.00 94.50 341 ARG A C 1
ATOM 2669 O O . ARG A 1 341 ? -13.445 16.026 30.166 1.00 94.50 341 ARG A O 1
ATOM 2676 N N . GLU A 1 342 ? -12.312 16.894 28.421 1.00 95.62 342 GLU A N 1
ATOM 2677 C CA . GLU A 1 342 ? -13.433 16.990 27.475 1.00 95.62 342 GLU A CA 1
ATOM 2678 C C . GLU A 1 342 ? -13.823 15.634 26.873 1.00 95.62 342 GLU A C 1
ATOM 2680 O O . GLU A 1 342 ? -14.921 15.492 26.340 1.00 95.62 342 GLU A O 1
ATOM 2685 N N . ILE A 1 343 ? -12.965 14.615 27.005 1.00 96.12 343 ILE A N 1
ATOM 2686 C CA . ILE A 1 343 ? -13.313 13.243 26.628 1.00 96.12 343 ILE A CA 1
ATOM 2687 C C . ILE A 1 343 ? -14.539 12.813 27.455 1.00 96.12 343 ILE A C 1
ATOM 2689 O O . ILE A 1 343 ? -14.524 12.966 28.684 1.00 96.12 343 ILE A O 1
ATOM 2693 N N . PRO A 1 344 ? -15.597 12.266 26.837 1.00 95.31 344 PRO A N 1
ATOM 2694 C CA . PRO A 1 344 ? -16.783 11.801 27.550 1.00 95.31 344 PRO A CA 1
ATOM 2695 C C . PRO A 1 344 ? -16.467 10.752 28.622 1.00 95.31 344 PRO A C 1
ATOM 2697 O O . PRO A 1 344 ? -15.542 9.950 28.487 1.00 95.31 344 PRO A O 1
ATOM 2700 N N . ALA A 1 345 ? -17.244 10.744 29.709 1.00 94.75 345 ALA A N 1
ATOM 2701 C CA . ALA A 1 345 ? -17.039 9.824 30.835 1.00 94.75 345 ALA A CA 1
ATOM 2702 C C . ALA A 1 345 ? -17.100 8.341 30.429 1.00 94.75 345 ALA A C 1
ATOM 2704 O O . ALA A 1 345 ? -16.395 7.533 31.022 1.00 94.75 345 ALA A O 1
ATOM 2705 N N . PHE A 1 346 ? -17.874 8.015 29.388 1.00 94.69 346 PHE A N 1
ATOM 2706 C CA . PHE A 1 346 ? -18.016 6.667 28.834 1.00 94.69 346 PHE A CA 1
ATOM 2707 C C . PHE A 1 346 ? -16.680 5.997 28.500 1.00 94.69 346 PHE A C 1
ATOM 2709 O O . PHE A 1 346 ? -16.512 4.830 28.811 1.00 94.69 346 PHE A O 1
ATOM 2716 N N . TRP A 1 347 ? -15.722 6.733 27.927 1.00 94.88 347 TRP A N 1
ATOM 2717 C CA . TRP A 1 347 ? -14.403 6.194 27.565 1.00 94.88 347 TRP A CA 1
ATOM 2718 C C . TRP A 1 347 ? -13.523 5.859 28.784 1.00 94.88 347 TRP A C 1
ATOM 2720 O O . TRP A 1 347 ? -12.462 5.248 28.647 1.00 94.88 347 TRP A O 1
ATOM 2730 N N . GLY A 1 348 ? -13.939 6.274 29.983 1.00 95.00 348 GLY A N 1
ATOM 2731 C CA . GLY A 1 348 ? -13.278 5.940 31.238 1.00 95.00 348 GLY A CA 1
ATOM 2732 C C . GLY A 1 348 ? -11.90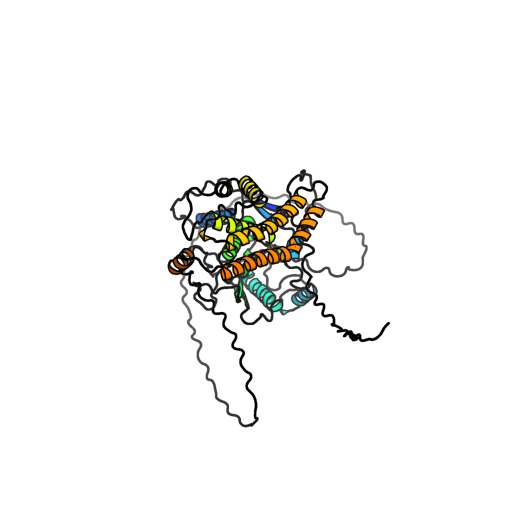0 6.577 31.418 1.00 95.00 348 GLY A C 1
ATOM 2733 O O . GLY A 1 348 ? -11.462 7.456 30.666 1.00 95.00 348 GLY A O 1
ATOM 2734 N N . ARG A 1 349 ? -11.206 6.154 32.476 1.00 97.12 349 ARG A N 1
ATOM 2735 C CA . ARG A 1 349 ? -9.803 6.502 32.726 1.00 97.12 349 ARG A CA 1
ATOM 2736 C C . ARG A 1 349 ? -8.824 5.785 31.780 1.00 97.12 349 ARG A C 1
ATOM 2738 O O . ARG A 1 349 ? -7.886 6.464 31.359 1.00 97.12 349 ARG A O 1
ATOM 2745 N N . PRO A 1 350 ? -9.022 4.509 31.381 1.00 97.81 350 PRO A N 1
ATOM 2746 C CA . PRO A 1 350 ? -8.101 3.796 30.496 1.00 97.81 350 PRO A CA 1
ATOM 2747 C C . PRO A 1 350 ? -7.831 4.533 29.180 1.00 97.81 350 PRO A C 1
ATOM 2749 O O . PRO A 1 350 ? -6.676 4.762 28.832 1.00 97.81 350 PRO A O 1
ATOM 2752 N N . CYS A 1 351 ? -8.876 5.010 28.497 1.00 97.38 351 CYS A N 1
ATOM 2753 C CA . CYS A 1 351 ? -8.733 5.731 27.230 1.00 97.38 351 CYS A CA 1
ATOM 2754 C C . CYS A 1 351 ? -8.058 7.101 27.389 1.00 97.38 351 CYS A C 1
ATOM 2756 O O . CYS A 1 351 ? -7.278 7.521 26.535 1.00 97.38 351 CYS A O 1
ATOM 2758 N N . ARG A 1 352 ? -8.313 7.803 28.503 1.00 97.81 352 ARG A N 1
ATOM 2759 C CA . ARG A 1 352 ? -7.614 9.064 28.807 1.00 97.81 352 ARG A CA 1
ATOM 2760 C C . ARG A 1 352 ? -6.129 8.824 29.055 1.00 97.81 352 ARG A C 1
ATOM 2762 O O . ARG A 1 352 ? -5.324 9.658 28.657 1.00 97.81 352 ARG A O 1
ATOM 2769 N N . THR A 1 353 ? -5.774 7.723 29.719 1.00 98.00 353 THR A N 1
ATOM 2770 C CA . THR A 1 353 ? -4.376 7.311 29.886 1.00 98.00 353 THR A CA 1
ATOM 2771 C C . THR A 1 353 ? -3.753 6.970 28.537 1.00 98.00 353 THR A C 1
ATOM 2773 O O . THR A 1 353 ? -2.689 7.496 28.240 1.00 98.00 353 THR A O 1
ATOM 2776 N N . LEU A 1 354 ? -4.442 6.198 27.687 1.00 98.31 354 LEU A N 1
ATOM 2777 C CA . LEU A 1 354 ? -3.964 5.866 26.342 1.00 98.31 354 LEU A CA 1
ATOM 2778 C C . LEU A 1 354 ? -3.571 7.118 25.549 1.00 98.31 354 LEU A C 1
ATOM 2780 O O . LEU A 1 354 ? -2.451 7.198 25.059 1.00 98.31 354 LEU A O 1
ATOM 2784 N N . LEU A 1 355 ? -4.451 8.123 25.467 1.00 97.88 355 LEU A N 1
ATOM 2785 C CA . LEU A 1 355 ? -4.133 9.357 24.739 1.00 97.88 355 LEU A CA 1
ATOM 2786 C C . LEU A 1 355 ? -2.966 10.136 25.360 1.00 97.88 355 LEU A C 1
ATOM 2788 O O . LEU A 1 355 ? -2.166 10.701 24.620 1.00 97.88 355 LEU A O 1
ATOM 2792 N N . LYS A 1 356 ? -2.843 10.152 26.695 1.00 97.62 356 LYS A N 1
ATOM 2793 C CA . LYS A 1 356 ? -1.727 10.820 27.388 1.00 97.62 356 LYS A CA 1
ATOM 2794 C C . LYS A 1 356 ? -0.380 10.159 27.129 1.00 97.62 356 LYS A C 1
ATOM 2796 O O . LYS A 1 356 ? 0.612 10.870 27.061 1.00 97.62 356 LYS A O 1
ATOM 2801 N N . GLU A 1 357 ? -0.348 8.836 27.009 1.00 98.06 357 GLU A N 1
ATOM 2802 C CA . GLU A 1 357 ? 0.883 8.077 26.762 1.00 98.06 357 GLU A CA 1
ATOM 2803 C C . GLU A 1 357 ? 1.231 8.020 25.266 1.00 98.06 357 GLU A C 1
ATOM 2805 O O . GLU A 1 357 ? 2.403 8.056 24.894 1.00 98.06 357 GLU A O 1
ATOM 2810 N N . PHE A 1 358 ? 0.223 7.988 24.387 1.00 98.25 358 PHE A N 1
ATOM 2811 C CA . PHE A 1 358 ? 0.425 7.946 22.938 1.00 98.25 358 PHE A CA 1
ATOM 2812 C C . PHE A 1 358 ? 0.848 9.319 22.380 1.00 98.25 358 PHE A C 1
ATOM 2814 O O . PHE A 1 358 ? 1.758 9.402 21.556 1.00 98.25 358 PHE A O 1
ATOM 2821 N N . GLN A 1 359 ? 0.269 10.421 22.867 1.00 98.00 359 GLN A N 1
ATOM 2822 C CA . GLN A 1 359 ? 0.575 11.762 22.354 1.00 98.00 359 GLN A CA 1
ATOM 2823 C C . GLN A 1 359 ? 2.078 12.118 22.354 1.00 98.00 359 GLN A C 1
ATOM 2825 O O . GLN A 1 359 ? 2.555 12.585 21.318 1.00 98.00 359 GLN A O 1
ATOM 2830 N N . PRO A 1 360 ? 2.854 11.902 23.437 1.00 98.44 360 PRO A N 1
ATOM 2831 C CA . PRO A 1 360 ? 4.285 12.202 23.449 1.00 98.44 360 PRO A CA 1
ATOM 2832 C C . PRO A 1 360 ? 5.083 11.473 22.364 1.00 98.44 360 PRO A C 1
ATOM 283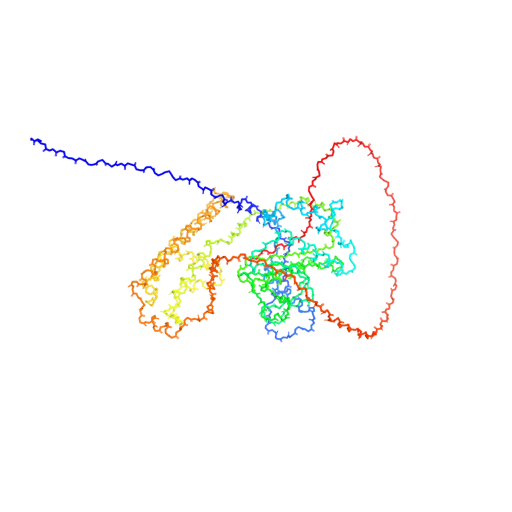4 O O . PRO A 1 360 ? 6.114 11.980 21.927 1.00 98.44 360 PRO A O 1
ATOM 2837 N N . VAL A 1 361 ? 4.623 10.294 21.925 1.00 98.31 361 VAL A N 1
ATOM 2838 C CA . VAL A 1 361 ? 5.246 9.548 20.822 1.00 98.31 361 VAL A CA 1
ATOM 2839 C C . VAL A 1 361 ? 5.076 10.320 19.513 1.00 98.31 361 VAL A C 1
ATOM 2841 O O . VAL A 1 361 ? 6.063 10.595 18.835 1.00 98.31 361 VAL A O 1
ATOM 2844 N N . ILE A 1 362 ? 3.849 10.749 19.199 1.00 98.19 362 ILE A N 1
ATOM 2845 C CA . ILE A 1 362 ? 3.560 11.520 17.980 1.00 98.19 362 ILE A CA 1
ATOM 2846 C C . ILE A 1 362 ? 4.217 12.905 18.028 1.00 98.19 362 ILE A C 1
ATOM 2848 O O . ILE A 1 362 ? 4.773 13.356 17.032 1.00 98.19 362 ILE A O 1
ATOM 2852 N N . GLN A 1 363 ? 4.233 13.567 19.190 1.00 98.06 363 GLN A N 1
ATOM 2853 C CA . GLN A 1 363 ? 4.950 14.835 19.364 1.00 98.06 363 GLN A CA 1
ATOM 2854 C C . GLN A 1 363 ? 6.440 14.706 19.047 1.00 98.06 363 GLN A C 1
ATOM 2856 O O . GLN A 1 363 ? 7.015 15.611 18.451 1.00 98.06 363 GLN A O 1
ATOM 2861 N N . GLU A 1 364 ? 7.082 13.609 19.458 1.00 98.06 364 GLU A N 1
ATOM 2862 C CA . GLU A 1 364 ? 8.492 13.369 19.151 1.00 98.06 364 GLU A CA 1
ATOM 2863 C C . GLU A 1 364 ? 8.719 13.156 17.652 1.00 98.06 364 GLU A C 1
ATOM 2865 O O . GLU A 1 364 ? 9.627 13.773 17.097 1.00 98.06 364 GLU A O 1
ATOM 2870 N N . ILE A 1 365 ? 7.875 12.345 17.002 1.00 96.44 365 ILE A N 1
ATOM 2871 C CA . ILE A 1 365 ? 7.919 12.110 15.550 1.00 96.44 365 ILE A CA 1
ATOM 2872 C C . ILE A 1 365 ? 7.796 13.437 14.792 1.00 96.44 365 ILE A C 1
ATOM 2874 O O . ILE A 1 365 ? 8.658 13.772 13.979 1.00 96.44 365 ILE A O 1
ATOM 2878 N N . LEU A 1 366 ? 6.763 14.223 15.101 1.00 95.88 366 LEU A N 1
ATOM 2879 C CA . LEU A 1 366 ? 6.503 15.489 14.425 1.00 95.88 366 LEU A CA 1
ATOM 2880 C C . LEU A 1 366 ? 7.581 16.536 14.716 1.00 95.88 366 LEU A C 1
ATOM 2882 O O . LEU A 1 366 ? 7.973 17.260 13.808 1.00 95.88 366 LEU A O 1
ATOM 2886 N N . ARG A 1 367 ? 8.093 16.622 15.953 1.00 96.94 367 ARG A N 1
ATOM 2887 C CA . ARG A 1 367 ? 9.166 17.570 16.296 1.00 96.94 367 ARG A CA 1
ATOM 2888 C C . ARG A 1 367 ? 10.433 17.268 15.508 1.00 96.94 367 ARG A C 1
ATOM 2890 O O . ARG A 1 367 ? 10.939 18.170 14.858 1.00 96.94 367 ARG A O 1
ATOM 2897 N N . LYS A 1 368 ? 10.872 16.005 15.478 1.00 96.44 368 LYS A N 1
ATOM 2898 C CA . LYS A 1 368 ? 12.019 15.594 14.654 1.00 96.44 368 LYS A CA 1
ATOM 2899 C C . LYS A 1 368 ? 11.781 15.890 13.171 1.00 96.44 368 LYS A C 1
ATOM 2901 O O . LYS A 1 368 ? 12.656 16.448 12.523 1.00 96.44 368 LYS A O 1
ATOM 2906 N N . GLY A 1 369 ? 10.591 15.586 12.648 1.00 93.44 369 GLY A N 1
ATOM 2907 C CA . GLY A 1 369 ? 10.251 15.875 11.252 1.00 93.44 369 GLY A CA 1
ATOM 2908 C C . GLY A 1 369 ? 10.288 17.373 10.926 1.00 93.44 369 GLY A C 1
ATOM 2909 O O . GLY A 1 369 ? 10.801 17.769 9.881 1.00 93.44 369 GLY A O 1
ATOM 2910 N N . MET A 1 370 ? 9.799 18.224 11.833 1.00 93.56 370 MET A N 1
ATOM 2911 C CA . MET A 1 370 ? 9.892 19.681 11.703 1.00 93.56 370 MET A CA 1
ATOM 2912 C C . MET A 1 370 ? 11.335 20.179 11.812 1.00 93.56 370 MET A C 1
ATOM 2914 O O . MET A 1 370 ? 11.730 21.009 10.997 1.00 93.56 370 MET A O 1
ATOM 2918 N N . ASP A 1 371 ? 12.121 19.660 12.758 1.00 95.94 371 ASP A N 1
ATOM 2919 C CA . ASP A 1 371 ? 13.534 20.015 12.926 1.00 95.94 371 ASP A CA 1
ATOM 2920 C C . ASP A 1 371 ? 14.320 19.694 11.647 1.00 95.94 371 ASP A C 1
ATOM 2922 O O . ASP A 1 371 ? 15.071 20.533 11.162 1.00 95.94 371 ASP A O 1
ATOM 2926 N N . ILE A 1 372 ? 14.087 18.528 11.034 1.00 94.44 372 ILE A N 1
ATOM 2927 C CA . ILE A 1 372 ? 14.702 18.154 9.752 1.00 94.44 372 ILE A CA 1
ATOM 2928 C C . ILE A 1 372 ? 14.230 19.088 8.628 1.00 94.44 372 ILE A C 1
ATOM 2930 O O . ILE A 1 372 ? 15.037 19.602 7.854 1.00 94.44 372 ILE A O 1
ATOM 2934 N N . ARG A 1 373 ? 12.919 19.339 8.524 1.00 92.12 373 ARG A N 1
ATOM 2935 C CA . ARG A 1 373 ? 12.330 20.138 7.436 1.00 92.12 373 ARG A CA 1
ATOM 2936 C C . ARG A 1 373 ? 12.817 21.586 7.439 1.00 92.12 373 ARG A C 1
ATOM 2938 O O . ARG A 1 373 ? 13.185 22.106 6.383 1.00 92.12 373 ARG A O 1
ATOM 2945 N N . TYR A 1 374 ? 12.799 22.221 8.607 1.00 93.00 374 TYR A N 1
ATOM 2946 C CA . TYR A 1 374 ? 13.021 23.658 8.766 1.00 93.00 374 TYR A CA 1
ATOM 2947 C C . TYR A 1 374 ? 14.461 24.033 9.129 1.00 93.00 374 TYR A C 1
ATOM 2949 O O . TYR A 1 374 ? 14.743 25.216 9.294 1.00 93.00 374 TYR A O 1
ATOM 2957 N N . ASN A 1 375 ? 15.384 23.073 9.223 1.00 94.88 375 ASN A N 1
ATOM 2958 C CA . ASN A 1 375 ? 16.798 23.388 9.390 1.00 94.88 375 ASN A CA 1
ATOM 2959 C C . ASN A 1 375 ? 17.372 23.984 8.088 1.00 94.88 375 ASN A C 1
ATOM 2961 O O . ASN A 1 375 ? 17.501 23.299 7.070 1.00 94.88 375 ASN A O 1
ATOM 2965 N N . GLU A 1 376 ? 17.664 25.285 8.112 1.00 95.25 376 GLU A N 1
ATOM 2966 C CA . GLU A 1 376 ? 18.209 26.039 6.974 1.00 95.25 376 GLU A CA 1
ATOM 2967 C C . GLU A 1 376 ? 19.695 25.741 6.722 1.00 95.25 376 GLU A C 1
ATOM 2969 O O . GLU A 1 376 ? 20.161 25.899 5.596 1.00 95.25 376 GLU A O 1
ATOM 2974 N N . ASP A 1 377 ? 20.419 25.263 7.739 1.00 96.69 377 ASP A N 1
ATOM 2975 C CA . ASP A 1 377 ? 21.857 24.979 7.668 1.00 96.69 377 ASP A CA 1
ATOM 2976 C C . ASP A 1 377 ? 22.165 23.591 7.080 1.00 96.69 377 ASP A C 1
ATOM 2978 O O . ASP A 1 377 ? 23.324 23.265 6.830 1.00 96.69 377 ASP A O 1
ATOM 2982 N N . THR A 1 378 ? 21.138 22.763 6.867 1.00 94.88 378 THR A N 1
ATOM 2983 C CA . THR A 1 378 ? 21.275 21.410 6.303 1.00 94.88 378 THR A CA 1
ATOM 2984 C C . THR A 1 378 ? 20.936 21.374 4.822 1.00 94.88 378 THR A C 1
ATOM 2986 O O . THR A 1 378 ? 19.903 21.893 4.393 1.00 94.88 378 THR A O 1
ATOM 2989 N N . THR A 1 379 ? 21.789 20.705 4.054 1.00 94.44 379 THR A N 1
ATOM 2990 C CA . THR A 1 379 ? 21.551 20.371 2.646 1.00 94.44 379 THR A CA 1
ATOM 2991 C C . THR A 1 379 ? 20.394 19.378 2.497 1.00 94.44 379 THR A C 1
ATOM 2993 O O . THR A 1 379 ? 20.059 18.651 3.435 1.00 94.44 379 THR A O 1
ATOM 2996 N N . ASP A 1 380 ? 19.780 19.312 1.314 1.00 87.19 380 ASP A N 1
ATOM 2997 C CA . ASP A 1 380 ? 18.673 18.378 1.057 1.00 87.19 380 ASP A CA 1
ATOM 2998 C C . ASP A 1 380 ? 19.102 16.907 1.247 1.00 87.19 380 ASP A C 1
ATOM 3000 O O . ASP A 1 380 ? 18.358 16.121 1.838 1.00 87.19 380 ASP A O 1
ATOM 3004 N N . ASP A 1 381 ? 20.341 16.558 0.879 1.00 87.56 381 ASP A N 1
ATOM 3005 C CA . ASP A 1 381 ? 20.926 15.230 1.118 1.00 87.56 381 ASP A CA 1
ATOM 3006 C C . ASP A 1 381 ? 21.038 14.899 2.614 1.00 87.56 381 ASP A C 1
ATOM 3008 O O . ASP A 1 381 ? 20.740 13.778 3.043 1.00 87.56 381 ASP A O 1
ATOM 3012 N N . GLU A 1 382 ? 21.442 15.874 3.432 1.00 94.31 382 GLU A N 1
ATOM 3013 C CA . GLU A 1 382 ? 21.518 15.721 4.887 1.00 94.31 382 GLU A CA 1
ATOM 3014 C C . GLU A 1 382 ? 20.129 15.571 5.507 1.00 94.31 382 GLU A C 1
ATOM 3016 O O . GLU A 1 382 ? 19.941 14.715 6.375 1.00 94.31 382 GLU A O 1
ATOM 3021 N N . LYS A 1 383 ? 19.133 16.329 5.030 1.00 91.12 383 LYS A N 1
ATOM 3022 C CA . LYS A 1 383 ? 17.735 16.175 5.464 1.00 91.12 383 LYS A CA 1
ATOM 3023 C C . LYS A 1 383 ? 17.196 14.793 5.124 1.00 91.12 383 LYS A C 1
ATOM 3025 O O . LYS A 1 383 ? 16.583 14.138 5.963 1.00 91.12 383 LYS A O 1
ATOM 3030 N N . LEU A 1 384 ? 17.456 14.318 3.910 1.00 85.94 384 LEU A N 1
ATOM 3031 C CA . LEU A 1 384 ? 17.021 13.008 3.439 1.00 85.94 384 LEU A CA 1
ATOM 3032 C C . LEU A 1 384 ? 17.689 11.868 4.215 1.00 85.94 384 LEU A C 1
ATOM 3034 O O . LEU A 1 384 ? 17.053 10.866 4.548 1.00 85.94 384 LEU A O 1
ATOM 3038 N N . LYS A 1 385 ? 18.972 12.025 4.555 1.00 92.12 385 LYS A N 1
ATOM 3039 C CA . LYS A 1 385 ? 19.669 11.126 5.477 1.00 92.12 385 LYS A CA 1
ATOM 3040 C C . LYS A 1 385 ? 19.021 11.142 6.866 1.00 92.12 385 LYS A C 1
ATOM 3042 O O . LYS A 1 385 ? 18.745 10.071 7.400 1.00 92.12 385 LYS A O 1
ATOM 3047 N N . ALA A 1 386 ? 18.711 12.317 7.411 1.00 94.00 386 ALA A N 1
ATOM 3048 C CA . ALA A 1 386 ? 18.075 12.444 8.720 1.00 94.00 386 ALA A CA 1
ATOM 3049 C C . ALA A 1 386 ? 16.665 11.823 8.758 1.00 94.00 386 ALA A C 1
ATOM 3051 O O . ALA A 1 386 ? 16.319 11.155 9.730 1.00 94.00 386 ALA A O 1
ATOM 3052 N N . TYR A 1 387 ? 15.868 11.952 7.690 1.00 91.62 387 TYR A N 1
ATOM 3053 C CA . TYR A 1 387 ? 14.582 11.250 7.580 1.00 91.62 387 TYR A CA 1
ATOM 3054 C C . TYR A 1 387 ? 14.755 9.728 7.542 1.00 91.62 387 TYR A C 1
ATOM 3056 O O . TYR A 1 387 ? 13.996 9.008 8.193 1.00 91.62 387 TYR A O 1
ATOM 3064 N N . ARG A 1 388 ? 15.770 9.217 6.831 1.00 86.75 388 ARG A N 1
ATOM 3065 C CA . ARG A 1 388 ? 16.089 7.781 6.835 1.00 86.75 388 ARG A CA 1
ATOM 3066 C C . ARG A 1 388 ? 16.468 7.301 8.233 1.00 86.75 388 ARG A C 1
ATOM 3068 O O . ARG A 1 388 ? 15.919 6.301 8.688 1.00 86.75 388 ARG A O 1
ATOM 3075 N N . GLU A 1 389 ? 17.325 8.031 8.937 1.00 93.62 389 GLU A N 1
ATOM 3076 C CA . GLU A 1 389 ? 17.685 7.732 10.329 1.00 93.62 389 GLU A CA 1
ATOM 3077 C C . GLU A 1 389 ? 16.453 7.763 11.249 1.00 93.62 389 GLU A C 1
ATOM 3079 O O . GLU A 1 389 ? 16.247 6.846 12.041 1.00 93.62 389 GLU A O 1
ATOM 3084 N N . GLN A 1 390 ? 15.560 8.744 11.083 1.00 94.31 390 GLN A N 1
ATOM 3085 C CA . GLN A 1 390 ? 14.296 8.799 11.818 1.00 94.31 390 GLN A CA 1
ATOM 3086 C C . GLN A 1 390 ? 13.402 7.582 11.522 1.00 94.31 390 GLN A C 1
ATOM 3088 O O . GLN A 1 390 ? 12.804 7.019 12.440 1.00 94.31 390 GLN A O 1
ATOM 3093 N N . SER A 1 391 ? 13.315 7.150 10.261 1.00 88.06 391 SER A N 1
ATOM 3094 C CA . SER A 1 391 ? 12.513 5.986 9.860 1.00 88.06 391 SER A CA 1
ATOM 3095 C C . SER A 1 391 ? 13.045 4.667 10.437 1.00 88.06 391 SER A C 1
ATOM 3097 O O . SER A 1 391 ? 12.261 3.767 10.742 1.00 88.06 391 SER A O 1
ATOM 3099 N N . GLN A 1 392 ? 14.359 4.568 10.672 1.00 90.81 392 GLN A N 1
ATOM 3100 C CA . GLN A 1 392 ? 14.984 3.419 11.339 1.00 90.81 392 GLN A CA 1
ATOM 3101 C C . GLN A 1 392 ? 14.594 3.322 12.823 1.00 90.81 392 GLN A C 1
ATOM 3103 O O . GLN A 1 392 ? 14.670 2.245 13.406 1.00 90.81 392 GLN A O 1
ATOM 3108 N N . GLU A 1 393 ? 14.113 4.409 13.435 1.00 94.69 393 GLU A N 1
ATOM 3109 C CA . GLU A 1 393 ? 13.545 4.390 14.788 1.00 94.69 393 GLU A CA 1
ATOM 3110 C C . GLU A 1 393 ? 12.063 3.956 14.825 1.00 94.69 393 GLU A C 1
ATOM 3112 O O . GLU A 1 393 ? 11.456 3.958 15.899 1.00 94.69 393 GLU A O 1
ATOM 3117 N N . SER A 1 394 ? 11.457 3.575 13.693 1.00 92.12 394 SER A N 1
ATOM 3118 C CA . SER A 1 394 ? 10.039 3.174 13.620 1.00 92.12 394 SER A CA 1
ATOM 3119 C C . SER A 1 394 ? 9.669 2.100 14.646 1.00 92.12 394 SER A C 1
ATOM 3121 O O . SER A 1 394 ? 8.732 2.312 15.418 1.00 92.12 394 SER A O 1
ATOM 3123 N N . ASP A 1 395 ? 10.442 1.016 14.757 1.00 91.62 395 ASP A N 1
ATOM 3124 C CA . ASP A 1 395 ? 10.209 -0.054 15.741 1.00 91.62 395 ASP A CA 1
ATOM 3125 C C . ASP A 1 395 ? 10.125 0.474 17.178 1.00 91.62 395 ASP A C 1
ATOM 3127 O O . ASP A 1 395 ? 9.254 0.077 17.957 1.00 91.62 395 ASP A O 1
ATOM 3131 N N . ARG A 1 396 ? 10.995 1.427 17.532 1.00 97.12 396 ARG A N 1
ATOM 3132 C CA . ARG A 1 396 ? 10.997 2.069 18.852 1.00 97.12 396 ARG A CA 1
ATOM 3133 C C . ARG A 1 396 ? 9.709 2.861 19.077 1.00 97.12 396 ARG A C 1
ATOM 3135 O O . ARG A 1 396 ? 9.161 2.830 20.182 1.00 97.12 396 ARG A O 1
ATOM 3142 N N . TYR A 1 397 ? 9.222 3.577 18.064 1.00 97.31 397 TYR A N 1
ATOM 3143 C CA . TYR A 1 397 ? 7.954 4.298 18.156 1.00 97.31 397 TYR A CA 1
ATOM 3144 C C . TYR A 1 397 ? 6.775 3.334 18.306 1.00 97.31 397 TYR A C 1
ATOM 3146 O O . TYR A 1 397 ? 6.001 3.491 19.250 1.00 97.31 397 TYR A O 1
ATOM 3154 N N . PHE A 1 398 ? 6.689 2.289 17.478 1.00 95.88 398 PHE A N 1
ATOM 3155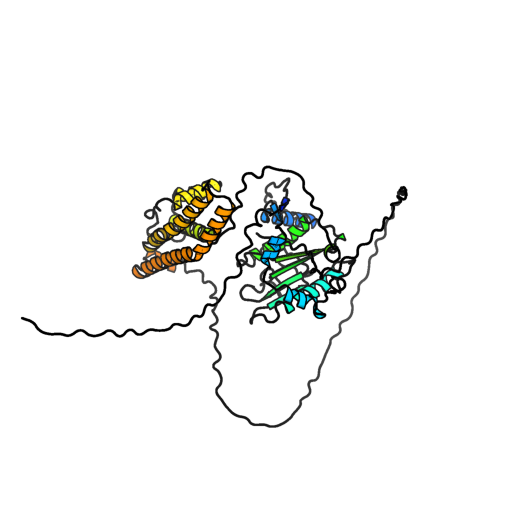 C CA . PHE A 1 398 ? 5.642 1.268 17.582 1.00 95.88 398 PHE A CA 1
ATOM 3156 C C . PHE A 1 398 ? 5.625 0.592 18.953 1.00 95.88 398 PHE A C 1
ATOM 3158 O O . PHE A 1 398 ? 4.566 0.499 19.568 1.00 95.88 398 PHE A O 1
ATOM 3165 N N . GLN A 1 399 ? 6.781 0.194 19.488 1.00 96.75 399 GLN A N 1
ATOM 3166 C CA . GLN A 1 399 ? 6.866 -0.415 20.820 1.00 96.75 399 GLN A CA 1
ATOM 3167 C C . GLN A 1 399 ? 6.328 0.504 21.925 1.00 96.75 399 GLN A C 1
ATOM 3169 O O . GLN A 1 399 ? 5.661 0.041 22.851 1.00 96.75 399 GLN A O 1
ATOM 3174 N N . ARG A 1 400 ? 6.563 1.819 21.829 1.00 98.31 400 ARG A N 1
ATOM 3175 C CA . ARG A 1 400 ? 6.005 2.790 22.784 1.00 98.31 400 ARG A CA 1
ATOM 3176 C C . ARG A 1 400 ? 4.494 2.931 22.649 1.00 98.31 400 ARG A C 1
ATOM 3178 O O . ARG A 1 400 ? 3.815 3.025 23.667 1.00 98.31 400 ARG A O 1
ATOM 3185 N N . VAL A 1 401 ? 3.970 2.912 21.423 1.00 97.88 401 VAL A N 1
ATOM 3186 C CA . VAL A 1 401 ? 2.520 2.902 21.186 1.00 97.88 401 VAL A CA 1
ATOM 3187 C C . VAL A 1 401 ? 1.899 1.628 21.753 1.00 97.88 401 VAL A C 1
ATOM 3189 O O . VAL A 1 401 ? 0.942 1.717 22.515 1.00 97.88 401 VAL A O 1
ATOM 3192 N N . VAL A 1 402 ? 2.476 0.455 21.476 1.00 97.12 402 VAL A N 1
ATOM 3193 C CA . VAL A 1 402 ? 2.028 -0.832 22.038 1.00 97.12 402 VAL A CA 1
ATOM 3194 C C . VAL A 1 402 ? 2.013 -0.784 23.568 1.00 97.12 402 VAL A C 1
ATOM 3196 O O . VAL A 1 402 ? 0.991 -1.092 24.172 1.00 97.12 402 VAL A O 1
ATOM 3199 N N . SER A 1 403 ? 3.078 -0.282 24.196 1.00 97.88 403 SER A N 1
ATOM 3200 C CA . SER A 1 403 ? 3.148 -0.114 25.654 1.00 97.88 403 SER A CA 1
ATOM 3201 C C . SER A 1 403 ? 2.056 0.818 26.212 1.00 97.88 403 SER A C 1
ATOM 3203 O O . SER A 1 403 ? 1.484 0.555 27.277 1.00 97.88 403 SER A O 1
ATOM 3205 N N . ALA A 1 404 ? 1.693 1.880 25.479 1.00 98.25 404 ALA A N 1
ATOM 3206 C CA . ALA A 1 404 ? 0.572 2.749 25.841 1.00 98.25 404 ALA A CA 1
ATOM 3207 C C . ALA A 1 404 ? -0.775 1.998 25.804 1.00 98.25 404 ALA A C 1
ATOM 3209 O O . ALA A 1 404 ? -1.603 2.171 26.705 1.00 98.25 404 ALA A O 1
ATOM 3210 N N . PHE A 1 405 ? -0.983 1.128 24.809 1.00 98.25 405 PHE A N 1
ATOM 3211 C CA . PHE A 1 405 ? -2.157 0.252 24.738 1.00 98.25 405 PHE A CA 1
ATOM 3212 C C . PHE A 1 405 ? -2.170 -0.790 25.854 1.00 98.25 405 PHE A C 1
ATOM 3214 O O . PHE A 1 405 ? -3.196 -0.924 26.516 1.00 98.25 405 PHE A O 1
ATOM 3221 N N . ASP A 1 406 ? -1.056 -1.470 26.118 1.00 97.81 406 ASP A N 1
ATOM 3222 C CA . ASP A 1 406 ? -0.952 -2.458 27.197 1.00 97.81 406 ASP A CA 1
ATOM 3223 C C . ASP A 1 406 ? -1.275 -1.828 28.556 1.00 97.81 406 ASP A C 1
ATOM 3225 O O . ASP A 1 406 ? -2.084 -2.354 29.325 1.00 97.81 406 ASP A O 1
ATOM 3229 N N . THR A 1 407 ? -0.742 -0.630 28.809 1.00 98.31 407 THR A N 1
ATOM 3230 C CA . THR A 1 407 ? -1.039 0.150 30.016 1.00 98.31 407 THR A CA 1
ATOM 3231 C C . THR A 1 407 ? -2.533 0.459 30.136 1.00 98.31 407 THR A C 1
ATOM 3233 O O . THR A 1 407 ? -3.126 0.292 31.206 1.00 98.31 407 THR A O 1
ATOM 3236 N N . ALA A 1 408 ? -3.171 0.898 29.047 1.00 97.88 408 ALA A N 1
ATOM 3237 C CA . ALA A 1 408 ? -4.602 1.183 29.033 1.00 97.88 408 ALA A CA 1
ATOM 3238 C C . ALA A 1 408 ? -5.447 -0.089 29.217 1.00 97.88 408 ALA A C 1
ATOM 3240 O O . ALA A 1 408 ? -6.398 -0.087 29.998 1.00 97.88 408 ALA A O 1
ATOM 3241 N N . ILE A 1 409 ? -5.083 -1.192 28.565 1.00 97.00 409 ILE A N 1
ATOM 3242 C CA . ILE A 1 409 ? -5.758 -2.489 28.689 1.00 97.00 409 ILE A CA 1
ATOM 3243 C C . ILE A 1 409 ? -5.677 -3.000 30.130 1.00 97.00 409 ILE A C 1
ATOM 3245 O O . ILE A 1 409 ? -6.676 -3.468 30.677 1.00 97.00 409 ILE A O 1
ATOM 3249 N N . ASP A 1 410 ? -4.523 -2.882 30.781 1.00 97.81 410 ASP A N 1
ATOM 3250 C CA . ASP A 1 410 ? -4.360 -3.316 32.166 1.00 97.81 410 ASP A CA 1
ATOM 3251 C C . ASP A 1 410 ? -5.131 -2.440 33.156 1.00 97.81 410 ASP A C 1
ATOM 3253 O O . ASP A 1 410 ? -5.660 -2.952 34.146 1.00 97.81 410 ASP A O 1
ATOM 3257 N N . LEU A 1 411 ? -5.259 -1.136 32.887 1.00 97.56 411 LEU A N 1
ATOM 3258 C CA . LEU A 1 411 ? -6.171 -0.272 33.640 1.00 97.56 411 LEU A CA 1
ATOM 3259 C C . LEU A 1 411 ? -7.628 -0.694 33.440 1.00 97.56 411 LEU A C 1
ATOM 3261 O O . LEU A 1 411 ? -8.357 -0.809 34.421 1.00 97.56 411 LEU A O 1
ATOM 3265 N N . LEU A 1 412 ? -8.036 -0.992 32.205 1.00 96.25 412 LEU A N 1
ATOM 3266 C CA . LEU A 1 412 ? -9.393 -1.449 31.904 1.00 96.25 412 LEU A CA 1
ATOM 3267 C C . LEU A 1 412 ? -9.717 -2.774 32.607 1.00 96.25 412 LEU A C 1
ATOM 3269 O O . LEU A 1 412 ? -10.793 -2.918 33.176 1.00 96.25 412 LEU A O 1
ATOM 3273 N N . LYS A 1 413 ? -8.775 -3.725 32.646 1.00 95.44 413 LYS A N 1
ATOM 3274 C CA . LYS A 1 413 ? -8.936 -4.986 33.393 1.00 95.44 413 LYS A CA 1
ATOM 3275 C C . LYS A 1 413 ? -9.114 -4.757 34.896 1.00 95.44 413 LYS A C 1
ATOM 3277 O O . LYS A 1 413 ? -9.864 -5.491 35.531 1.00 95.44 413 LYS A O 1
ATOM 3282 N N . LYS A 1 414 ? -8.412 -3.772 35.469 1.00 96.81 414 LYS A N 1
ATOM 3283 C CA . LYS A 1 414 ? -8.493 -3.434 36.901 1.00 96.81 414 LYS A CA 1
ATOM 3284 C C . LYS A 1 414 ? -9.785 -2.703 37.253 1.00 96.81 414 LYS A C 1
ATOM 3286 O O . LYS A 1 414 ? -10.348 -2.960 38.311 1.00 96.81 414 LYS A O 1
ATOM 3291 N N . GLU A 1 415 ? -10.225 -1.783 36.400 1.00 95.75 415 GLU A N 1
ATOM 3292 C CA . GLU A 1 415 ? -11.434 -0.980 36.623 1.00 95.75 415 GLU A CA 1
ATOM 3293 C C . GLU A 1 415 ? -12.717 -1.745 36.270 1.00 95.75 415 GLU A C 1
ATOM 3295 O O . GLU A 1 415 ? -13.758 -1.515 36.885 1.00 95.75 415 GLU A O 1
ATOM 3300 N N . GLY A 1 416 ? -12.632 -2.690 35.330 1.00 95.06 416 GLY A N 1
ATOM 3301 C CA . GLY A 1 416 ? -13.786 -3.367 34.753 1.00 95.06 416 GLY A CA 1
ATOM 3302 C C . GLY A 1 416 ? -14.549 -2.478 33.769 1.00 95.06 416 GLY A C 1
ATOM 3303 O O . GLY A 1 416 ? -14.215 -1.314 33.552 1.00 95.06 416 GLY A O 1
ATOM 3304 N N . LEU A 1 417 ? -15.590 -3.048 33.160 1.00 91.50 417 LEU A N 1
ATOM 3305 C CA . LEU A 1 417 ? -16.520 -2.299 32.315 1.00 91.50 417 LEU A CA 1
ATOM 3306 C C . LEU A 1 417 ? -17.600 -1.646 33.179 1.00 91.50 417 LEU A C 1
ATOM 3308 O O . LEU A 1 417 ? -18.142 -2.273 34.094 1.00 91.50 417 LEU A O 1
ATOM 3312 N N . ASN A 1 418 ? -17.955 -0.404 32.867 1.00 90.56 418 ASN A N 1
ATOM 3313 C CA . ASN A 1 418 ? -19.066 0.282 33.510 1.00 90.56 418 ASN A CA 1
ATOM 3314 C C . ASN A 1 418 ? -20.427 -0.232 32.994 1.00 90.56 418 ASN A C 1
ATOM 3316 O O . ASN A 1 418 ? -20.525 -0.913 31.970 1.00 90.56 418 ASN A O 1
ATOM 3320 N N . ALA A 1 419 ? -21.506 0.086 33.715 1.00 90.38 419 ALA A N 1
ATOM 3321 C CA . ALA A 1 419 ? -22.845 -0.410 33.388 1.00 90.38 419 ALA A CA 1
ATOM 3322 C C . ALA A 1 419 ? -23.316 -0.001 31.978 1.00 90.38 419 ALA A C 1
ATOM 3324 O O . ALA A 1 419 ? -23.969 -0.797 31.300 1.00 90.38 419 ALA A O 1
ATOM 3325 N N . ASP A 1 420 ? -22.954 1.201 31.515 1.00 88.56 420 ASP A N 1
ATOM 3326 C CA . ASP A 1 420 ? -23.306 1.684 30.177 1.00 88.56 420 ASP A CA 1
ATOM 3327 C C . ASP A 1 420 ? -22.528 0.942 29.082 1.00 88.56 420 ASP A C 1
ATOM 3329 O O . ASP A 1 420 ? -23.092 0.644 28.029 1.00 88.56 420 ASP A O 1
ATOM 3333 N N . GLU A 1 421 ? -21.258 0.605 29.319 1.00 89.06 421 GLU A N 1
ATOM 3334 C CA . GLU A 1 421 ? -20.439 -0.216 28.417 1.00 89.06 421 GLU A CA 1
ATOM 3335 C C . GLU A 1 421 ? -20.997 -1.635 28.296 1.00 89.06 421 GLU A C 1
ATOM 3337 O O . GLU A 1 421 ? -21.188 -2.129 27.184 1.00 89.06 421 GLU A O 1
ATOM 3342 N N . ILE A 1 422 ? -21.340 -2.266 29.422 1.00 90.81 422 ILE A N 1
ATOM 3343 C CA . ILE A 1 422 ? -21.961 -3.599 29.443 1.00 90.81 422 ILE A CA 1
ATOM 3344 C C . ILE A 1 422 ? -23.291 -3.575 28.678 1.00 90.81 422 ILE A C 1
ATOM 3346 O O . ILE A 1 422 ? -23.539 -4.432 27.825 1.00 90.81 422 ILE A O 1
ATOM 3350 N N . ALA A 1 423 ? -24.134 -2.568 28.929 1.00 91.06 423 ALA A N 1
ATOM 3351 C CA . ALA A 1 423 ? -25.400 -2.400 28.222 1.00 91.06 423 ALA A CA 1
ATOM 3352 C C . ALA A 1 423 ? -25.197 -2.147 26.718 1.00 91.06 423 ALA A C 1
ATOM 3354 O O . ALA A 1 423 ? -25.963 -2.654 25.894 1.00 91.06 423 ALA A O 1
ATOM 3355 N N . ALA A 1 424 ? -24.165 -1.390 26.339 1.00 88.25 424 ALA A N 1
ATOM 3356 C CA . ALA A 1 424 ? -23.838 -1.126 24.945 1.00 88.25 424 ALA A CA 1
ATOM 3357 C C . ALA A 1 424 ? -23.363 -2.389 24.213 1.00 88.25 424 ALA A C 1
ATOM 3359 O O . ALA A 1 424 ? -23.825 -2.627 23.099 1.00 88.25 424 ALA A O 1
ATOM 3360 N N . ILE A 1 425 ? -22.515 -3.214 24.836 1.00 88.38 425 ILE A N 1
ATOM 3361 C CA . ILE A 1 425 ? -22.062 -4.499 24.278 1.00 88.38 425 ILE A CA 1
ATOM 3362 C C . ILE A 1 425 ? -23.244 -5.456 24.096 1.00 88.38 425 ILE A C 1
ATOM 3364 O O . ILE A 1 425 ? -23.362 -6.098 23.055 1.00 88.38 425 ILE A O 1
ATOM 3368 N N . ALA A 1 426 ? -24.159 -5.517 25.067 1.00 91.75 426 ALA A N 1
ATOM 3369 C CA . ALA A 1 426 ? -25.359 -6.346 24.961 1.00 91.75 426 ALA A CA 1
ATOM 3370 C C . ALA A 1 426 ? -26.301 -5.875 23.836 1.00 91.75 426 ALA A C 1
ATOM 3372 O O . ALA A 1 426 ? -26.900 -6.690 23.136 1.00 91.75 426 ALA A O 1
ATOM 3373 N N . LYS A 1 427 ? -26.432 -4.555 23.650 1.00 92.44 427 LYS A N 1
ATOM 3374 C CA . LYS A 1 427 ? -27.293 -3.957 22.619 1.00 92.44 427 LYS A CA 1
ATOM 3375 C C . LYS A 1 427 ? -26.693 -4.046 21.215 1.00 92.44 427 LYS A C 1
ATOM 3377 O O . LYS A 1 427 ? -27.431 -4.157 20.237 1.00 92.44 427 LYS A O 1
ATOM 3382 N N . TYR A 1 428 ? -25.374 -3.945 21.119 1.00 87.56 428 TYR A N 1
ATOM 3383 C CA . TYR A 1 428 ? -24.623 -3.955 19.872 1.00 87.56 428 TYR A CA 1
ATOM 3384 C C . TYR A 1 428 ? -23.548 -5.039 19.964 1.00 87.56 428 TYR A C 1
ATOM 3386 O O . TYR A 1 428 ? -22.372 -4.710 20.149 1.00 87.56 428 TYR A O 1
ATOM 3394 N N . PRO A 1 429 ? -23.934 -6.325 19.866 1.00 82.12 429 PRO A N 1
ATOM 3395 C CA . PRO A 1 429 ? -22.953 -7.395 19.836 1.00 82.12 429 PRO A CA 1
ATOM 3396 C C . PRO A 1 429 ? -21.972 -7.122 18.698 1.00 82.12 429 PRO A C 1
ATOM 3398 O O . PRO A 1 429 ? -22.369 -6.637 17.631 1.00 82.12 429 PRO A O 1
ATOM 3401 N N . ALA A 1 430 ? -20.688 -7.389 18.948 1.00 77.56 430 ALA A N 1
ATOM 3402 C CA . ALA A 1 430 ? -19.659 -7.230 17.933 1.00 77.56 430 ALA A CA 1
ATOM 3403 C C . ALA A 1 430 ? -20.117 -7.930 16.640 1.00 77.56 430 ALA A C 1
ATOM 3405 O O . ALA A 1 430 ? -20.690 -9.025 16.730 1.00 77.56 430 ALA A O 1
ATOM 3406 N N . PRO A 1 431 ? -19.898 -7.320 15.456 1.00 76.50 431 PRO A N 1
ATOM 3407 C CA . PRO A 1 431 ? -20.126 -8.014 14.203 1.00 76.50 431 PRO A CA 1
ATOM 3408 C C . PRO A 1 431 ? -19.401 -9.347 14.305 1.00 76.50 431 PRO A C 1
ATOM 3410 O O . PRO A 1 431 ? -18.212 -9.387 14.629 1.00 76.50 431 PRO A O 1
ATOM 3413 N N . THR A 1 432 ? -20.135 -10.440 14.129 1.00 67.75 432 THR A N 1
ATOM 3414 C CA . THR A 1 432 ? -19.545 -11.771 14.121 1.00 67.75 432 THR A CA 1
ATOM 3415 C C . THR A 1 432 ? -18.737 -11.836 12.837 1.00 67.75 432 THR A C 1
ATOM 3417 O O . THR A 1 432 ? -19.256 -12.191 11.783 1.00 67.75 432 THR A O 1
ATOM 3420 N N . PHE A 1 433 ? -17.483 -11.385 12.892 1.00 51.94 433 PHE A N 1
ATOM 3421 C CA . PHE A 1 433 ? -16.549 -11.647 11.814 1.00 51.94 433 PHE A CA 1
ATOM 3422 C C . PHE A 1 433 ? -16.535 -13.165 11.649 1.00 51.94 433 PHE A C 1
ATOM 3424 O O . PHE A 1 433 ? -16.451 -13.862 12.672 1.00 51.94 433 PHE A O 1
ATOM 3431 N N . PRO A 1 434 ? -16.706 -13.690 10.422 1.00 58.19 434 PRO A N 1
ATOM 3432 C CA . PRO A 1 434 ? -16.602 -15.119 10.193 1.00 58.19 434 PRO A CA 1
ATOM 3433 C C . PRO A 1 434 ? -15.283 -15.537 10.818 1.00 58.19 434 PRO A C 1
ATOM 3435 O O . PRO A 1 434 ? -14.229 -15.010 10.468 1.00 58.19 434 PRO A O 1
ATOM 3438 N N . SER A 1 435 ? -15.367 -16.370 11.855 1.00 43.66 435 SER A N 1
ATOM 3439 C CA . SER A 1 435 ? -14.191 -16.811 12.577 1.00 43.66 435 SER A CA 1
ATOM 3440 C C . SER A 1 435 ? -13.343 -17.516 11.532 1.00 43.66 435 SER A C 1
ATOM 3442 O O . SER A 1 435 ? -13.702 -18.606 11.082 1.00 43.66 435 SER A O 1
ATOM 3444 N N . HIS A 1 436 ? -12.280 -16.857 11.065 1.00 43.97 436 HIS A N 1
ATOM 3445 C CA . HIS A 1 436 ? -11.238 -17.516 10.307 1.00 43.97 436 HIS A CA 1
ATOM 3446 C C . HIS A 1 436 ? -10.684 -18.531 11.282 1.00 43.97 436 HIS A C 1
ATOM 3448 O O . HIS A 1 436 ? -9.881 -18.207 12.155 1.00 43.97 436 HIS A O 1
ATOM 3454 N N . SER A 1 437 ? -11.245 -19.736 11.202 1.00 36.56 437 SER A N 1
ATOM 3455 C CA . SER A 1 437 ? -10.819 -20.881 11.963 1.00 36.56 437 SER A CA 1
ATOM 3456 C C . SER A 1 437 ? -9.352 -21.023 11.618 1.00 36.56 437 SER A C 1
ATOM 3458 O O . SER A 1 437 ? -9.006 -21.485 10.529 1.00 36.56 437 SER A O 1
ATOM 3460 N N . THR A 1 438 ? -8.488 -20.556 12.516 1.00 40.44 438 THR A N 1
ATOM 3461 C CA . THR A 1 438 ? -7.090 -20.936 12.544 1.00 40.44 438 THR A CA 1
ATOM 3462 C C . THR A 1 438 ? -7.139 -22.439 12.715 1.00 40.44 438 THR A C 1
ATOM 3464 O O . THR A 1 438 ? -7.313 -22.960 13.816 1.00 40.44 438 THR A O 1
ATOM 3467 N N . SER A 1 439 ? -7.155 -23.145 11.581 1.00 37.53 439 SER A N 1
ATOM 3468 C CA . SER A 1 439 ? -7.090 -24.591 11.545 1.00 37.53 439 SER A CA 1
ATOM 3469 C C . SER A 1 439 ? -5.853 -24.930 12.341 1.00 37.53 439 SER A C 1
ATOM 3471 O O . SER A 1 439 ? -4.733 -24.676 11.901 1.00 37.53 439 SER A O 1
ATOM 3473 N N . LYS A 1 440 ? -6.068 -25.428 13.561 1.00 40.22 440 LYS A N 1
ATOM 3474 C CA . LYS A 1 440 ? -5.027 -26.082 14.328 1.00 40.22 440 LYS A CA 1
ATOM 3475 C C . LYS A 1 440 ? -4.477 -27.136 13.385 1.00 40.22 440 LYS A C 1
ATOM 3477 O O . LYS A 1 440 ? -5.183 -28.087 13.059 1.00 40.22 440 LYS A O 1
ATOM 3482 N N . LEU A 1 441 ? -3.262 -26.907 12.896 1.00 33.53 441 LEU A N 1
ATOM 3483 C CA . LEU A 1 441 ? -2.457 -27.912 12.231 1.00 33.53 441 LEU A CA 1
ATOM 3484 C C . LEU A 1 441 ? -2.442 -29.119 13.166 1.00 33.53 441 LEU A C 1
ATOM 3486 O O . LEU A 1 441 ? -1.780 -29.117 14.203 1.00 33.53 441 LEU A O 1
ATOM 3490 N N . VAL A 1 442 ? -3.261 -30.114 12.835 1.00 37.19 442 VAL A N 1
ATOM 3491 C CA . VAL A 1 442 ? -3.192 -31.433 13.441 1.00 37.19 442 VAL A CA 1
ATOM 3492 C C . VAL A 1 442 ? -1.860 -31.990 12.971 1.00 37.19 442 VAL A C 1
ATOM 3494 O O . VAL A 1 442 ? -1.730 -32.430 11.834 1.00 37.19 442 VAL A O 1
ATOM 3497 N N . VAL A 1 443 ? -0.849 -31.886 13.830 1.00 37.94 443 VAL A N 1
ATOM 3498 C CA . VAL A 1 443 ? 0.416 -32.598 13.667 1.00 37.94 443 VAL A CA 1
ATOM 3499 C C . VAL A 1 443 ? 0.066 -34.088 13.670 1.00 37.94 443 VAL A C 1
ATOM 3501 O O . VAL A 1 443 ? -0.418 -34.578 14.696 1.00 37.94 443 VAL A O 1
ATOM 3504 N N . PRO A 1 444 ? 0.247 -34.827 12.560 1.00 38.78 444 PRO A N 1
ATOM 3505 C CA . PRO A 1 444 ? 0.003 -36.258 12.562 1.00 38.78 444 PRO A CA 1
ATOM 3506 C C . PRO A 1 444 ? 1.049 -36.899 13.468 1.00 38.78 444 PRO A C 1
ATOM 3508 O O . PRO A 1 444 ? 2.252 -36.787 13.229 1.00 38.78 444 PRO A O 1
ATOM 3511 N N . SER A 1 445 ? 0.597 -37.546 14.537 1.00 39.28 445 SER A N 1
ATOM 3512 C CA . SER A 1 445 ? 1.462 -38.367 15.375 1.00 39.28 445 SER A CA 1
ATOM 3513 C C . SER A 1 445 ? 2.029 -39.511 14.531 1.00 39.28 445 SER A C 1
ATOM 3515 O O . SER A 1 445 ? 1.282 -40.232 13.870 1.00 39.28 445 SER A O 1
ATOM 3517 N N . ALA A 1 446 ? 3.354 -39.648 14.536 1.00 41.53 446 ALA A N 1
ATOM 3518 C CA . ALA A 1 446 ? 4.069 -40.692 13.816 1.00 41.53 446 ALA A CA 1
ATOM 3519 C C . ALA A 1 446 ? 3.597 -42.095 14.255 1.00 41.53 446 ALA A C 1
ATOM 3521 O O . ALA A 1 446 ? 3.530 -42.357 15.460 1.00 41.53 446 ALA A O 1
ATOM 3522 N N . PRO A 1 447 ? 3.300 -43.019 13.322 1.00 45.84 447 PRO A N 1
ATOM 3523 C CA . PRO A 1 447 ? 3.001 -44.392 13.682 1.00 45.84 447 PRO A CA 1
ATOM 3524 C C . PRO A 1 447 ? 4.292 -45.144 14.019 1.00 45.84 447 PRO A C 1
ATOM 3526 O O . PRO A 1 447 ? 5.207 -45.289 13.207 1.00 45.84 447 PRO A O 1
ATOM 3529 N N . SER A 1 448 ? 4.331 -45.639 15.251 1.00 38.31 448 SER A N 1
ATOM 3530 C CA . SER A 1 448 ? 5.319 -46.586 15.745 1.00 38.31 448 SER A CA 1
ATOM 3531 C C . SER A 1 448 ? 5.114 -47.964 15.096 1.00 38.31 448 SER A C 1
ATOM 3533 O O . SER A 1 448 ? 4.102 -48.615 15.326 1.00 38.31 448 SER A O 1
ATOM 3535 N N . SER A 1 449 ? 6.142 -48.414 14.370 1.00 48.19 449 SER A N 1
ATOM 3536 C CA . SER A 1 449 ? 6.751 -49.755 14.454 1.00 48.19 449 SER A CA 1
ATOM 3537 C C . SER A 1 449 ? 6.032 -51.031 13.910 1.00 48.19 449 SER A C 1
ATOM 3539 O O . SER A 1 449 ? 5.055 -51.491 14.491 1.00 48.19 449 SER A O 1
ATOM 3541 N N . VAL A 1 450 ? 6.751 -51.694 12.965 1.00 39.59 450 VAL A N 1
ATOM 3542 C CA . VAL A 1 450 ? 6.965 -53.163 12.693 1.00 39.59 450 VAL A CA 1
ATOM 3543 C C . VAL A 1 450 ? 5.890 -53.970 11.906 1.00 39.59 450 VAL A C 1
ATOM 3545 O O . VAL A 1 450 ? 4.719 -53.628 12.023 1.00 39.59 450 VAL A O 1
ATOM 3548 N N . PRO A 1 451 ? 6.181 -55.122 11.223 1.00 48.66 451 PRO A N 1
ATOM 3549 C CA . PRO A 1 451 ? 7.375 -55.651 10.513 1.00 48.66 451 PRO A CA 1
ATOM 3550 C C . PRO A 1 451 ? 7.148 -56.024 9.020 1.00 48.66 451 PRO A C 1
ATOM 3552 O O . PRO A 1 451 ? 6.030 -56.156 8.531 1.00 48.66 451 PRO A O 1
ATOM 3555 N N . SER A 1 452 ? 8.264 -56.341 8.347 1.00 41.16 452 SER A N 1
ATOM 3556 C CA . SER A 1 452 ? 8.383 -57.161 7.130 1.00 41.16 452 SER A CA 1
ATOM 3557 C C . SER A 1 452 ? 7.472 -58.392 7.065 1.00 41.16 452 SER A C 1
ATOM 3559 O O . SER A 1 452 ? 7.475 -59.212 7.983 1.00 41.16 452 SER A O 1
ATOM 3561 N N . SER A 1 453 ? 6.883 -58.631 5.890 1.00 37.97 453 SER A N 1
ATOM 3562 C CA . SER A 1 453 ? 6.891 -59.940 5.217 1.00 37.97 453 SER A CA 1
ATOM 3563 C C . SER A 1 453 ? 6.543 -59.798 3.734 1.00 37.97 453 SER A C 1
ATOM 3565 O O . SER A 1 453 ? 5.696 -59.002 3.342 1.00 37.97 453 SER A O 1
ATOM 3567 N N . ALA A 1 454 ? 7.266 -60.564 2.923 1.00 37.25 454 ALA A N 1
ATOM 3568 C CA . ALA A 1 454 ? 7.169 -60.655 1.474 1.00 37.25 454 ALA A CA 1
ATOM 3569 C C . ALA A 1 454 ? 5.869 -61.333 1.003 1.00 37.25 454 ALA A C 1
ATOM 3571 O O . ALA A 1 454 ? 5.265 -62.079 1.775 1.00 37.25 454 ALA A O 1
ATOM 3572 N N . THR A 1 455 ? 5.562 -61.191 -0.299 1.00 34.28 455 THR A N 1
ATOM 3573 C CA . THR A 1 455 ? 5.176 -62.275 -1.245 1.00 34.28 455 THR A CA 1
ATOM 3574 C C . THR A 1 455 ? 4.047 -61.877 -2.225 1.00 34.28 455 THR A C 1
ATOM 3576 O O . THR A 1 455 ? 2.930 -61.577 -1.824 1.00 34.28 455 THR A O 1
ATOM 3579 N N . THR A 1 456 ? 4.382 -61.989 -3.521 1.00 32.84 456 THR A N 1
ATOM 3580 C CA . THR A 1 456 ? 3.541 -62.376 -4.681 1.00 32.84 456 THR A CA 1
ATOM 3581 C C . THR A 1 456 ? 2.651 -61.358 -5.415 1.00 32.84 456 THR A C 1
ATOM 3583 O O . THR A 1 456 ? 1.541 -61.032 -5.021 1.00 32.84 456 THR A O 1
ATOM 3586 N N . VAL A 1 457 ? 3.178 -60.955 -6.582 1.00 35.62 457 VAL A N 1
ATOM 3587 C CA . VAL A 1 457 ? 2.628 -61.071 -7.955 1.00 35.62 457 VAL A CA 1
ATOM 3588 C C . VAL A 1 457 ? 1.111 -61.250 -8.111 1.00 35.62 457 VAL A C 1
ATOM 3590 O O . VAL A 1 457 ? 0.550 -62.277 -7.746 1.00 35.62 457 VAL A O 1
ATOM 3593 N N . GLY A 1 458 ? 0.491 -60.338 -8.862 1.00 29.30 458 GLY A N 1
ATOM 3594 C CA . GLY A 1 458 ? -0.813 -60.564 -9.484 1.00 29.30 458 GLY A CA 1
ATOM 3595 C C . GLY A 1 458 ? -1.309 -59.325 -10.217 1.00 29.30 458 GLY A C 1
ATOM 3596 O O . GLY A 1 458 ? -1.887 -58.437 -9.604 1.00 29.30 458 GLY A O 1
ATOM 3597 N N . GLY A 1 459 ? -1.041 -59.248 -11.523 1.00 32.19 459 GLY A N 1
ATOM 3598 C CA . GLY A 1 459 ? -1.526 -58.170 -12.381 1.00 32.19 459 GLY A CA 1
ATOM 3599 C C . GLY A 1 459 ? -3.038 -58.225 -12.597 1.00 32.19 459 GLY A C 1
ATOM 3600 O O . GLY A 1 459 ? -3.618 -59.306 -12.671 1.00 32.19 459 GLY A O 1
ATOM 3601 N N . VAL A 1 460 ? -3.655 -57.054 -12.763 1.00 31.69 460 VAL A N 1
ATOM 3602 C CA . VAL A 1 460 ? -4.995 -56.919 -13.342 1.00 31.69 460 VAL A CA 1
ATOM 3603 C C . VAL A 1 460 ? -5.019 -55.724 -14.294 1.00 31.69 460 VAL A C 1
ATOM 3605 O O . VAL A 1 460 ? -4.490 -54.649 -14.026 1.00 31.69 460 VAL A O 1
ATOM 3608 N N . ILE A 1 461 ? -5.615 -56.021 -15.439 1.00 31.98 461 ILE A N 1
ATOM 3609 C CA . ILE A 1 461 ? -5.804 -55.271 -16.672 1.00 31.98 461 ILE A CA 1
ATOM 3610 C C . ILE A 1 461 ? -6.737 -54.069 -16.450 1.00 31.98 461 ILE A C 1
ATOM 3612 O O . ILE A 1 461 ? -7.809 -54.221 -15.870 1.00 31.98 461 ILE A O 1
ATOM 3616 N N . ILE A 1 462 ? -6.365 -52.899 -16.978 1.00 33.78 462 ILE A N 1
ATOM 3617 C CA . ILE A 1 462 ? -7.255 -51.740 -17.154 1.00 33.78 462 ILE A CA 1
ATOM 3618 C C . ILE A 1 462 ? -7.689 -51.711 -18.626 1.00 33.78 462 ILE A C 1
ATOM 3620 O O . ILE A 1 462 ? -6.810 -51.628 -19.488 1.00 33.78 462 ILE A O 1
ATOM 3624 N N . PRO A 1 463 ? -8.991 -51.735 -18.961 1.00 40.38 463 PRO A N 1
ATOM 3625 C CA . PRO A 1 463 ? -9.435 -51.326 -20.280 1.00 40.38 463 PRO A CA 1
ATOM 3626 C C . PRO A 1 463 ? -9.707 -49.819 -20.307 1.00 40.38 463 PRO A C 1
ATOM 3628 O O . PRO A 1 463 ? -10.402 -49.261 -19.459 1.00 40.38 463 PRO A O 1
ATOM 3631 N N . ALA A 1 464 ? -9.128 -49.184 -21.321 1.00 33.59 464 ALA A N 1
ATOM 3632 C CA . ALA A 1 464 ? -9.407 -47.828 -21.750 1.00 33.59 464 ALA A CA 1
ATOM 3633 C C . ALA A 1 464 ? -10.647 -47.793 -22.659 1.00 33.59 464 ALA A C 1
ATOM 3635 O O . ALA A 1 464 ? -10.782 -48.621 -23.557 1.00 33.59 464 ALA A O 1
ATOM 3636 N N . SER A 1 465 ? -11.493 -46.787 -22.467 1.00 32.47 465 SER A N 1
ATOM 3637 C CA . SER A 1 465 ? -12.522 -46.302 -23.399 1.00 32.47 465 SER A CA 1
ATOM 3638 C C . SER A 1 465 ? -12.947 -44.920 -22.871 1.00 32.47 465 SER A C 1
ATOM 3640 O O . SER A 1 465 ? -12.998 -44.729 -21.664 1.00 32.47 465 SER A O 1
ATOM 3642 N N . GLU A 1 466 ? -13.240 -43.876 -23.634 1.00 29.98 466 GLU A N 1
ATOM 3643 C CA . GLU A 1 466 ? -13.558 -43.754 -25.049 1.00 29.98 466 GLU A CA 1
ATOM 3644 C C . GLU A 1 466 ? -13.480 -42.251 -25.373 1.00 29.98 466 GLU A C 1
ATOM 3646 O O . GLU A 1 466 ? -13.981 -41.422 -24.611 1.00 29.98 466 GLU A O 1
ATOM 3651 N N . LYS A 1 467 ? -12.826 -41.876 -26.476 1.00 30.61 467 LYS A N 1
ATOM 3652 C CA . LYS A 1 467 ? -12.859 -40.504 -26.997 1.00 30.61 467 LYS A CA 1
ATOM 3653 C C . LYS A 1 467 ? -14.132 -40.341 -27.820 1.00 30.61 467 LYS A C 1
ATOM 3655 O O . LYS A 1 467 ? -14.245 -40.947 -28.881 1.00 30.61 467 LYS A O 1
ATOM 3660 N N . VAL A 1 468 ? -15.046 -39.488 -27.368 1.00 31.03 468 VAL A N 1
ATOM 3661 C CA . VAL A 1 468 ? -16.161 -39.015 -28.193 1.00 31.03 468 VAL A CA 1
ATOM 3662 C C . VAL A 1 468 ? -15.675 -37.826 -29.018 1.00 31.03 468 VAL A C 1
ATOM 3664 O O . VAL A 1 468 ? -15.409 -36.745 -28.499 1.00 31.03 468 VAL A O 1
ATOM 3667 N N . VAL A 1 469 ? -15.526 -38.079 -30.315 1.00 29.50 469 VAL A N 1
ATOM 3668 C CA . VAL A 1 469 ? -15.393 -37.086 -31.381 1.00 29.50 469 VAL A CA 1
ATOM 3669 C C . VAL A 1 469 ? -16.787 -36.530 -31.662 1.00 29.50 469 VAL A C 1
ATOM 3671 O O . VAL A 1 469 ? -17.702 -37.304 -31.938 1.00 29.50 469 VAL A O 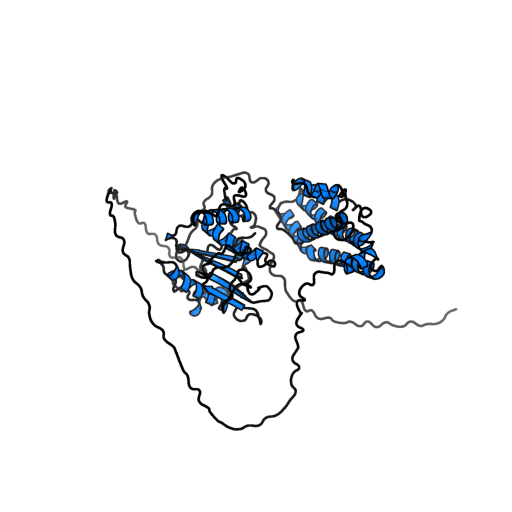1
ATOM 3674 N N . VAL A 1 470 ? -16.951 -35.208 -31.632 1.00 33.25 470 VAL A N 1
ATOM 3675 C CA . VAL A 1 470 ? -18.080 -34.551 -32.300 1.00 33.25 470 VAL A CA 1
ATOM 3676 C C . VAL A 1 470 ? -17.511 -33.493 -33.226 1.00 33.25 470 VAL A C 1
ATOM 3678 O O . VAL A 1 470 ? -16.922 -32.507 -32.788 1.00 33.25 470 VAL A O 1
ATOM 3681 N N . ASP A 1 471 ? -17.659 -33.776 -34.512 1.00 28.89 471 ASP A N 1
ATOM 3682 C CA . ASP A 1 471 ? -17.304 -32.919 -35.626 1.00 28.89 471 ASP A CA 1
ATOM 3683 C C . ASP A 1 471 ? -18.471 -31.989 -35.988 1.00 28.89 471 ASP A C 1
ATOM 3685 O O . ASP A 1 471 ? -19.641 -32.347 -35.855 1.00 28.89 471 ASP A O 1
ATOM 3689 N N . ALA A 1 472 ? -18.084 -30.846 -36.553 1.00 31.08 472 ALA A N 1
ATOM 3690 C CA . ALA A 1 472 ? -18.814 -30.017 -37.511 1.00 31.08 472 ALA A CA 1
ATOM 3691 C C . ALA A 1 472 ? -20.114 -29.296 -37.093 1.00 31.08 472 ALA A C 1
ATOM 3693 O O . ALA A 1 472 ? -21.185 -29.880 -36.955 1.00 31.08 472 ALA A O 1
ATOM 3694 N N . LEU A 1 473 ? -20.061 -27.959 -37.175 1.00 32.19 473 LEU A N 1
ATOM 3695 C CA . LEU A 1 473 ? -21.034 -27.210 -37.979 1.00 32.19 473 LEU A CA 1
ATOM 3696 C C . LEU A 1 473 ? -20.461 -25.855 -38.416 1.00 32.19 473 LEU A C 1
ATOM 3698 O O . LEU A 1 473 ? -20.467 -24.870 -37.682 1.00 32.19 473 LEU A O 1
ATOM 3702 N N . ALA A 1 474 ? -19.977 -25.834 -39.657 1.00 33.50 474 ALA A N 1
ATOM 3703 C CA . ALA A 1 474 ? -19.771 -24.629 -40.442 1.00 33.50 474 ALA A CA 1
ATOM 3704 C C . ALA A 1 474 ? -21.128 -24.067 -40.896 1.00 33.50 474 ALA A C 1
ATOM 3706 O O . ALA A 1 474 ? -22.015 -24.828 -41.291 1.00 33.50 474 ALA A O 1
ATOM 3707 N N . LYS A 1 475 ? -21.269 -22.738 -40.899 1.00 34.00 475 LYS A N 1
ATOM 3708 C CA . LYS A 1 475 ? -22.235 -22.039 -41.751 1.00 34.00 475 LYS A CA 1
ATOM 3709 C C . LYS A 1 475 ? -21.618 -20.782 -42.348 1.00 34.00 475 LYS A C 1
ATOM 3711 O O . LYS A 1 475 ? -21.012 -19.968 -41.658 1.00 34.00 475 LYS A O 1
ATOM 3716 N N . ASP A 1 476 ? -21.815 -20.714 -43.654 1.00 30.80 476 ASP A N 1
ATOM 3717 C CA . ASP A 1 476 ? -21.345 -19.743 -44.623 1.00 30.80 476 ASP A CA 1
ATOM 3718 C C . ASP A 1 476 ? -21.982 -18.349 -44.525 1.00 30.80 476 ASP A C 1
ATOM 3720 O O . ASP A 1 476 ? -23.076 -18.163 -43.994 1.00 30.80 476 ASP A O 1
ATOM 3724 N N . ALA A 1 477 ? -21.311 -17.454 -45.260 1.00 31.52 477 ALA A N 1
ATOM 3725 C CA . ALA A 1 477 ? -21.824 -16.315 -46.024 1.00 31.52 477 ALA A CA 1
ATOM 3726 C C . ALA A 1 477 ? -22.054 -14.986 -45.278 1.00 31.52 477 ALA A C 1
ATOM 3728 O O . ALA A 1 477 ? -22.995 -14.816 -44.517 1.00 31.52 477 ALA A O 1
ATOM 3729 N N . SER A 1 478 ? -21.338 -13.930 -45.677 1.00 32.69 478 SER A N 1
ATOM 3730 C CA . SER A 1 478 ? -21.682 -13.233 -46.924 1.00 32.69 478 SER A CA 1
ATOM 3731 C C . SER A 1 478 ? -20.632 -12.187 -47.318 1.00 32.69 478 SER A C 1
ATOM 3733 O O . SER A 1 478 ? -20.004 -11.528 -46.493 1.00 32.69 478 SER A O 1
ATOM 3735 N N . SER A 1 479 ? -20.453 -12.079 -48.628 1.00 35.53 479 SER A N 1
ATOM 3736 C CA . SER A 1 479 ? -19.594 -11.168 -49.373 1.00 35.53 479 SER A CA 1
ATOM 3737 C C . SER A 1 479 ? -20.182 -9.757 -49.491 1.00 35.53 479 SER A C 1
ATOM 3739 O O . SER A 1 479 ? -21.345 -9.613 -49.865 1.00 35.53 479 SER A O 1
ATOM 3741 N N . GLY A 1 480 ? -19.351 -8.724 -49.327 1.00 30.45 480 GLY A N 1
ATOM 3742 C CA . GLY A 1 480 ? -19.682 -7.333 -49.654 1.00 30.45 480 GLY A CA 1
ATOM 3743 C C . GLY A 1 480 ? -18.541 -6.642 -50.402 1.00 30.45 480 GLY A C 1
ATOM 3744 O O . GLY A 1 480 ? -17.551 -6.238 -49.806 1.00 30.45 480 GLY A O 1
ATOM 3745 N N . SER A 1 481 ? -18.688 -6.530 -51.722 1.00 34.38 481 SER A N 1
ATOM 3746 C CA . SER A 1 481 ? -17.804 -5.832 -52.665 1.00 34.38 481 SER A CA 1
ATOM 3747 C C . SER A 1 481 ? -18.183 -4.351 -52.796 1.00 34.38 481 SER A C 1
ATOM 3749 O O . SER A 1 481 ? -19.374 -4.056 -52.893 1.00 34.38 481 SER A O 1
ATOM 3751 N N . SER A 1 482 ? -17.181 -3.454 -52.874 1.00 32.97 482 SER A N 1
ATOM 3752 C CA . SER A 1 482 ? -17.158 -2.099 -53.498 1.00 32.97 482 SER A CA 1
ATOM 3753 C C . SER A 1 482 ? -16.246 -1.170 -52.676 1.00 32.97 482 SER A C 1
ATOM 3755 O O . SER A 1 482 ? -16.318 -1.196 -51.461 1.00 32.97 482 SER A O 1
ATOM 3757 N N . LYS A 1 483 ? -15.393 -0.276 -53.186 1.00 35.16 483 LYS A N 1
ATOM 3758 C CA . LYS A 1 483 ? -15.202 0.334 -54.507 1.00 35.16 483 LYS A CA 1
ATOM 3759 C C . LYS A 1 483 ? -13.783 0.932 -54.547 1.00 35.16 483 LYS A C 1
ATOM 3761 O O . LYS A 1 483 ? -13.360 1.587 -53.600 1.00 35.16 483 LYS A O 1
ATOM 3766 N N . LYS A 1 484 ? -13.104 0.757 -55.683 1.00 36.88 484 LYS A N 1
ATOM 3767 C CA . LYS A 1 484 ? -11.894 1.483 -56.110 1.00 36.88 484 LYS A CA 1
ATOM 3768 C C . LYS A 1 484 ? -12.120 3.003 -56.114 1.00 36.88 484 LYS A C 1
ATOM 3770 O O . LYS A 1 484 ? -13.116 3.462 -56.674 1.00 36.88 484 LYS A O 1
ATOM 3775 N N . ARG A 1 485 ? -11.133 3.770 -55.642 1.00 35.34 485 ARG A N 1
ATOM 3776 C CA . ARG A 1 485 ? -10.810 5.109 -56.161 1.00 35.34 485 ARG A CA 1
ATOM 3777 C C . ARG A 1 485 ? -9.305 5.204 -56.400 1.00 35.34 485 ARG A C 1
ATOM 3779 O O . ARG A 1 485 ? -8.519 4.671 -55.626 1.00 35.34 485 ARG A O 1
ATOM 3786 N N . ALA A 1 486 ? -8.985 5.802 -57.538 1.00 35.88 486 ALA A N 1
ATOM 3787 C CA . ALA A 1 486 ? -7.662 6.069 -58.078 1.00 35.88 486 ALA A CA 1
ATOM 3788 C C . ALA A 1 486 ? -7.277 7.541 -57.834 1.00 35.88 486 ALA A C 1
ATOM 3790 O O . ALA A 1 486 ? -8.158 8.320 -57.465 1.00 35.88 486 ALA A O 1
ATOM 3791 N N . SER A 1 487 ? -6.022 7.866 -58.176 1.00 37.00 487 SER A N 1
ATOM 3792 C CA . SER A 1 487 ? -5.323 9.170 -58.123 1.00 37.00 487 SER A CA 1
ATOM 3793 C C . SER A 1 487 ? -4.574 9.399 -56.794 1.00 37.00 487 SER A C 1
ATOM 3795 O O . SER A 1 487 ? -5.094 9.061 -55.737 1.00 37.00 487 SER A O 1
ATOM 3797 N N . ASP A 1 488 ? -3.314 9.838 -56.736 1.00 38.78 488 ASP A N 1
ATOM 3798 C CA . ASP A 1 488 ? -2.454 10.538 -57.699 1.00 38.78 488 ASP A CA 1
ATOM 3799 C C . ASP A 1 488 ? -0.978 10.115 -57.545 1.00 38.78 488 ASP A C 1
ATOM 3801 O O . ASP A 1 488 ? -0.485 9.937 -56.429 1.00 38.78 488 ASP A O 1
ATOM 3805 N N . ASP A 1 489 ? -0.291 9.980 -58.683 1.00 38.75 489 ASP A N 1
ATOM 3806 C CA . ASP A 1 489 ? 1.159 9.807 -58.814 1.00 38.75 489 ASP A CA 1
ATOM 3807 C C . ASP A 1 489 ? 1.853 11.182 -58.828 1.00 38.75 489 ASP A C 1
ATOM 3809 O O . ASP A 1 489 ? 1.551 12.020 -59.676 1.00 38.75 489 ASP A O 1
ATOM 3813 N N . GLU A 1 490 ? 2.840 11.386 -57.953 1.00 43.81 490 GLU A N 1
ATOM 3814 C CA . GLU A 1 490 ? 3.816 12.484 -58.035 1.00 43.81 490 GLU A CA 1
ATOM 3815 C C . GLU A 1 490 ? 5.244 11.899 -57.975 1.00 43.81 490 GLU A C 1
ATOM 3817 O O . GLU A 1 490 ? 5.552 11.113 -57.068 1.00 43.81 490 GLU A O 1
ATOM 3822 N N . PRO A 1 491 ? 6.141 12.245 -58.919 1.00 49.94 491 PRO A N 1
ATOM 3823 C CA . PRO A 1 491 ? 7.476 11.664 -59.004 1.00 49.94 491 PRO A CA 1
ATOM 3824 C C . PRO A 1 491 ? 8.456 12.333 -58.029 1.00 49.94 491 PRO A C 1
ATOM 3826 O O . PRO A 1 491 ? 8.660 13.546 -58.053 1.00 49.94 491 PRO A O 1
ATOM 3829 N N . ARG A 1 492 ? 9.129 11.527 -57.196 1.00 39.84 492 ARG A N 1
ATOM 3830 C CA . ARG A 1 492 ? 10.256 11.984 -56.369 1.00 39.84 492 ARG A CA 1
ATOM 3831 C C . ARG A 1 492 ? 11.582 11.877 -57.118 1.00 39.84 492 ARG A C 1
ATOM 3833 O O . ARG A 1 492 ? 11.945 10.828 -57.643 1.00 39.84 492 ARG A O 1
ATOM 3840 N N . ASP A 1 493 ? 12.277 13.003 -57.095 1.00 40.81 493 ASP A N 1
ATOM 3841 C CA . ASP A 1 493 ? 13.598 13.291 -57.635 1.00 40.81 493 ASP A CA 1
ATOM 3842 C C . ASP A 1 493 ? 14.700 12.424 -56.989 1.00 40.81 493 ASP A C 1
ATOM 3844 O O . ASP A 1 493 ? 14.834 12.356 -55.764 1.00 40.81 493 ASP A O 1
ATOM 3848 N N . ASN A 1 494 ? 15.488 11.754 -57.834 1.00 37.97 494 ASN A N 1
ATOM 3849 C CA . ASN A 1 494 ? 16.618 10.905 -57.465 1.00 37.97 494 ASN A CA 1
ATOM 3850 C C . ASN A 1 494 ? 17.923 11.641 -57.792 1.00 37.97 494 ASN A C 1
ATOM 3852 O O . ASN A 1 494 ? 18.349 11.668 -58.946 1.00 37.97 494 ASN A O 1
ATOM 3856 N N . THR A 1 495 ? 18.624 12.146 -56.773 1.00 41.84 495 THR A N 1
ATOM 3857 C CA . THR A 1 495 ? 20.024 12.579 -56.910 1.00 41.84 495 THR A CA 1
ATOM 3858 C C . THR A 1 495 ? 20.954 11.746 -56.015 1.00 41.84 495 THR A C 1
ATOM 3860 O O . THR A 1 495 ? 20.746 11.662 -54.803 1.00 41.84 495 THR A O 1
ATOM 3863 N N . PRO A 1 496 ? 22.010 11.115 -56.570 1.00 37.66 496 PRO A N 1
ATOM 3864 C CA . PRO A 1 496 ? 22.946 10.309 -55.795 1.00 37.66 496 PRO A CA 1
ATOM 3865 C C . PRO A 1 496 ? 24.074 11.178 -55.221 1.00 37.66 496 PRO A C 1
ATOM 3867 O O . PRO A 1 496 ? 24.906 11.719 -55.952 1.00 37.66 496 PRO A O 1
ATOM 3870 N N . ARG A 1 497 ? 24.159 11.281 -53.890 1.00 35.09 497 ARG A N 1
ATOM 3871 C CA . ARG A 1 497 ? 25.332 11.856 -53.209 1.00 35.09 497 ARG A CA 1
ATOM 3872 C C . ARG A 1 497 ? 26.407 10.788 -53.001 1.00 35.09 497 ARG A C 1
ATOM 3874 O O . ARG A 1 497 ? 26.290 9.934 -52.128 1.00 35.09 497 ARG A O 1
ATOM 3881 N N . LYS A 1 498 ? 27.490 10.893 -53.778 1.00 38.06 498 LYS A N 1
ATOM 3882 C CA . LYS A 1 498 ? 28.784 10.238 -53.526 1.00 38.06 498 LYS A CA 1
ATOM 3883 C C . LYS A 1 498 ? 29.352 10.709 -52.180 1.00 38.06 498 LYS A C 1
ATOM 3885 O O . LYS A 1 498 ? 29.474 11.914 -51.960 1.00 38.06 498 LYS A O 1
ATOM 3890 N N . ARG A 1 499 ? 29.765 9.780 -51.314 1.00 37.19 499 ARG A N 1
ATOM 3891 C CA . ARG A 1 499 ? 30.702 10.060 -50.215 1.00 37.19 499 ARG A CA 1
ATOM 3892 C C . ARG A 1 499 ? 31.917 9.148 -50.317 1.00 37.19 499 ARG A C 1
ATOM 3894 O O . ARG A 1 499 ? 31.795 7.951 -50.552 1.00 37.19 499 ARG A O 1
ATOM 3901 N N . HIS A 1 500 ? 33.071 9.791 -50.180 1.00 34.19 500 HIS A N 1
ATOM 3902 C CA . HIS A 1 500 ? 34.406 9.216 -50.168 1.00 34.19 500 HIS A CA 1
ATOM 3903 C C . HIS A 1 500 ? 34.602 8.276 -48.973 1.00 34.19 500 HIS A C 1
ATOM 3905 O O . HIS A 1 500 ? 34.234 8.606 -47.848 1.00 34.19 500 HIS A O 1
ATOM 3911 N N . ARG A 1 501 ? 35.221 7.128 -49.258 1.00 33.84 501 ARG A N 1
ATOM 3912 C CA . ARG A 1 501 ? 35.767 6.149 -48.316 1.00 33.84 501 ARG A CA 1
ATOM 3913 C C . ARG A 1 501 ? 37.209 6.564 -48.001 1.00 33.84 501 ARG A C 1
ATOM 3915 O O . ARG A 1 501 ? 37.995 6.723 -48.931 1.00 33.84 501 ARG A O 1
ATOM 3922 N N . ILE A 1 502 ? 37.528 6.757 -46.725 1.00 41.34 502 ILE A N 1
ATOM 3923 C CA . ILE A 1 502 ? 38.899 6.766 -46.202 1.00 41.34 502 ILE A CA 1
ATOM 3924 C C . ILE A 1 502 ? 38.944 5.614 -45.204 1.00 41.34 502 ILE A C 1
ATOM 3926 O O . ILE A 1 502 ? 38.158 5.582 -44.259 1.00 41.34 502 ILE A O 1
ATOM 3930 N N . GLU A 1 503 ? 39.787 4.632 -45.500 1.00 38.34 503 GLU A N 1
ATOM 3931 C CA . GLU A 1 503 ? 40.125 3.530 -44.609 1.00 38.34 503 GLU A CA 1
ATOM 3932 C C . GLU A 1 503 ? 41.361 3.938 -43.821 1.00 38.34 503 GLU A C 1
ATOM 3934 O O . GLU A 1 503 ? 42.363 4.291 -44.431 1.00 38.34 503 GLU A O 1
ATOM 3939 N N . ASP A 1 504 ? 41.294 3.852 -42.496 1.00 39.00 504 ASP A N 1
ATOM 3940 C CA . ASP A 1 504 ? 42.478 3.695 -41.659 1.00 39.00 504 ASP A CA 1
ATOM 3941 C C . ASP A 1 504 ? 42.166 2.630 -40.610 1.00 39.00 504 ASP A C 1
ATOM 3943 O O . ASP A 1 504 ? 41.220 2.738 -39.825 1.00 39.00 504 ASP A O 1
ATOM 3947 N N . GLY A 1 505 ? 42.929 1.543 -40.685 1.00 39.97 505 GLY A N 1
ATOM 3948 C CA . GLY A 1 505 ? 42.818 0.389 -39.813 1.00 39.97 505 GLY A CA 1
ATOM 3949 C C . GLY A 1 505 ? 43.669 0.553 -38.562 1.00 39.97 505 GLY A C 1
ATOM 3950 O O . GLY A 1 505 ? 44.875 0.775 -38.640 1.00 39.97 505 GLY A O 1
ATOM 3951 N N . SER A 1 506 ? 43.059 0.335 -37.401 1.00 38.62 506 SER A N 1
ATOM 3952 C CA . SER A 1 506 ? 43.774 -0.155 -36.226 1.00 38.62 506 SER A CA 1
ATOM 3953 C C . SER A 1 506 ? 42.903 -1.198 -35.522 1.00 38.62 506 SER A C 1
ATOM 3955 O O . SER A 1 506 ? 41.760 -0.952 -35.137 1.00 38.62 506 SER A O 1
ATOM 3957 N N . ILE A 1 507 ? 43.417 -2.425 -35.452 1.00 39.62 507 ILE A N 1
ATOM 3958 C CA . ILE A 1 507 ? 42.745 -3.562 -34.822 1.00 39.62 507 ILE A CA 1
ATOM 3959 C C . ILE A 1 507 ? 43.124 -3.529 -33.343 1.00 39.62 507 ILE A C 1
ATOM 3961 O O . ILE A 1 507 ? 44.263 -3.820 -32.984 1.00 39.62 507 ILE A O 1
ATOM 3965 N N . SER A 1 508 ? 42.169 -3.152 -32.495 1.00 42.81 508 SER A N 1
ATOM 3966 C CA . SER A 1 508 ? 42.249 -3.367 -31.047 1.00 42.81 508 SER A CA 1
ATOM 3967 C C . SER A 1 508 ? 41.698 -4.758 -30.703 1.00 42.81 508 SER A C 1
ATOM 3969 O O . SER A 1 508 ? 40.786 -5.228 -31.389 1.00 42.81 508 SER A O 1
ATOM 3971 N N . PRO A 1 509 ? 42.227 -5.434 -29.668 1.00 42.72 509 PRO A N 1
ATOM 3972 C CA . PRO A 1 509 ? 41.753 -6.756 -29.264 1.00 42.72 509 PRO A CA 1
ATOM 3973 C C . PRO A 1 509 ? 40.282 -6.715 -28.805 1.00 42.72 509 PRO A C 1
ATOM 3975 O O . PRO A 1 509 ? 39.838 -5.696 -28.265 1.00 42.72 509 PRO A O 1
ATOM 3978 N N . PRO A 1 510 ? 39.516 -7.805 -29.011 1.00 35.38 510 PRO A N 1
ATOM 3979 C CA . PRO A 1 510 ? 38.095 -7.846 -28.693 1.00 35.38 510 PRO A CA 1
ATOM 3980 C C . PRO A 1 510 ? 37.881 -7.661 -27.191 1.00 35.38 510 PRO A C 1
ATOM 3982 O O . PRO A 1 510 ? 38.454 -8.371 -26.364 1.00 35.38 510 PRO A O 1
ATOM 3985 N N . SER A 1 511 ? 37.048 -6.684 -26.843 1.00 34.59 511 SER A N 1
ATOM 3986 C CA . SER A 1 511 ? 36.536 -6.524 -25.485 1.00 34.59 511 SER A CA 1
ATOM 3987 C C . SER A 1 511 ? 35.684 -7.747 -25.110 1.00 34.59 511 SER A C 1
ATOM 3989 O O . SER A 1 511 ? 35.027 -8.303 -25.995 1.00 34.59 511 SER A O 1
ATOM 3991 N N . PRO A 1 512 ? 35.655 -8.164 -23.832 1.00 33.28 512 PRO A N 1
ATOM 3992 C CA . PRO A 1 512 ? 34.770 -9.237 -23.388 1.00 33.28 512 PRO A CA 1
ATOM 3993 C C . PRO A 1 512 ? 33.301 -8.894 -23.702 1.00 33.28 512 PRO A C 1
ATOM 3995 O O . PRO A 1 512 ? 32.940 -7.709 -23.699 1.00 33.28 512 PRO A O 1
ATOM 3998 N N . PRO A 1 513 ? 32.454 -9.901 -23.991 1.00 31.62 513 PRO A N 1
ATOM 3999 C CA . PRO A 1 513 ? 31.050 -9.680 -24.314 1.00 31.62 513 PRO A CA 1
ATOM 4000 C C . PRO A 1 513 ? 30.361 -8.957 -23.152 1.00 31.62 513 PRO A C 1
ATOM 4002 O O . PRO A 1 513 ? 30.352 -9.435 -22.020 1.00 31.62 513 PRO A O 1
ATOM 4005 N N . ARG A 1 514 ? 29.808 -7.771 -23.427 1.00 33.34 514 ARG A N 1
ATOM 4006 C CA . ARG A 1 514 ? 28.916 -7.076 -22.493 1.00 33.34 514 ARG A CA 1
ATOM 4007 C C . ARG A 1 514 ? 27.576 -7.812 -22.484 1.00 33.34 514 ARG A C 1
ATOM 4009 O O . ARG A 1 514 ? 27.069 -8.145 -23.554 1.00 33.34 514 ARG A O 1
ATOM 4016 N N . LEU A 1 515 ? 27.025 -8.042 -21.293 1.00 31.30 515 LEU A N 1
ATOM 4017 C CA . LEU A 1 515 ? 25.705 -8.649 -21.100 1.00 31.30 515 LEU A CA 1
ATOM 4018 C C . LEU A 1 515 ? 24.618 -7.884 -21.892 1.00 31.30 515 LEU A C 1
ATOM 4020 O O . LEU A 1 515 ? 24.729 -6.664 -22.067 1.00 31.30 515 LEU A O 1
ATOM 4024 N N . PRO A 1 516 ? 23.587 -8.577 -22.406 1.00 33.62 516 PRO A N 1
ATOM 4025 C CA . PRO A 1 516 ? 22.583 -7.979 -23.277 1.00 33.62 516 PRO A CA 1
ATOM 4026 C C . PRO A 1 516 ? 21.672 -6.993 -22.530 1.00 33.62 516 PRO A C 1
ATOM 4028 O O . PRO A 1 516 ? 20.992 -7.346 -21.572 1.00 33.62 516 PRO A O 1
ATOM 4031 N N . ASN A 1 517 ? 21.591 -5.757 -23.031 1.00 29.47 517 ASN A N 1
ATOM 4032 C CA . ASN A 1 517 ? 20.568 -4.791 -22.629 1.00 29.47 517 ASN A CA 1
ATOM 4033 C C . ASN A 1 517 ? 19.248 -5.138 -23.330 1.00 29.47 517 ASN A C 1
ATOM 4035 O O . ASN A 1 517 ? 19.035 -4.754 -24.483 1.00 29.47 517 ASN A O 1
ATOM 4039 N N . PHE A 1 518 ? 18.361 -5.862 -22.651 1.00 28.44 518 PHE A N 1
ATOM 4040 C CA . PHE A 1 518 ? 16.982 -6.047 -23.100 1.00 28.44 518 PHE A CA 1
ATOM 4041 C C . PHE A 1 518 ? 16.129 -4.885 -22.571 1.00 28.44 518 PHE A C 1
ATOM 4043 O O . PHE A 1 518 ? 16.038 -4.683 -21.363 1.00 28.44 518 PHE A O 1
ATOM 4050 N N . VAL A 1 519 ? 15.505 -4.103 -23.456 1.00 28.55 519 VAL A N 1
ATOM 4051 C CA . VAL A 1 519 ? 14.616 -2.997 -23.060 1.00 28.55 519 VAL A CA 1
ATOM 4052 C C . VAL A 1 519 ? 13.168 -3.431 -23.270 1.00 28.55 519 VAL A C 1
ATOM 4054 O O . VAL A 1 519 ? 12.578 -3.188 -24.319 1.00 28.55 519 VAL A O 1
ATOM 4057 N N . CYS A 1 520 ? 12.583 -4.065 -22.254 1.00 29.70 520 CYS A N 1
ATOM 4058 C CA . CYS A 1 520 ? 11.133 -4.018 -22.069 1.00 29.70 520 CYS A CA 1
ATOM 4059 C C . CYS A 1 520 ? 10.778 -2.646 -21.489 1.00 29.70 520 CYS A C 1
ATOM 4061 O O . CYS A 1 520 ? 11.429 -2.185 -20.552 1.00 29.70 520 CYS A O 1
ATOM 4063 N N . SER A 1 521 ? 9.730 -1.992 -21.997 1.00 30.39 521 SER A N 1
ATOM 4064 C CA . SER A 1 521 ? 9.140 -0.850 -21.287 1.00 30.39 521 SER A CA 1
ATOM 4065 C C . SER A 1 521 ? 8.363 -1.370 -20.081 1.00 30.39 521 SER A C 1
ATOM 4067 O O . SER A 1 521 ? 7.135 -1.468 -20.107 1.00 30.39 521 SER A O 1
ATOM 4069 N N . LEU A 1 522 ? 9.085 -1.723 -19.019 1.00 31.14 522 LEU A N 1
ATOM 4070 C CA . LEU A 1 522 ? 8.490 -2.023 -17.730 1.00 31.14 522 LEU A CA 1
ATOM 4071 C C . LEU A 1 522 ? 7.906 -0.720 -17.179 1.00 31.14 522 LEU A C 1
ATOM 4073 O O . LEU A 1 522 ? 8.624 0.147 -16.691 1.00 31.14 522 LEU A O 1
ATOM 4077 N N . THR A 1 523 ? 6.595 -0.553 -17.316 1.00 34.19 523 THR A N 1
ATOM 4078 C CA . THR A 1 523 ? 5.891 0.565 -16.687 1.00 34.19 523 THR A CA 1
ATOM 4079 C C . THR A 1 523 ? 5.341 0.047 -15.370 1.00 34.19 523 THR A C 1
ATOM 4081 O O . THR A 1 523 ? 4.200 -0.401 -15.299 1.00 34.19 523 THR A O 1
ATOM 4084 N N . SER A 1 524 ? 6.175 0.057 -14.331 1.00 31.77 524 SER A N 1
ATOM 4085 C CA . SER A 1 524 ? 5.683 -0.130 -12.969 1.00 31.77 524 SER A CA 1
ATOM 4086 C C . SER A 1 524 ? 4.918 1.136 -12.586 1.00 31.77 524 SER A C 1
ATOM 4088 O O . SER A 1 524 ? 5.516 2.200 -12.434 1.00 31.77 524 SER A O 1
ATOM 4090 N N . LEU A 1 525 ? 3.592 1.043 -12.504 1.00 33.62 525 LEU A N 1
ATOM 4091 C CA . LEU A 1 525 ? 2.764 2.128 -11.988 1.00 33.62 525 LEU A CA 1
ATOM 4092 C C . LEU A 1 525 ? 2.744 2.019 -10.463 1.00 33.62 525 LEU A C 1
ATOM 4094 O O . LEU A 1 525 ? 2.199 1.059 -9.917 1.00 33.62 525 LEU A O 1
ATOM 4098 N N . TYR A 1 526 ? 3.367 2.994 -9.810 1.00 30.39 526 TYR A N 1
ATOM 4099 C CA . TYR A 1 526 ? 3.278 3.212 -8.370 1.00 30.39 526 TYR A CA 1
ATOM 4100 C C . TYR A 1 526 ? 2.112 4.159 -8.098 1.00 30.39 526 TYR A C 1
ATOM 4102 O O . TYR A 1 526 ? 1.969 5.161 -8.802 1.00 30.39 526 TYR A O 1
ATOM 4110 N N . PHE A 1 527 ? 1.269 3.788 -7.138 1.00 35.00 527 PHE A N 1
ATOM 4111 C CA . PHE A 1 527 ? 0.098 4.544 -6.703 1.00 35.00 527 PHE A CA 1
ATOM 4112 C C . PHE A 1 527 ? 0.217 4.889 -5.237 1.00 35.00 527 PHE A C 1
ATOM 4114 O O . PHE A 1 527 ? 0.676 3.993 -4.491 1.00 35.00 527 PHE A O 1
#

Organism: Coprinellus micaceus (NCBI:txid71717)

Secondary structure (DSSP, 8-state):
--------PPPP----PPP-------S-SSSGGGGGG-EEEEE---TT-----------SSHHHHHHHHHHHHHHHT-SEEEEPPHHHHHHTTTTSS-HHHHHHHHHSGGGTEETTTTEETT--SS-SSTHHHHHHHHHHHHHHHHHHSSSPPTT-EEEEEE-TT--EE-TTSS-EE--SEEEEEESTT----TT--STT---TTTEEEEEEEE-GGG---HHHHHHHHHHHHHHHHHH-TT-S--EEEEEEGGGTT------------------PPPPP--HHHHHHHHHHHHHHHHHH-SBTTB--SSPPHHHHHHT-S-HHHHHHHHHHHHHSPP-TTTS-GGGHHHHHHHHHHHHHHHHHHHHHHHHHHH-TTS-HHHHHHHHHHHHHTHHHHHHHHHHHHHHHHHHHHHH---HHHHHHHHHSPPP------------PPPPP------------PPPP--------------------------PPP--------------PPPPPPPPP-----------

Sequence (527 aa):
MSPSNASPSSQSLTTTDSESSSTSSLCSDGSSELSETAQHIFSLHGKNLQPLSNSTKNPRTSTDKEDELHEIAVRELGRKVYGVPMEWATTLYRGMASDDEITKFIELEASGFDVGRNVWAGLPTDPMDFSQVREPLVKIASTIVRYFYPCPPAGIAREVVDSHQVQLMHDNGRHYSQPAIIIQAKGPSFEVPEHANGPDALGYTNVAAVIEVQIDKAKASRRKQAAQLAICCRQMFLQQPNRHFSRCLIVTEKQSSSTLTWPFGQRTGFPQSQLIPESEHSYLDELESFFYILVNIMFSFHKPRTVPKPQPLFLELWATEDASRSGDRKIGFTMDVIPTREIPAFWGRPCRTLLKEFQPVIQEILRKGMDIRYNEDTTDDEKLKAYREQSQESDRYFQRVVSAFDTAIDLLKKEGLNADEIAAIAKYPAPTFPSHSTSKLVVPSAPSSVPSSATTVGGVIIPASEKVVVDALAKDASSGSSKKRASDDEPRDNTPRKRHRIEDGSISPPSPPRLPNFVCSLTSLYF

pLDDT: mean 72.68, std 25.96, range [23.34, 98.44]

Radius of gyration: 33.36 Å; chains: 1; bounding box: 72×90×132 Å